Protein AF-A0A1M7YRD7-F1 (afdb_monomer)

Sequence (378 aa):
MKKFISLFFVIMISSGCAAQHGNTSTVTSTAAGGSPEPARSDRGTSEPQILADLPELKIADHLGQRSMKHFPTYAQCQIQFTAPEHTEDGLTIAESKVLKKLNRCLETAVSQHVDVLIFPELSLGTRASERATFVAKLKATVLKENMIIIAGSFYDKERQSRIPVIGPGWTEYGFKVRPSRFEASPRSGFGMKPGDNLLLVKTEFGRIMPLTCVDLISDGAQYVVRNLANQRQIDVLTNINFNPASWEFLIEANSLVRRHPIFVSITNVASYGATYQRCQQKDYGYCAGNSAIFASLRTKPTDCPNCFTAIKGLIEPQFMQNKDRRHTAYDRLAGVVPALKEGMLIYDLNLRLIREPLSTNAPDQGYPPVRNLRRILF

Solvent-accessible surface area (backbone atoms only — not comparable to full-atom values): 21112 Å² total; per-residue (Å²): 142,81,88,84,82,85,84,80,87,79,86,79,84,84,82,82,83,83,81,81,80,84,81,88,78,84,89,79,90,80,84,91,76,92,72,79,79,76,74,79,71,75,77,69,78,74,69,91,74,80,70,88,74,50,64,43,77,45,76,45,81,67,30,80,93,56,68,65,48,52,64,37,28,36,32,33,34,20,46,64,51,55,51,56,66,36,90,89,50,57,43,63,37,26,50,74,70,42,53,61,54,53,47,52,48,51,54,50,36,60,79,64,67,39,37,33,41,36,35,17,33,43,63,40,12,35,58,68,70,61,34,52,55,51,51,51,53,50,54,55,45,17,52,72,66,70,20,36,33,40,55,18,17,26,67,50,99,81,29,28,39,35,31,45,38,38,35,65,92,49,74,48,71,23,30,28,52,45,59,43,85,88,31,50,39,86,71,88,80,36,29,47,36,59,30,71,32,42,30,38,39,32,35,37,78,39,26,36,31,59,37,39,49,52,26,72,79,30,70,49,52,38,51,54,51,52,53,37,34,72,69,63,66,40,43,34,40,38,34,19,17,74,47,49,55,34,44,64,58,48,38,49,40,29,54,48,22,73,77,28,77,30,34,32,37,38,19,14,22,6,36,49,76,74,48,59,63,57,32,73,72,69,44,68,48,57,15,16,12,51,23,30,36,27,35,59,66,75,87,51,56,89,79,41,72,62,55,62,61,64,29,55,80,48,48,61,68,75,79,61,61,52,79,92,72,52,74,80,45,58,73,27,58,56,44,51,40,57,59,67,42,41,29,35,40,35,32,26,40,42,69,70,45,61,72,67,80,87,52,100,78,65,73,92,43,63,80,62,56,63,42,83,70,46,74,49,77,112

Organism: NCBI:txid1117707

Secondary structure (DSSP, 8-state):
-----------------PPPPPP-PPP-------PPPP-----------SSTTPPEEEEEE--TTPPPPSS-EEEEEE-----PBPTTT--B---THHHHHHHHHHHHHHHTT-SEEEPPTTTT-S-HHHHHHHHHHHHHHHHHHT-EEE---EE-TTSBEEEEEEETTEEEEEE--S--TTTB--STT-BPBPPSEEEEEEETTEEEEEEEGGGGG-HHHHHHHHHHHHTT--SEEEEEE--S-HHHHHHHHHHHHHHSS-EEEEEE-S--TTHHHHHHTT-GGGSS--EEEE------TTT-TTHHHHHHTTS-HHHH--TTT-SSSSTTEEEEEPTT--EEEEEEE-TT-------TTPPP-SS-SEEEEEEEE-

InterPro domains:
  IPR036526 Carbon-nitrogen hydrolase superfamily [G3DSA:3.60.110.10] (78-363)
  IPR036526 Carbon-nitrogen hydrolase superfamily [SSF56317] (97-297)

Radius of gyration: 23.95 Å; Cα contacts (8 Å, |Δi|>4): 765; chains: 1; bounding box: 61×74×85 Å

pLDDT: mean 79.04, std 22.33, range [24.84, 98.88]

Foldseek 3Di:
DDDDDDDDDDDDDDDDDDDDDDDDDDDDDDDDDDDDDPPPDPPPPPPPPDPPPFFAEDEAEPAPPHAADQWAKEKFFAAAWAFDQDPPFRDTATDLVLLVSVVVQLVVCLVVLHQEYEYAANSLRHDPVSSVVSVVVVQVSQQVSQHWYQPHWYQDPQQWTWTWIHHRPDIDIATAQDDDPSQPDPPPPGGHDGDRYWYFYDHSNFGETEYEACLLVDPSSVVVVLVCQVVVNGAEYEYHYAAQQCLVVLQSQLVCQLNGQHKYWYHWHLAYDPSVVVVVVVPQNSGTFWGFIFGNADLDCVLPVCQVVQQVVADDVSQQPPVVDDDRRNSRTRHTDGHNFGWMWMKIARSQFPDDNDDVDDPNRDDDRIPPTDIGTD

Nearest PDB structures (foldseek):
  5kha-assembly1_A  TM=7.249E-01  e=5.621E-10  Acinetobacter baumannii
  5h8l-assembly2_I  TM=6.995E-01  e=9.058E-10  Medicago truncatula
  5h8i-assembly2_I  TM=6.948E-01  e=1.967E-09  Medicago truncatula
  4f4h-assembly1_B  TM=6.923E-01  e=1.644E-09  Burkholderia thailandensis E264
  4f4h-assembly1_A  TM=6.805E-01  e=9.270E-09  Burkholderia thailandensis E264

Structure (mmCIF, N/CA/C/O backbone):
data_AF-A0A1M7YRD7-F1
#
_entry.id   AF-A0A1M7YRD7-F1
#
loop_
_atom_site.group_PDB
_atom_site.id
_atom_site.type_symbol
_atom_site.label_atom_id
_atom_site.label_alt_id
_atom_site.label_comp_id
_atom_site.label_asym_id
_atom_site.label_entity_id
_atom_site.label_seq_id
_atom_site.pdbx_PDB_ins_code
_atom_site.Cartn_x
_atom_site.Cartn_y
_atom_site.Cartn_z
_atom_site.occupancy
_atom_site.B_iso_or_equiv
_atom_site.auth_seq_id
_atom_site.auth_comp_id
_atom_site.auth_asym_id
_atom_site.auth_atom_id
_atom_site.pdbx_PDB_model_num
ATOM 1 N N . MET A 1 1 ? -14.000 -5.338 -55.599 1.00 40.38 1 MET A N 1
ATOM 2 C CA . MET A 1 1 ? -13.385 -6.603 -55.135 1.00 40.38 1 MET A CA 1
ATOM 3 C C . MET A 1 1 ? -11.867 -6.502 -55.217 1.00 40.38 1 MET A C 1
ATOM 5 O O . MET A 1 1 ? -11.323 -6.633 -56.302 1.00 40.38 1 MET A O 1
ATOM 9 N N . LYS A 1 2 ? -11.186 -6.246 -54.096 1.00 31.38 2 LYS A N 1
ATOM 10 C CA . LYS A 1 2 ? -9.738 -6.461 -53.931 1.00 31.38 2 LYS A CA 1
ATOM 11 C C . LYS A 1 2 ? -9.530 -6.936 -52.491 1.00 31.38 2 LYS A C 1
ATOM 13 O O . LYS A 1 2 ? -9.794 -6.182 -51.561 1.00 31.38 2 LYS A O 1
ATOM 18 N N . LYS A 1 3 ? -9.183 -8.215 -52.319 1.00 33.47 3 LYS A N 1
ATOM 19 C CA . LYS A 1 3 ? -8.875 -8.828 -51.019 1.00 33.47 3 LYS A CA 1
ATOM 20 C C . LYS A 1 3 ? -7.421 -8.504 -50.674 1.00 33.47 3 LYS A C 1
ATOM 22 O O . LYS A 1 3 ? -6.530 -8.853 -51.440 1.00 33.47 3 LYS A O 1
ATOM 27 N N . PHE A 1 4 ? -7.203 -7.847 -49.539 1.00 35.97 4 PHE A N 1
ATOM 28 C CA . PHE A 1 4 ? -5.889 -7.724 -48.913 1.00 35.97 4 PHE A CA 1
ATOM 29 C C . PHE A 1 4 ? -5.657 -8.964 -48.043 1.00 35.97 4 PHE A C 1
ATOM 31 O O . PHE A 1 4 ? -6.448 -9.249 -47.146 1.00 35.97 4 PHE A O 1
ATOM 38 N N . ILE A 1 5 ? -4.600 -9.716 -48.344 1.00 33.66 5 ILE A N 1
ATOM 39 C CA . ILE A 1 5 ? -4.093 -10.814 -47.519 1.00 33.66 5 ILE A CA 1
ATOM 40 C C . ILE A 1 5 ? -2.967 -10.218 -46.671 1.00 33.66 5 ILE A C 1
ATOM 42 O O . ILE A 1 5 ? -1.921 -9.867 -47.209 1.00 33.66 5 ILE A O 1
ATOM 46 N N . SER A 1 6 ? -3.186 -10.079 -45.362 1.00 32.75 6 SER A N 1
ATOM 47 C CA . SER A 1 6 ? -2.109 -9.782 -44.412 1.00 32.75 6 SER A CA 1
ATOM 48 C C . SER A 1 6 ? -1.464 -11.089 -43.969 1.00 32.75 6 SER A C 1
ATOM 50 O O . SER A 1 6 ? -2.083 -11.900 -43.282 1.00 32.75 6 SER A O 1
ATOM 52 N N . LEU A 1 7 ? -0.214 -11.276 -44.382 1.00 27.23 7 LEU A N 1
ATOM 53 C CA . LEU A 1 7 ? 0.666 -12.353 -43.955 1.00 27.23 7 LEU A CA 1
ATOM 54 C C . LEU A 1 7 ? 1.338 -11.924 -42.638 1.00 27.23 7 LEU A C 1
ATOM 56 O O . LEU A 1 7 ? 2.164 -11.014 -42.635 1.00 27.23 7 LEU A O 1
ATOM 60 N N . PHE A 1 8 ? 0.970 -12.541 -41.514 1.00 28.23 8 PHE A N 1
ATOM 61 C CA . PHE A 1 8 ? 1.689 -12.373 -40.249 1.00 28.23 8 PHE A CA 1
ATOM 62 C C . PHE A 1 8 ? 2.795 -13.427 -40.150 1.00 28.23 8 PHE A C 1
ATOM 64 O O . PHE A 1 8 ? 2.520 -14.623 -40.075 1.00 28.23 8 PHE A O 1
ATOM 71 N N . PHE A 1 9 ? 4.047 -12.971 -40.126 1.00 25.83 9 PHE A N 1
ATOM 72 C CA . PHE A 1 9 ? 5.189 -13.777 -39.706 1.00 25.83 9 PHE A CA 1
ATOM 73 C C . PHE A 1 9 ? 5.185 -13.877 -38.176 1.00 25.83 9 PHE A C 1
ATOM 75 O O . PHE A 1 9 ? 5.408 -12.888 -37.481 1.00 25.83 9 PHE A O 1
ATOM 82 N N . VAL A 1 10 ? 4.941 -15.077 -37.651 1.00 26.25 10 VAL A N 1
ATOM 83 C CA . VAL A 1 10 ? 5.230 -15.427 -36.256 1.00 26.25 10 VAL A CA 1
ATOM 84 C C . VAL A 1 10 ? 6.579 -16.133 -36.247 1.00 26.25 10 VAL A C 1
ATOM 86 O O . VAL A 1 10 ? 6.694 -17.276 -36.683 1.00 26.25 10 VAL A O 1
ATOM 89 N N . ILE A 1 11 ? 7.610 -15.445 -35.762 1.00 27.64 11 ILE A N 1
ATOM 90 C CA . ILE A 1 11 ? 8.899 -16.063 -35.451 1.00 27.64 11 ILE A CA 1
ATOM 91 C C . ILE A 1 11 ? 8.753 -16.711 -34.069 1.00 27.64 11 ILE A C 1
ATOM 93 O O . ILE A 1 11 ? 8.801 -16.032 -33.045 1.00 27.64 11 ILE A O 1
ATOM 97 N N . MET A 1 12 ? 8.535 -18.028 -34.040 1.00 25.16 12 MET A N 1
ATOM 98 C CA . MET A 1 12 ? 8.702 -18.833 -32.830 1.00 25.16 12 MET A CA 1
ATOM 99 C C . MET A 1 12 ? 10.188 -19.152 -32.654 1.00 25.16 12 MET A C 1
ATOM 101 O O . MET A 1 12 ? 10.737 -19.978 -33.377 1.00 25.16 12 MET A O 1
ATOM 105 N N . ILE A 1 13 ? 10.837 -18.514 -31.679 1.00 28.44 13 ILE A N 1
ATOM 106 C CA . ILE A 1 13 ? 12.127 -18.977 -31.160 1.00 28.44 13 ILE A CA 1
ATOM 107 C C . ILE A 1 13 ? 11.820 -19.951 -30.025 1.00 28.44 13 ILE A C 1
ATOM 109 O O . ILE A 1 13 ? 11.493 -19.550 -28.910 1.00 28.44 13 ILE A O 1
ATOM 113 N N . SER A 1 14 ? 11.889 -21.245 -30.329 1.00 25.78 14 SER A N 1
ATOM 114 C CA . SER A 1 14 ? 11.900 -22.316 -29.338 1.00 25.78 14 SER A CA 1
ATOM 115 C C . SER A 1 14 ? 13.326 -22.505 -28.816 1.00 25.78 14 SER A C 1
ATOM 117 O O . SER A 1 14 ? 14.173 -23.054 -29.520 1.00 25.78 14 SER A O 1
ATOM 119 N N . SER A 1 15 ? 13.604 -22.097 -27.580 1.00 29.81 15 SER A N 1
ATOM 120 C CA . SER A 1 15 ? 14.757 -22.596 -26.828 1.00 29.81 15 SER A CA 1
ATOM 121 C C . SER A 1 15 ? 14.258 -23.570 -25.764 1.00 29.81 15 SER A C 1
ATOM 123 O O . SER A 1 15 ? 13.661 -23.199 -24.754 1.00 29.81 15 SER A O 1
ATOM 125 N N . GLY A 1 16 ? 14.444 -24.856 -26.061 1.00 24.86 16 GLY A N 1
ATOM 126 C CA . GLY A 1 16 ? 14.127 -25.962 -25.172 1.00 24.86 16 GLY A CA 1
ATOM 127 C C . GLY A 1 16 ? 15.063 -25.993 -23.967 1.00 24.86 16 GLY A C 1
ATOM 128 O O . GLY A 1 16 ? 16.277 -25.860 -24.103 1.00 24.86 16 GLY A O 1
ATOM 129 N N . CYS A 1 17 ? 14.488 -26.202 -22.786 1.00 24.84 17 CYS A N 1
ATOM 130 C CA . CYS A 1 17 ? 15.225 -26.563 -21.585 1.00 24.84 17 CYS A CA 1
ATOM 131 C C . CYS A 1 17 ? 15.226 -28.095 -21.500 1.00 24.84 17 CYS A C 1
ATOM 133 O O . CYS A 1 17 ? 14.208 -28.704 -21.170 1.00 24.84 17 CYS A O 1
ATOM 135 N N . ALA A 1 18 ? 16.350 -28.715 -21.856 1.00 28.70 18 ALA A N 1
ATOM 136 C CA . ALA A 1 18 ? 16.578 -30.137 -21.651 1.00 28.70 18 ALA A CA 1
ATOM 137 C C . ALA A 1 18 ? 16.786 -30.403 -20.152 1.00 28.70 18 ALA A C 1
ATOM 139 O O . ALA A 1 18 ? 17.736 -29.905 -19.549 1.00 28.70 18 ALA A O 1
ATOM 140 N N . ALA A 1 19 ? 15.885 -31.180 -19.555 1.00 29.94 19 ALA A N 1
ATOM 141 C CA . ALA A 1 19 ? 16.087 -31.781 -18.247 1.00 29.94 19 ALA A CA 1
ATOM 142 C C . ALA A 1 19 ? 17.029 -32.983 -18.414 1.00 29.94 19 ALA A C 1
ATOM 144 O O . ALA A 1 19 ? 16.708 -33.930 -19.130 1.00 29.94 19 ALA A O 1
ATOM 145 N N . GLN A 1 20 ? 18.204 -32.938 -17.785 1.00 30.03 20 GLN A N 1
ATOM 146 C CA . GLN A 1 20 ? 19.076 -34.104 -17.690 1.00 30.03 20 GLN A CA 1
ATOM 147 C C . GLN A 1 20 ? 18.512 -35.073 -16.649 1.00 30.03 20 GLN A C 1
ATOM 149 O O . GLN A 1 20 ? 18.307 -34.725 -15.486 1.00 30.03 20 GLN A O 1
ATOM 154 N N . HIS A 1 21 ? 18.245 -36.291 -17.113 1.00 30.36 21 HIS A N 1
ATOM 155 C CA . HIS A 1 21 ? 17.874 -37.443 -16.307 1.00 30.36 21 HIS A CA 1
ATOM 156 C C . HIS A 1 21 ? 19.000 -37.807 -15.332 1.00 30.36 21 HIS A C 1
ATOM 158 O O . HIS A 1 21 ? 20.157 -37.951 -15.726 1.00 30.36 21 HIS A O 1
ATOM 164 N N . GLY A 1 22 ? 18.641 -37.975 -14.058 1.00 30.08 22 GLY A N 1
ATOM 165 C CA . GLY A 1 22 ? 19.520 -38.532 -13.038 1.00 30.08 22 GLY A CA 1
ATOM 166 C C . GLY A 1 22 ? 19.770 -40.016 -13.298 1.00 30.08 22 GLY A C 1
ATOM 167 O O . GLY A 1 22 ? 18.828 -40.802 -13.378 1.00 30.08 22 GLY A O 1
ATOM 168 N N . ASN A 1 23 ? 21.045 -40.384 -13.415 1.00 31.50 23 ASN A N 1
ATOM 169 C CA . ASN A 1 23 ? 21.485 -41.771 -13.411 1.00 31.50 23 ASN A CA 1
ATOM 170 C C . ASN A 1 23 ? 21.430 -42.322 -11.982 1.00 31.50 23 ASN A C 1
ATOM 172 O O . ASN A 1 23 ? 22.107 -41.835 -11.077 1.00 31.50 23 ASN A O 1
ATOM 176 N N . THR A 1 24 ? 20.630 -43.367 -11.806 1.00 37.09 24 THR A N 1
ATOM 177 C CA . THR A 1 24 ? 20.678 -44.294 -10.678 1.00 37.09 24 THR A CA 1
ATOM 178 C C . THR A 1 24 ? 21.955 -45.124 -10.752 1.00 37.09 24 THR A C 1
ATOM 180 O O . THR A 1 24 ? 22.085 -45.961 -11.644 1.00 37.09 24 THR A O 1
ATOM 183 N N . SER A 1 25 ? 22.864 -44.927 -9.797 1.00 35.56 25 SER A N 1
ATOM 184 C CA . SER A 1 25 ? 23.979 -45.843 -9.554 1.00 35.56 25 SER A CA 1
ATOM 185 C C . SER A 1 25 ? 23.690 -46.704 -8.331 1.00 35.56 25 SER A C 1
ATOM 187 O O . SER A 1 25 ? 23.432 -46.218 -7.231 1.00 35.56 25 SER A O 1
ATOM 189 N N . THR A 1 26 ? 23.716 -48.003 -8.591 1.00 34.97 26 THR A N 1
ATOM 190 C CA . THR A 1 26 ? 23.572 -49.141 -7.691 1.00 34.97 26 THR A CA 1
ATOM 191 C C . THR A 1 26 ? 24.583 -49.117 -6.546 1.00 34.97 26 THR A C 1
ATOM 193 O O . THR A 1 26 ? 25.774 -48.878 -6.740 1.00 34.97 26 THR A O 1
ATOM 196 N N . VAL A 1 27 ? 24.079 -49.416 -5.350 1.00 35.81 27 VAL A N 1
ATOM 197 C CA . VAL A 1 27 ? 24.839 -49.627 -4.116 1.00 35.81 27 VAL A CA 1
ATOM 198 C C . VAL A 1 27 ? 25.488 -51.010 -4.154 1.00 35.81 27 VAL A C 1
ATOM 200 O O . VAL A 1 27 ? 24.794 -52.011 -4.318 1.00 35.81 27 VAL A O 1
ATOM 203 N N . THR A 1 28 ? 26.795 -51.069 -3.909 1.00 39.47 28 THR A N 1
ATOM 204 C CA . THR A 1 28 ? 27.479 -52.288 -3.457 1.00 39.47 28 THR A CA 1
ATOM 205 C C . THR A 1 28 ? 28.341 -51.948 -2.251 1.00 39.47 28 THR A C 1
ATOM 207 O O . THR A 1 28 ? 29.152 -51.026 -2.283 1.00 39.47 28 THR A O 1
ATOM 210 N N . SER A 1 29 ? 28.098 -52.681 -1.170 1.00 42.84 29 SER A N 1
ATOM 211 C CA . SER A 1 29 ? 28.760 -52.593 0.124 1.00 42.84 29 SER A CA 1
ATOM 212 C C . SER A 1 29 ? 30.091 -53.340 0.134 1.00 42.84 29 SER A C 1
ATOM 214 O O . SER A 1 29 ? 30.104 -54.514 -0.231 1.00 42.84 29 SER A O 1
ATOM 216 N N . THR A 1 30 ? 31.139 -52.743 0.706 1.00 36.28 30 THR A N 1
ATOM 217 C CA . THR A 1 30 ? 32.240 -53.482 1.350 1.00 36.28 30 THR A CA 1
ATOM 218 C C . THR A 1 30 ? 32.914 -52.646 2.444 1.00 36.28 30 THR A C 1
ATOM 220 O O . THR A 1 30 ? 33.375 -51.540 2.195 1.00 36.28 30 THR A O 1
ATOM 223 N N . ALA A 1 31 ? 32.909 -53.231 3.644 1.00 39.34 31 ALA A N 1
ATOM 224 C CA . ALA A 1 31 ? 33.865 -53.220 4.758 1.00 39.34 31 ALA A CA 1
ATOM 225 C C . ALA A 1 31 ? 34.831 -52.037 5.028 1.00 39.34 31 ALA A C 1
ATOM 227 O O . ALA A 1 31 ? 35.687 -51.693 4.223 1.00 39.34 31 ALA A O 1
ATOM 228 N N . ALA A 1 32 ? 34.759 -51.593 6.291 1.00 46.56 32 ALA A N 1
ATOM 229 C CA . ALA A 1 32 ? 35.846 -51.312 7.241 1.00 46.56 32 ALA A CA 1
ATOM 230 C C . ALA A 1 32 ? 37.066 -50.484 6.781 1.00 46.56 32 ALA A C 1
ATOM 232 O O . ALA A 1 32 ? 38.025 -50.999 6.217 1.00 46.56 32 ALA A O 1
ATOM 233 N N . GLY A 1 33 ? 37.092 -49.223 7.219 1.00 37.00 33 GLY A N 1
ATOM 234 C CA . GLY A 1 33 ? 38.295 -48.397 7.298 1.00 37.00 33 GLY A CA 1
ATOM 235 C C . GLY A 1 33 ? 38.016 -47.150 8.133 1.00 37.00 33 GLY A C 1
ATOM 236 O O . GLY A 1 33 ? 37.253 -46.282 7.715 1.00 37.00 33 GLY A O 1
ATOM 237 N N . GLY A 1 34 ? 38.582 -47.086 9.342 1.00 48.16 34 GLY A N 1
ATOM 238 C CA . GLY A 1 34 ? 38.481 -45.922 10.221 1.00 48.16 34 GLY A CA 1
ATOM 239 C C . GLY A 1 34 ? 39.111 -44.703 9.556 1.00 48.16 34 GLY A C 1
ATOM 240 O O . GLY A 1 34 ? 40.318 -44.672 9.333 1.00 48.16 34 GLY A O 1
ATOM 241 N N . SER A 1 35 ? 38.279 -43.722 9.218 1.00 41.06 35 SER A N 1
ATOM 242 C CA . SER A 1 35 ? 38.728 -42.423 8.723 1.00 41.06 35 SER A CA 1
ATOM 243 C C . SER A 1 35 ? 38.969 -41.482 9.909 1.00 41.06 35 SER A C 1
ATOM 245 O O . SER A 1 35 ? 38.164 -41.486 10.844 1.00 41.06 35 SER A O 1
ATOM 247 N N . PRO A 1 36 ? 40.055 -40.691 9.903 1.00 50.12 36 PRO A N 1
ATOM 248 C CA . PRO A 1 36 ? 40.319 -39.715 10.949 1.00 50.12 36 PRO A CA 1
ATOM 249 C C . PRO A 1 36 ? 39.209 -38.659 10.966 1.00 50.12 36 PRO A C 1
ATOM 251 O O . PRO A 1 36 ? 38.733 -38.229 9.912 1.00 50.12 36 PRO A O 1
ATOM 254 N N . GLU A 1 37 ? 38.792 -38.267 12.172 1.00 46.56 37 GLU A N 1
ATOM 255 C CA . GLU A 1 37 ? 37.865 -37.159 12.403 1.00 46.56 37 GLU A CA 1
ATOM 256 C C . GLU A 1 37 ? 38.298 -35.941 11.569 1.00 46.56 37 GLU A C 1
ATOM 258 O O . GLU A 1 37 ? 39.447 -35.502 11.693 1.00 46.56 37 GLU A O 1
ATOM 263 N N . PRO A 1 38 ? 37.427 -35.378 10.711 1.00 50.44 38 PRO A N 1
ATOM 264 C CA . PRO A 1 38 ? 37.754 -34.145 10.022 1.00 50.44 38 PRO A CA 1
ATOM 265 C C . PRO A 1 38 ? 37.968 -33.063 11.077 1.00 50.44 38 PRO A C 1
ATOM 267 O O . PRO A 1 38 ? 37.101 -32.820 11.922 1.00 50.44 38 PRO A O 1
ATOM 270 N N . ALA A 1 39 ? 39.145 -32.437 11.026 1.00 44.41 39 ALA A N 1
ATOM 271 C CA . ALA A 1 39 ? 39.489 -31.297 11.854 1.00 44.41 39 ALA A CA 1
ATOM 272 C C . ALA A 1 39 ? 38.317 -30.312 11.843 1.00 44.41 39 ALA A C 1
ATOM 274 O O . ALA A 1 39 ? 37.867 -29.892 10.774 1.00 44.41 39 ALA A O 1
ATOM 275 N N . ARG A 1 40 ? 37.799 -29.993 13.038 1.00 42.88 40 ARG A N 1
ATOM 276 C CA . ARG A 1 40 ? 36.819 -28.925 13.238 1.00 42.88 40 ARG A CA 1
ATOM 277 C C . ARG A 1 40 ? 37.374 -27.685 12.554 1.00 42.88 40 ARG A C 1
ATOM 279 O O . ARG A 1 40 ? 38.283 -27.059 13.086 1.00 42.88 40 ARG A O 1
ATOM 286 N N . SER A 1 41 ? 36.844 -27.368 11.374 1.00 45.00 41 SER A N 1
ATOM 287 C CA . SER A 1 41 ? 37.110 -26.097 10.728 1.00 45.00 41 SER A CA 1
ATOM 288 C C . SER A 1 41 ? 36.708 -25.033 11.731 1.00 45.00 41 SER A C 1
ATOM 290 O O . SER A 1 41 ? 35.555 -25.034 12.186 1.00 45.00 41 SER A O 1
ATOM 292 N N . ASP A 1 42 ? 37.670 -24.197 12.108 1.00 45.34 42 ASP A N 1
ATOM 293 C CA . ASP A 1 42 ? 37.447 -23.037 12.948 1.00 45.34 42 ASP A CA 1
ATOM 294 C C . ASP A 1 42 ? 36.148 -22.376 12.514 1.00 45.34 42 ASP A C 1
ATOM 296 O O . ASP A 1 42 ? 35.954 -22.045 11.340 1.00 45.34 42 ASP A O 1
ATOM 300 N N . ARG A 1 43 ? 35.209 -22.276 13.462 1.00 46.88 43 ARG A N 1
ATOM 301 C CA . ARG A 1 43 ? 34.027 -21.443 13.298 1.00 46.88 43 ARG A CA 1
ATOM 302 C C . ARG A 1 43 ? 34.576 -20.053 13.054 1.00 46.88 43 ARG A C 1
ATOM 304 O O . ARG A 1 43 ? 34.943 -19.375 14.010 1.00 46.88 43 ARG A O 1
ATOM 311 N N . GLY A 1 44 ? 34.672 -19.687 11.776 1.00 44.12 44 GLY A N 1
ATOM 312 C CA . GLY A 1 44 ? 34.952 -18.333 11.356 1.00 44.12 44 GLY A CA 1
ATOM 313 C C . GLY A 1 44 ? 34.066 -17.451 12.207 1.00 44.12 44 GLY A C 1
ATOM 314 O O . GLY A 1 44 ? 32.851 -17.659 12.266 1.00 44.12 44 GLY A O 1
ATOM 315 N N . THR A 1 45 ? 34.704 -16.578 12.973 1.00 45.84 45 THR A N 1
ATOM 316 C CA . THR A 1 45 ? 34.040 -15.547 13.747 1.00 45.84 45 THR A CA 1
ATOM 317 C C . THR A 1 45 ? 33.162 -14.801 12.762 1.00 45.84 45 THR A C 1
ATOM 319 O O . THR A 1 45 ? 33.665 -14.018 11.961 1.00 45.84 45 THR A O 1
ATOM 322 N N . SER A 1 46 ? 31.870 -15.131 12.745 1.00 50.00 46 SER A N 1
ATOM 323 C CA . SER A 1 46 ? 30.878 -14.402 11.980 1.00 50.00 46 SER A CA 1
ATOM 324 C C . SER A 1 46 ? 30.953 -12.983 12.510 1.00 50.00 46 SER A C 1
ATOM 326 O O . SER A 1 46 ? 30.536 -12.734 13.646 1.00 50.00 46 SER A O 1
ATOM 328 N N . GLU A 1 47 ? 31.584 -12.096 11.743 1.00 48.50 47 GLU A N 1
ATOM 329 C CA . GLU A 1 47 ? 31.619 -10.680 12.063 1.00 48.50 47 GLU A CA 1
ATOM 330 C C . GLU A 1 47 ? 30.187 -10.234 12.387 1.00 48.50 47 GLU A C 1
ATOM 332 O O . GLU A 1 47 ? 29.240 -10.726 11.761 1.00 48.50 47 GLU A O 1
ATOM 337 N N . PRO A 1 48 ? 29.988 -9.355 13.381 1.00 51.50 48 PRO A N 1
ATOM 338 C CA . PRO A 1 48 ? 28.677 -8.822 13.726 1.00 51.50 48 PRO A CA 1
ATOM 339 C C . PRO A 1 48 ? 28.180 -7.902 12.598 1.00 51.50 48 PRO A C 1
ATOM 341 O O . PRO A 1 48 ? 28.131 -6.686 12.727 1.00 51.50 48 PRO A O 1
ATOM 344 N N . GLN A 1 49 ? 27.796 -8.499 11.474 1.00 51.19 49 GLN A N 1
ATOM 345 C CA . GLN A 1 49 ? 27.384 -7.841 10.237 1.00 51.19 49 GLN A CA 1
ATOM 346 C C . GLN A 1 49 ? 25.917 -7.373 10.272 1.00 51.19 49 GLN A C 1
ATOM 348 O O . GLN A 1 49 ? 25.359 -7.008 9.249 1.00 51.19 49 GLN A O 1
ATOM 353 N N . ILE A 1 50 ? 25.236 -7.418 11.423 1.00 56.00 50 ILE A N 1
ATOM 354 C CA . ILE A 1 50 ? 23.764 -7.526 11.429 1.00 56.00 50 ILE A CA 1
ATOM 355 C C . ILE A 1 50 ? 23.033 -6.210 11.777 1.00 56.00 50 ILE A C 1
ATOM 357 O O . ILE A 1 50 ? 21.821 -6.129 11.610 1.00 56.00 50 ILE A O 1
ATOM 361 N N . LEU A 1 51 ? 23.725 -5.141 12.196 1.00 59.81 51 LEU A N 1
ATOM 362 C CA . LEU A 1 51 ? 23.060 -3.866 12.544 1.00 59.81 51 LEU A CA 1
ATOM 363 C C . LEU A 1 51 ? 23.472 -2.650 11.702 1.00 59.81 51 LEU A C 1
ATOM 365 O O . LEU A 1 51 ? 22.714 -1.684 11.670 1.00 59.81 51 LEU A O 1
ATOM 369 N N . ALA A 1 52 ? 24.625 -2.679 11.026 1.00 60.09 52 ALA A N 1
ATOM 370 C CA . ALA A 1 52 ? 25.122 -1.527 10.264 1.00 60.09 52 ALA A CA 1
ATOM 371 C C . ALA A 1 52 ? 24.363 -1.284 8.943 1.00 60.09 52 ALA A C 1
ATOM 373 O O . ALA A 1 52 ? 24.339 -0.155 8.467 1.00 60.09 52 ALA A O 1
ATOM 374 N N . ASP A 1 53 ? 23.688 -2.307 8.406 1.00 80.94 53 ASP A N 1
ATOM 375 C CA . ASP A 1 53 ? 23.029 -2.268 7.089 1.00 80.94 53 ASP A CA 1
ATOM 376 C C . ASP A 1 53 ? 21.491 -2.174 7.174 1.00 80.94 53 ASP A C 1
ATOM 378 O O . ASP A 1 53 ? 20.769 -2.550 6.244 1.00 80.94 53 ASP A O 1
ATOM 382 N N . LEU A 1 54 ? 20.950 -1.718 8.309 1.00 89.69 54 LEU A N 1
ATOM 383 C CA . LEU A 1 54 ? 19.509 -1.494 8.434 1.00 89.69 54 LEU A CA 1
ATOM 384 C C . LEU A 1 54 ? 19.101 -0.231 7.660 1.00 89.69 54 LEU A C 1
ATOM 386 O O . LEU A 1 54 ? 19.783 0.787 7.771 1.00 89.69 54 LEU A O 1
ATOM 390 N N . PRO A 1 55 ? 17.975 -0.253 6.920 1.00 92.31 55 PRO A N 1
ATOM 391 C CA . PRO A 1 55 ? 17.503 0.941 6.233 1.00 92.31 55 PRO A CA 1
ATOM 392 C C . PRO A 1 55 ? 17.162 2.035 7.249 1.00 92.31 55 PRO A C 1
ATOM 394 O O . PRO A 1 55 ? 16.586 1.757 8.308 1.00 92.31 55 PRO A O 1
ATOM 397 N N . GLU A 1 56 ? 17.472 3.286 6.911 1.00 95.62 56 GLU A N 1
ATOM 398 C CA . GLU A 1 56 ? 17.115 4.422 7.755 1.00 95.62 56 GLU A CA 1
ATOM 399 C C . GLU A 1 56 ? 15.589 4.565 7.863 1.00 95.62 56 GLU A C 1
ATOM 401 O O . GLU A 1 56 ? 14.826 4.117 7.003 1.00 95.62 56 GLU A O 1
ATOM 406 N N . LEU A 1 57 ? 15.118 5.223 8.923 1.00 97.44 57 LEU A N 1
ATOM 407 C CA . LEU A 1 57 ? 13.701 5.527 9.100 1.00 97.44 57 LEU A CA 1
ATOM 408 C C . LEU A 1 57 ? 13.458 7.025 8.926 1.00 97.44 57 LEU A C 1
ATOM 410 O O . LEU A 1 57 ? 13.806 7.826 9.792 1.00 97.44 57 LEU A O 1
ATOM 414 N N . LYS A 1 58 ? 12.763 7.400 7.853 1.00 98.19 58 LYS A N 1
ATOM 415 C CA . LYS A 1 58 ? 12.217 8.744 7.681 1.00 98.19 58 LYS A CA 1
ATOM 416 C C . LYS A 1 58 ? 10.847 8.826 8.349 1.00 98.19 58 LYS A C 1
ATOM 418 O O . LYS A 1 58 ? 9.913 8.134 7.948 1.00 98.19 58 LYS A O 1
ATOM 423 N N . ILE A 1 59 ? 10.698 9.710 9.334 1.00 98.38 59 ILE A N 1
ATOM 424 C CA . ILE A 1 59 ? 9.404 9.994 9.968 1.00 98.38 59 ILE A CA 1
ATOM 425 C C . ILE A 1 59 ? 8.868 11.324 9.440 1.00 98.38 59 ILE A C 1
ATOM 427 O O . ILE A 1 59 ? 9.529 12.352 9.563 1.00 98.38 59 ILE A O 1
ATOM 431 N N . ALA A 1 60 ? 7.654 11.308 8.896 1.00 98.38 60 ALA A N 1
ATOM 432 C CA . ALA A 1 60 ? 6.924 12.502 8.488 1.00 98.38 60 ALA A CA 1
ATOM 433 C C . ALA A 1 60 ? 5.689 12.676 9.382 1.00 98.38 60 ALA A C 1
ATOM 435 O O . ALA A 1 60 ? 4.770 11.853 9.344 1.00 98.38 60 ALA A O 1
ATOM 436 N N . ASP A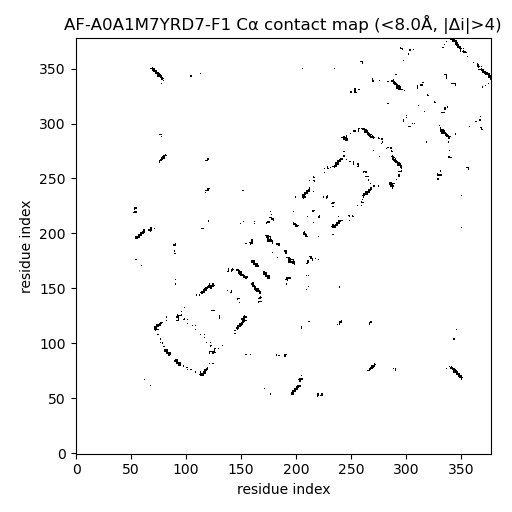 1 61 ? 5.678 13.718 10.216 1.00 98.12 61 ASP A N 1
ATOM 437 C CA . ASP A 1 61 ? 4.572 13.990 11.136 1.00 98.12 61 ASP A CA 1
ATOM 438 C C . ASP A 1 61 ? 3.604 15.025 10.557 1.00 98.12 61 ASP A C 1
ATOM 440 O O . ASP A 1 61 ? 3.875 16.223 10.547 1.00 98.12 61 ASP A O 1
ATOM 444 N N . HIS A 1 62 ? 2.462 14.535 10.080 1.00 98.06 62 HIS A N 1
ATOM 445 C CA . HIS A 1 62 ? 1.366 15.333 9.533 1.00 98.06 62 HIS A CA 1
ATOM 446 C C . HIS A 1 62 ? 0.121 15.289 10.434 1.00 98.06 62 HIS A C 1
ATOM 448 O O . HIS A 1 62 ? -0.947 15.766 10.042 1.00 98.06 62 HIS A O 1
ATOM 454 N N . LEU A 1 63 ? 0.218 14.720 11.644 1.00 95.56 63 LEU A N 1
ATOM 455 C CA . LEU A 1 63 ? -0.887 14.683 12.605 1.00 95.56 63 LEU A CA 1
ATOM 456 C C . LEU A 1 63 ? -1.126 16.084 13.188 1.00 95.56 63 LEU A C 1
ATOM 458 O O . LEU A 1 63 ? -2.267 16.550 13.247 1.00 95.56 63 LEU A O 1
ATOM 462 N N . GLY A 1 64 ? -0.044 16.781 13.547 1.00 92.25 64 GLY A N 1
ATOM 463 C CA . GLY A 1 64 ? -0.108 18.100 14.176 1.00 92.25 64 GLY A CA 1
ATOM 464 C C . GLY A 1 64 ? -0.904 18.056 15.485 1.00 92.25 64 GLY A C 1
ATOM 465 O O . GLY A 1 64 ? -0.692 17.180 16.316 1.00 92.25 64 GLY A O 1
ATOM 466 N N . GLN A 1 65 ? -1.848 18.986 15.657 1.00 93.25 65 GLN A N 1
ATOM 467 C CA . GLN A 1 65 ? -2.750 19.031 16.821 1.00 93.25 65 GLN A CA 1
ATOM 468 C C . GLN A 1 65 ? -4.008 18.156 16.667 1.00 93.25 65 GLN A C 1
ATOM 470 O O . GLN A 1 65 ? -4.848 18.117 17.567 1.00 93.25 65 GLN A O 1
ATOM 475 N N . ARG A 1 66 ? -4.186 17.476 15.526 1.00 94.69 66 ARG A N 1
ATOM 476 C CA . ARG A 1 66 ? -5.367 16.636 15.295 1.00 94.69 66 ARG A CA 1
ATOM 477 C C . ARG A 1 66 ? -5.293 15.372 16.143 1.00 94.69 66 ARG A C 1
ATOM 479 O O . ARG A 1 66 ? -4.220 14.863 16.452 1.00 94.69 66 ARG A O 1
ATOM 486 N N . SER A 1 67 ? -6.458 14.833 16.483 1.00 95.31 67 SER A N 1
ATOM 487 C CA . SER A 1 67 ? -6.551 13.505 17.089 1.00 95.31 67 SER A CA 1
ATOM 488 C C . SER A 1 67 ? -6.721 12.438 16.011 1.00 95.31 67 SER A C 1
ATOM 490 O O . SER A 1 67 ? -7.279 12.701 14.947 1.00 95.31 67 SER A O 1
ATOM 492 N N . MET A 1 68 ? -6.258 11.222 16.289 1.00 96.19 68 MET A N 1
ATOM 493 C CA . MET A 1 68 ? -6.455 10.102 15.376 1.00 96.19 68 MET A CA 1
ATOM 494 C C . MET A 1 68 ? -7.943 9.729 15.294 1.00 96.19 68 MET A C 1
ATOM 496 O O . MET A 1 68 ? -8.606 9.493 16.317 1.00 96.19 68 MET A O 1
ATOM 500 N N . LYS A 1 69 ? -8.458 9.646 14.065 1.00 96.62 69 LYS A N 1
ATOM 501 C CA . LYS A 1 69 ? -9.788 9.135 13.742 1.00 96.62 69 LYS A CA 1
ATOM 502 C C . LYS A 1 69 ? -9.905 7.708 14.268 1.00 96.62 69 LYS A C 1
ATOM 504 O O . LYS A 1 69 ? -9.007 6.889 14.106 1.00 96.62 69 LYS A O 1
ATOM 509 N N . HIS A 1 70 ? -11.024 7.410 14.923 1.00 94.00 70 HIS A N 1
ATOM 510 C CA . HIS A 1 70 ? -11.243 6.097 15.533 1.00 94.00 70 HIS A CA 1
ATOM 511 C C . HIS A 1 70 ? -11.393 4.999 14.470 1.00 94.00 70 HIS A C 1
ATOM 513 O O . HIS A 1 70 ? -10.721 3.975 14.550 1.00 94.00 70 HIS A O 1
ATOM 519 N N . PHE A 1 71 ? -12.244 5.251 13.472 1.00 96.75 71 PHE A N 1
ATOM 520 C CA . PHE A 1 71 ? -12.551 4.331 12.379 1.00 96.75 71 PHE A CA 1
ATOM 521 C C . PHE A 1 71 ? -12.320 5.000 11.018 1.00 96.75 71 PHE A C 1
ATOM 523 O O . PHE A 1 71 ? -13.290 5.398 10.368 1.00 96.75 71 PHE A O 1
ATOM 530 N N . PRO A 1 72 ? -11.063 5.217 10.599 1.00 98.25 72 PRO A N 1
ATOM 531 C CA . PRO A 1 72 ? -10.781 5.589 9.223 1.00 98.25 72 PRO A CA 1
ATOM 532 C C . PRO A 1 72 ? -11.155 4.459 8.260 1.00 98.25 72 PRO A C 1
ATOM 534 O O . PRO A 1 72 ? -10.922 3.278 8.533 1.00 98.25 72 PRO A O 1
ATOM 537 N N . THR A 1 73 ? -11.706 4.852 7.120 1.00 98.69 73 THR A N 1
ATOM 538 C CA . THR A 1 73 ? -12.080 4.005 5.993 1.00 98.69 73 THR A CA 1
ATOM 539 C C . THR A 1 73 ? -10.896 3.892 5.046 1.00 98.69 73 THR A C 1
ATOM 541 O O . THR A 1 73 ? -10.408 4.885 4.509 1.00 98.69 73 THR A O 1
ATOM 544 N N . TYR A 1 74 ? -10.450 2.672 4.807 1.00 98.75 74 TYR A N 1
ATOM 545 C CA . TYR A 1 74 ? -9.382 2.340 3.881 1.00 98.75 74 TYR A CA 1
ATOM 546 C C . TYR A 1 74 ? -9.957 1.687 2.631 1.00 98.75 74 TYR A C 1
ATOM 548 O O . TYR A 1 74 ? -10.955 0.965 2.696 1.00 98.75 74 TYR A O 1
ATOM 556 N N . ALA A 1 75 ? -9.287 1.890 1.499 1.00 98.56 75 ALA A N 1
ATOM 557 C CA . ALA A 1 75 ? -9.552 1.148 0.283 1.00 98.56 75 ALA A CA 1
ATOM 558 C C . ALA A 1 75 ? -8.271 0.697 -0.424 1.00 98.56 75 ALA A C 1
ATOM 560 O O . ALA A 1 75 ? -7.327 1.468 -0.595 1.00 98.56 75 ALA A O 1
ATOM 561 N N . GLN A 1 76 ? -8.278 -0.548 -0.892 1.00 98.00 76 GLN A N 1
ATOM 562 C CA . GLN A 1 76 ? -7.217 -1.146 -1.700 1.00 98.00 76 GLN A CA 1
ATOM 563 C C . GLN A 1 76 ? -7.720 -1.335 -3.129 1.00 98.00 76 GLN A C 1
ATOM 565 O O . GLN A 1 76 ? -8.763 -1.956 -3.331 1.00 98.00 76 GLN A O 1
ATOM 570 N N . CYS A 1 77 ? -6.990 -0.823 -4.116 1.00 98.06 77 CYS A N 1
ATOM 571 C CA . CYS A 1 77 ? -7.307 -0.985 -5.532 1.00 98.06 77 CYS A CA 1
ATOM 572 C C . CYS A 1 77 ? -6.523 -2.167 -6.113 1.00 98.06 77 CYS A C 1
ATOM 574 O O . CYS A 1 77 ? -5.298 -2.129 -6.169 1.00 98.06 77 CYS A O 1
ATOM 576 N N . GLN A 1 78 ? -7.224 -3.196 -6.588 1.00 96.69 78 GLN A N 1
ATOM 577 C CA . GLN A 1 78 ? -6.644 -4.319 -7.317 1.00 96.69 78 GLN A CA 1
ATOM 578 C C . GLN A 1 78 ? -7.011 -4.196 -8.796 1.00 96.69 78 GLN A C 1
ATOM 580 O O . GLN A 1 78 ? -8.166 -4.376 -9.179 1.00 96.69 78 GLN A O 1
ATOM 585 N N . ILE A 1 79 ? -6.024 -3.908 -9.640 1.00 95.75 79 ILE A N 1
ATOM 586 C CA . ILE A 1 79 ? -6.221 -3.732 -11.085 1.00 95.75 79 ILE A CA 1
ATOM 587 C C . ILE A 1 79 ? -5.264 -4.607 -11.881 1.00 95.75 79 ILE A C 1
ATOM 589 O O . ILE A 1 79 ? -4.174 -4.949 -11.428 1.00 95.75 79 ILE A O 1
ATOM 593 N N . GLN A 1 80 ? -5.677 -4.972 -13.085 1.00 92.94 80 GLN A N 1
ATOM 594 C CA . GLN A 1 80 ? -4.864 -5.684 -14.055 1.00 92.94 80 GLN A CA 1
ATOM 595 C C . GLN A 1 80 ? -4.159 -4.681 -14.961 1.00 92.94 80 GLN A C 1
ATOM 597 O O . GLN A 1 80 ? -4.812 -3.865 -15.621 1.00 92.94 80 GLN A O 1
ATOM 602 N N . PHE A 1 81 ? -2.842 -4.799 -15.081 1.00 91.00 81 PHE A N 1
ATOM 603 C CA . PHE A 1 81 ? -2.102 -4.102 -16.122 1.00 91.00 81 PHE A CA 1
ATOM 604 C C . PHE A 1 81 ? -0.837 -4.853 -16.521 1.00 91.00 81 PHE A C 1
ATOM 606 O O . PHE A 1 81 ? -0.332 -5.723 -15.814 1.00 91.00 81 PHE A O 1
ATOM 613 N N . THR A 1 82 ? -0.363 -4.518 -17.713 1.00 87.25 82 THR A N 1
ATOM 614 C CA . THR A 1 82 ? 0.923 -4.928 -18.257 1.00 87.25 82 THR A CA 1
ATOM 615 C C . THR A 1 82 ? 1.912 -3.800 -18.054 1.00 87.25 82 THR A C 1
ATOM 617 O O . THR A 1 82 ? 1.569 -2.618 -18.160 1.00 87.25 82 THR A O 1
ATOM 620 N N . ALA A 1 83 ? 3.139 -4.187 -17.752 1.00 86.38 83 ALA A N 1
ATOM 621 C CA . ALA A 1 83 ? 4.231 -3.263 -17.590 1.00 86.38 83 ALA A CA 1
ATOM 622 C C . ALA A 1 83 ? 5.445 -3.899 -18.288 1.00 86.38 83 ALA A C 1
ATOM 624 O O . ALA A 1 83 ? 6.103 -4.761 -17.705 1.00 86.38 83 ALA A O 1
ATOM 625 N N . PRO A 1 84 ? 5.623 -3.645 -19.598 1.00 85.88 84 PRO A N 1
ATOM 626 C CA . PRO A 1 84 ? 6.783 -4.137 -20.327 1.00 85.88 84 PRO A CA 1
ATOM 627 C C . PRO A 1 84 ? 8.081 -3.535 -19.782 1.00 85.88 84 PRO A C 1
ATOM 629 O O . PRO A 1 84 ? 8.103 -2.413 -19.270 1.00 85.88 84 PRO A O 1
ATOM 632 N N . GLU A 1 85 ? 9.163 -4.291 -19.927 1.00 84.19 85 GLU A N 1
ATOM 633 C CA . GLU A 1 85 ? 10.515 -3.817 -19.655 1.00 84.19 85 GLU A CA 1
ATOM 634 C C . GLU A 1 85 ? 10.937 -2.813 -20.733 1.00 84.19 85 GLU A C 1
ATOM 636 O O . GLU A 1 85 ? 10.761 -3.044 -21.932 1.00 84.19 85 GLU A O 1
ATOM 641 N N . HIS A 1 86 ? 11.462 -1.677 -20.298 1.00 81.38 86 HIS A N 1
ATOM 642 C CA . HIS A 1 86 ? 12.009 -0.654 -21.161 1.00 81.38 86 HIS A CA 1
ATOM 643 C C . HIS A 1 86 ? 13.428 -1.049 -21.575 1.00 81.38 86 HIS A C 1
ATOM 645 O O . HIS A 1 86 ? 14.277 -1.374 -20.747 1.00 81.38 86 HIS A O 1
ATOM 651 N N . THR A 1 87 ? 13.684 -1.047 -22.881 1.00 77.44 87 THR A N 1
ATOM 652 C CA . THR A 1 87 ? 14.899 -1.638 -23.460 1.00 77.44 87 THR A CA 1
ATOM 653 C C . THR A 1 87 ? 16.182 -0.892 -23.107 1.00 77.44 87 THR A C 1
ATOM 655 O O . THR A 1 87 ? 17.256 -1.473 -23.216 1.00 77.44 87 THR A O 1
ATOM 658 N N . GLU A 1 88 ? 16.094 0.385 -22.726 1.00 76.50 88 GLU A N 1
ATOM 659 C CA . GLU A 1 88 ? 17.273 1.225 -22.472 1.00 76.50 88 GLU A CA 1
ATOM 660 C C . GLU A 1 88 ? 17.845 1.052 -21.059 1.00 76.50 88 GLU A C 1
ATOM 662 O O . GLU A 1 88 ? 19.057 1.123 -20.875 1.00 76.50 88 GLU A O 1
ATOM 667 N N . ASP A 1 89 ? 16.992 0.832 -20.058 1.00 76.81 89 ASP A N 1
ATOM 668 C CA . ASP A 1 89 ? 17.376 0.813 -18.640 1.00 76.81 89 ASP A CA 1
ATOM 669 C C . ASP A 1 89 ? 16.955 -0.463 -17.894 1.00 76.81 89 ASP A C 1
ATOM 671 O O . ASP A 1 89 ? 17.306 -0.634 -16.719 1.00 76.81 89 ASP A O 1
ATOM 675 N N . GLY A 1 90 ? 16.243 -1.370 -18.569 1.00 78.06 90 GLY A N 1
ATOM 676 C CA . GLY A 1 90 ? 15.739 -2.620 -18.002 1.00 78.06 90 GLY A CA 1
ATOM 677 C C . GLY A 1 90 ? 14.641 -2.408 -16.959 1.00 78.06 90 GLY A C 1
ATOM 678 O O . GLY A 1 90 ? 14.356 -3.300 -16.159 1.00 78.06 90 GLY A O 1
ATOM 679 N N . LEU A 1 91 ? 14.051 -1.209 -16.901 1.00 84.38 91 LEU A N 1
ATOM 680 C CA . LEU A 1 91 ? 13.025 -0.874 -15.924 1.00 84.38 91 LEU A CA 1
ATOM 681 C C . LEU A 1 91 ? 11.632 -1.050 -16.502 1.00 84.38 91 LEU A C 1
ATOM 683 O O . LEU A 1 91 ? 11.357 -0.810 -17.671 1.00 84.38 91 LEU A O 1
ATOM 687 N N . THR A 1 92 ? 10.715 -1.474 -15.649 1.00 86.62 92 THR A N 1
ATOM 688 C CA . THR A 1 92 ? 9.346 -1.754 -16.057 1.00 86.62 92 THR A CA 1
ATOM 689 C C . THR A 1 92 ? 8.512 -0.470 -16.128 1.00 86.62 92 THR A C 1
ATOM 691 O O . THR A 1 92 ? 8.439 0.280 -15.153 1.00 86.62 92 THR A O 1
ATOM 694 N N . ILE A 1 93 ? 7.843 -0.238 -17.265 1.00 87.69 93 ILE A N 1
ATOM 695 C CA . ILE A 1 93 ? 6.963 0.919 -17.496 1.00 87.69 93 ILE A CA 1
ATOM 696 C C . ILE A 1 93 ? 5.535 0.431 -17.743 1.00 87.69 93 ILE A C 1
ATOM 698 O O . ILE A 1 93 ? 5.277 -0.334 -18.667 1.00 87.69 93 ILE A O 1
ATOM 702 N N . ALA A 1 94 ? 4.582 0.888 -16.933 1.00 89.88 94 ALA A N 1
ATOM 703 C CA . ALA A 1 94 ? 3.167 0.580 -17.099 1.00 89.88 94 ALA A CA 1
ATOM 704 C C . ALA A 1 94 ? 2.565 1.313 -18.310 1.00 89.88 94 ALA A C 1
ATOM 706 O O . ALA A 1 94 ? 2.858 2.480 -18.578 1.00 89.88 94 ALA A O 1
ATOM 707 N N . GLU A 1 95 ? 1.664 0.643 -19.026 1.00 91.19 95 GLU A N 1
ATOM 708 C CA . GLU A 1 95 ? 0.940 1.254 -20.144 1.00 91.19 95 GLU A CA 1
ATOM 709 C C . GLU A 1 95 ? -0.035 2.347 -19.674 1.00 91.19 95 GLU A C 1
ATOM 711 O O . GLU A 1 95 ? -0.744 2.166 -18.684 1.00 91.19 95 GLU A O 1
ATOM 716 N N .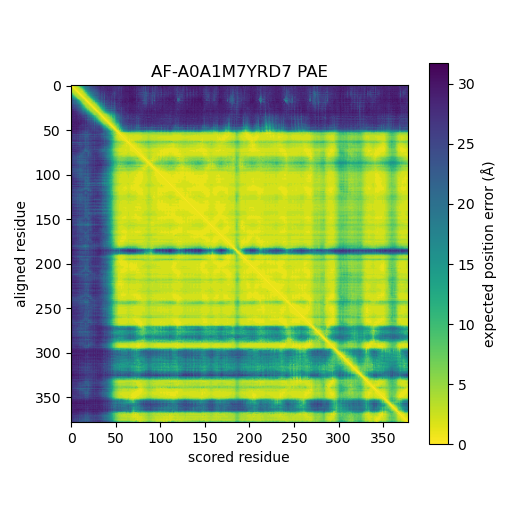 SER A 1 96 ? -0.199 3.424 -20.451 1.00 92.00 96 SER A N 1
ATOM 717 C CA . SER A 1 96 ? -1.057 4.579 -20.122 1.00 92.00 96 SER A CA 1
ATOM 718 C C . SER A 1 96 ? -2.507 4.216 -19.771 1.00 92.00 96 SER A C 1
ATOM 720 O O . SER A 1 96 ? -3.176 4.927 -19.018 1.00 92.00 96 SER A O 1
ATOM 722 N N . LYS A 1 97 ? -3.016 3.082 -20.279 1.00 93.94 97 LYS A N 1
ATOM 723 C CA . LYS A 1 97 ? -4.364 2.577 -19.965 1.00 93.94 97 LYS A CA 1
ATOM 724 C C . LYS A 1 97 ? -4.561 2.279 -18.472 1.00 93.94 97 LYS A C 1
ATOM 726 O O . LYS A 1 97 ? -5.701 2.303 -18.009 1.00 93.94 97 LYS A O 1
ATOM 731 N N . VAL A 1 98 ? -3.480 2.046 -17.717 1.00 95.50 98 VAL A N 1
ATOM 732 C CA . VAL A 1 98 ? -3.523 1.852 -16.260 1.00 95.50 98 VAL A CA 1
ATOM 733 C C . VAL A 1 98 ? -4.130 3.066 -15.552 1.00 95.50 98 VAL A C 1
ATOM 735 O O . VAL A 1 98 ? -4.930 2.897 -14.635 1.00 95.50 98 VAL A O 1
ATOM 738 N N . LEU A 1 99 ? -3.868 4.285 -16.040 1.00 97.44 99 LEU A N 1
ATOM 739 C CA . LEU A 1 99 ? -4.360 5.519 -15.420 1.00 97.44 99 LEU A CA 1
ATOM 740 C C . LEU A 1 99 ? -5.886 5.619 -15.468 1.00 97.44 99 LEU A C 1
ATOM 742 O O . LEU A 1 99 ? -6.491 6.118 -14.526 1.00 97.44 99 LEU A O 1
ATOM 746 N N . LYS A 1 100 ? -6.534 5.086 -16.515 1.00 97.38 100 LYS A N 1
ATOM 747 C CA . LYS A 1 100 ? -8.005 5.018 -16.580 1.00 97.38 100 LYS A CA 1
ATOM 748 C C . LYS A 1 100 ? -8.574 4.110 -15.485 1.00 97.38 100 LYS A C 1
ATOM 750 O O . LYS A 1 100 ? -9.607 4.425 -14.901 1.00 97.38 100 LYS A O 1
ATOM 755 N N . LYS A 1 101 ? -7.888 3.005 -15.176 1.00 97.31 101 LYS A N 1
ATOM 756 C CA . LYS A 1 101 ? -8.287 2.069 -14.114 1.00 97.31 101 LYS A CA 1
ATOM 757 C C . LYS A 1 101 ? -8.054 2.660 -12.724 1.00 97.31 101 LYS A C 1
ATOM 759 O O . LYS A 1 101 ? -8.947 2.603 -11.884 1.00 97.31 101 LYS A O 1
ATOM 764 N N . LEU A 1 102 ? -6.904 3.302 -12.509 1.00 98.12 102 LEU A N 1
ATOM 765 C CA . LEU A 1 102 ? -6.630 4.046 -11.275 1.00 98.12 102 LEU A CA 1
ATOM 766 C C . LEU A 1 102 ? -7.635 5.176 -11.063 1.00 98.12 102 LEU A C 1
ATOM 768 O O . LEU A 1 102 ? -8.095 5.389 -9.945 1.00 98.12 102 LEU A O 1
ATOM 772 N N . ASN A 1 103 ? -8.030 5.859 -12.138 1.00 98.50 103 ASN A N 1
ATOM 773 C CA . ASN A 1 103 ? -9.059 6.883 -12.083 1.00 98.50 103 ASN A CA 1
ATOM 774 C C . ASN A 1 103 ? -10.414 6.327 -11.627 1.00 98.50 103 ASN A C 1
ATOM 776 O O . ASN A 1 103 ? -11.052 6.930 -10.773 1.00 98.50 103 ASN A O 1
ATOM 780 N N . ARG A 1 104 ? -10.821 5.152 -12.126 1.00 98.25 104 ARG A N 1
ATOM 781 C CA . ARG A 1 104 ? -12.035 4.468 -11.654 1.00 98.25 104 ARG A CA 1
ATOM 782 C C . ARG A 1 104 ? -11.948 4.123 -10.163 1.00 98.25 104 ARG A C 1
ATOM 784 O O . ARG A 1 104 ? -12.922 4.320 -9.438 1.00 98.25 104 ARG A O 1
ATOM 791 N N . CYS A 1 105 ? -10.791 3.647 -9.692 1.00 98.62 105 CYS A N 1
ATOM 792 C CA . CYS A 1 105 ? -10.568 3.418 -8.261 1.00 98.62 105 CYS A CA 1
ATOM 793 C C . CYS A 1 105 ? -10.667 4.715 -7.445 1.00 98.62 105 CYS A C 1
ATOM 795 O O . CYS A 1 105 ? -11.289 4.718 -6.387 1.00 98.62 105 CYS A O 1
ATOM 797 N N . LEU A 1 106 ? -10.092 5.816 -7.938 1.00 98.75 106 LEU A N 1
ATOM 798 C CA . LEU A 1 106 ? -10.160 7.129 -7.294 1.00 98.75 106 LEU A CA 1
ATOM 799 C C . LEU A 1 106 ? -11.605 7.629 -7.188 1.00 98.75 106 LEU A C 1
ATOM 801 O O . LEU A 1 106 ? -12.048 7.980 -6.103 1.00 98.75 106 LEU A O 1
ATOM 805 N N . GLU A 1 107 ? -12.357 7.611 -8.288 1.00 98.50 107 GLU A N 1
ATOM 806 C CA . GLU A 1 107 ? -13.767 8.028 -8.317 1.00 98.50 107 GLU A CA 1
ATOM 807 C C . GLU A 1 107 ? -14.626 7.178 -7.378 1.00 98.50 107 GLU A C 1
ATOM 809 O O . GLU A 1 107 ? -15.447 7.707 -6.627 1.00 98.50 107 GLU A O 1
ATOM 814 N N . THR A 1 108 ? -14.380 5.866 -7.354 1.00 98.50 108 THR A N 1
ATOM 815 C CA . THR A 1 108 ? -15.045 4.958 -6.416 1.00 98.50 108 THR A CA 1
ATOM 816 C C . THR A 1 108 ? -14.693 5.324 -4.974 1.00 98.50 108 THR A C 1
ATOM 818 O O . THR A 1 108 ? -15.597 5.462 -4.157 1.00 98.50 108 THR A O 1
ATOM 821 N N . ALA A 1 109 ? -13.415 5.544 -4.654 1.00 98.62 109 ALA A N 1
ATOM 822 C CA . ALA A 1 109 ? -12.970 5.921 -3.311 1.00 98.62 109 ALA A CA 1
ATOM 823 C C . ALA A 1 109 ? -13.622 7.224 -2.822 1.00 98.62 109 ALA A C 1
ATOM 825 O O . ALA A 1 109 ? -14.116 7.270 -1.697 1.00 98.62 109 ALA A O 1
ATOM 826 N N . VAL A 1 110 ? -13.693 8.238 -3.690 1.00 98.69 110 VAL A N 1
ATOM 827 C CA . VAL A 1 110 ? -14.365 9.514 -3.403 1.00 98.69 110 VAL A CA 1
ATOM 828 C C . VAL A 1 110 ? -15.855 9.294 -3.137 1.00 98.69 110 VAL A C 1
ATOM 830 O O . VAL A 1 110 ? -16.361 9.720 -2.104 1.00 98.69 110 VAL A O 1
ATOM 833 N N . SER A 1 111 ? -16.550 8.548 -4.006 1.00 98.38 111 SER A N 1
ATOM 834 C CA . SER A 1 111 ? -17.982 8.241 -3.826 1.00 98.38 111 SER A CA 1
ATOM 835 C C . SER A 1 111 ? -18.287 7.437 -2.556 1.00 98.38 111 SER A C 1
ATOM 837 O O . SER A 1 111 ? -19.419 7.422 -2.084 1.00 98.38 111 SER A O 1
ATOM 839 N N . GLN A 1 112 ? -17.285 6.735 -2.024 1.00 98.06 112 GLN A N 1
ATOM 840 C CA . GLN A 1 112 ? -17.381 5.900 -0.831 1.00 98.06 112 GLN A CA 1
ATOM 841 C C . GLN A 1 112 ? -16.812 6.588 0.420 1.00 98.06 112 GLN A C 1
ATOM 843 O O . GLN A 1 112 ? -16.727 5.932 1.458 1.00 98.06 112 GLN A O 1
ATOM 848 N N . HIS A 1 113 ? -16.430 7.869 0.327 1.00 98.19 113 HIS A N 1
ATOM 849 C CA . HIS A 1 113 ? -15.848 8.665 1.415 1.00 98.19 113 HIS A CA 1
ATOM 850 C C . HIS A 1 113 ? -14.656 7.976 2.103 1.00 98.19 113 HIS A C 1
ATOM 852 O O . HIS A 1 113 ? -14.568 7.903 3.328 1.00 98.19 113 HIS A O 1
ATOM 858 N N . VAL A 1 114 ? -13.753 7.416 1.296 1.00 98.62 114 VAL A N 1
ATOM 859 C CA . VAL A 1 114 ? -12.549 6.729 1.774 1.00 98.62 114 VAL A CA 1
ATOM 860 C C . VAL A 1 114 ? -11.536 7.738 2.320 1.00 98.62 114 VAL A C 1
ATOM 862 O O . VAL A 1 114 ? -11.186 8.695 1.636 1.00 98.62 114 VAL A O 1
ATOM 865 N N . ASP A 1 115 ? -10.999 7.472 3.512 1.00 98.81 115 ASP A N 1
ATOM 866 C CA . ASP A 1 115 ? -9.961 8.293 4.144 1.00 98.81 115 ASP A CA 1
ATOM 867 C C . ASP A 1 115 ? -8.557 7.964 3.607 1.00 98.81 115 ASP A C 1
ATOM 869 O O . ASP A 1 115 ? -7.721 8.854 3.462 1.00 98.81 115 ASP A O 1
ATOM 873 N N . VAL A 1 116 ? -8.279 6.688 3.298 1.00 98.88 116 VAL A N 1
ATOM 874 C CA . VAL A 1 116 ? -6.981 6.237 2.761 1.00 98.88 116 VAL A CA 1
ATOM 875 C C . VAL A 1 116 ? -7.163 5.316 1.556 1.00 98.88 116 VAL A C 1
ATOM 877 O O . VAL A 1 116 ? -7.691 4.212 1.683 1.00 98.88 116 VAL A O 1
ATOM 880 N N . LEU A 1 117 ? -6.675 5.731 0.387 1.00 98.88 117 LEU A N 1
ATOM 881 C CA . LEU A 1 117 ? -6.676 4.935 -0.845 1.00 98.88 117 LEU A CA 1
ATOM 882 C C . LEU A 1 117 ? -5.273 4.414 -1.166 1.00 98.88 117 LEU A C 1
ATOM 884 O O . LEU A 1 117 ? -4.300 5.164 -1.133 1.00 98.88 117 LEU A O 1
ATOM 888 N N . ILE A 1 118 ? -5.176 3.133 -1.518 1.00 98.88 118 ILE A N 1
ATOM 889 C CA . ILE A 1 118 ? -3.912 2.446 -1.796 1.00 98.88 118 ILE A CA 1
ATOM 890 C C . ILE A 1 118 ? -3.940 1.884 -3.219 1.00 98.88 118 ILE A C 1
ATOM 892 O O . ILE A 1 118 ? -4.845 1.121 -3.575 1.00 98.88 118 ILE A O 1
ATOM 896 N N . PHE A 1 119 ? -2.945 2.249 -4.029 1.00 98.62 119 PHE A N 1
ATOM 897 C CA . PHE A 1 119 ? -2.724 1.694 -5.366 1.00 98.62 119 PHE A CA 1
ATOM 898 C C . PHE A 1 119 ? -1.560 0.682 -5.385 1.00 98.62 119 PHE A C 1
ATOM 900 O O . PHE A 1 119 ? -0.676 0.768 -4.533 1.00 98.62 119 PHE A O 1
ATOM 907 N N . PRO A 1 120 ? -1.539 -0.278 -6.333 1.00 97.69 120 PRO A N 1
ATOM 908 C CA . PRO A 1 120 ? -0.483 -1.290 -6.423 1.00 97.69 120 PRO A CA 1
ATOM 909 C C . PRO A 1 120 ? 0.905 -0.730 -6.770 1.00 97.69 120 PRO A C 1
ATOM 911 O O . PRO A 1 120 ? 1.058 0.379 -7.278 1.00 97.69 120 PRO A O 1
ATOM 914 N N . GLU A 1 121 ? 1.939 -1.542 -6.565 1.00 97.56 121 GLU A N 1
ATOM 915 C CA . GLU A 1 121 ? 3.294 -1.250 -7.053 1.00 97.56 121 GLU A CA 1
ATOM 916 C C . GLU A 1 121 ? 3.298 -1.068 -8.580 1.00 97.56 121 GLU A C 1
ATOM 918 O O . GLU A 1 121 ? 2.526 -1.701 -9.300 1.00 97.56 121 GLU A O 1
ATOM 923 N N . LEU A 1 122 ? 4.161 -0.170 -9.064 1.00 95.88 122 LEU A N 1
ATOM 924 C CA . LEU A 1 122 ? 4.343 0.201 -10.472 1.00 95.88 122 LEU A CA 1
ATOM 925 C C . LEU A 1 122 ? 3.102 0.748 -11.188 1.00 95.88 122 LEU A C 1
ATOM 927 O O . LEU A 1 122 ? 3.166 1.045 -12.382 1.00 95.88 122 LEU A O 1
ATOM 931 N N . SER A 1 123 ? 1.989 0.984 -10.490 1.00 96.88 123 SER A N 1
ATOM 932 C CA . SER A 1 123 ? 0.793 1.542 -11.122 1.00 96.88 123 SER A CA 1
ATOM 933 C C . SER A 1 123 ? 0.973 2.997 -11.580 1.00 96.88 123 SER A C 1
ATOM 935 O O . SER A 1 123 ? 0.233 3.452 -12.450 1.00 96.88 123 SER A O 1
ATOM 937 N N . LEU A 1 124 ? 1.966 3.724 -11.044 1.00 97.12 124 LEU A N 1
ATOM 938 C CA . LEU A 1 124 ? 2.401 5.037 -11.547 1.00 97.12 124 LEU A CA 1
ATOM 939 C C . LEU A 1 124 ? 3.614 4.968 -12.472 1.00 97.12 124 LEU A C 1
ATOM 941 O O . LEU A 1 124 ? 4.109 6.009 -12.909 1.00 97.12 124 LEU A O 1
ATOM 945 N N . GLY A 1 125 ? 4.092 3.772 -12.807 1.00 95.06 125 GLY A N 1
ATOM 946 C CA . GLY A 1 125 ? 5.221 3.550 -13.704 1.00 95.06 125 GLY A CA 1
ATOM 947 C C . GLY A 1 125 ? 4.960 3.946 -15.159 1.00 95.06 125 GLY A C 1
ATOM 948 O O . GLY A 1 125 ? 5.553 3.350 -16.038 1.00 95.06 125 GLY A O 1
ATOM 949 N N . THR A 1 126 ? 4.065 4.890 -15.455 1.00 94.19 126 THR A N 1
ATOM 950 C CA . THR A 1 126 ? 3.774 5.374 -16.812 1.00 94.19 126 THR A CA 1
ATOM 951 C C . THR A 1 126 ? 4.798 6.414 -17.273 1.00 94.19 126 THR A C 1
ATOM 953 O O . THR A 1 126 ? 5.711 6.793 -16.531 1.00 94.19 126 THR A O 1
ATOM 956 N N . ARG A 1 127 ? 4.625 6.954 -18.489 1.00 92.94 127 ARG A N 1
ATOM 957 C CA . ARG A 1 127 ? 5.462 8.058 -18.985 1.00 92.94 127 ARG A CA 1
ATOM 958 C C . ARG A 1 127 ? 5.395 9.255 -18.038 1.00 92.94 127 ARG A C 1
ATOM 960 O O . ARG A 1 127 ? 4.355 9.531 -17.438 1.00 92.94 127 ARG A O 1
ATOM 967 N N . ALA A 1 128 ? 6.502 9.991 -17.931 1.00 93.94 128 ALA A N 1
ATOM 968 C CA . ALA A 1 128 ? 6.648 11.072 -16.957 1.00 93.94 128 ALA A CA 1
ATOM 969 C C . ALA A 1 128 ? 5.569 12.164 -17.081 1.00 93.94 128 ALA A C 1
ATOM 971 O O . ALA A 1 128 ? 5.042 12.607 -16.063 1.00 93.94 128 ALA A O 1
ATOM 972 N N . SER A 1 129 ? 5.196 12.556 -18.304 1.00 95.44 129 SER A N 1
ATOM 973 C CA . SER A 1 129 ? 4.152 13.561 -18.561 1.00 95.44 129 SER A CA 1
ATOM 974 C C . SER A 1 129 ? 2.758 13.098 -18.121 1.00 95.44 129 SER A C 1
ATOM 976 O O . SER A 1 129 ? 2.013 13.843 -17.480 1.00 95.44 129 SER A O 1
ATOM 978 N N . GLU A 1 130 ? 2.416 11.844 -18.409 1.00 96.69 130 GLU A N 1
ATOM 979 C CA . GLU A 1 130 ? 1.144 11.231 -18.016 1.00 96.69 130 GLU A CA 1
ATOM 980 C C . GLU A 1 130 ? 1.070 11.056 -16.496 1.00 96.69 130 GLU A C 1
ATOM 982 O O . GLU A 1 130 ? 0.073 11.427 -15.872 1.00 96.69 130 GLU A O 1
ATOM 987 N N . ARG A 1 131 ? 2.165 10.577 -15.884 1.00 97.06 131 ARG A N 1
ATOM 988 C CA . ARG A 1 131 ? 2.300 10.457 -14.429 1.00 97.06 131 ARG A CA 1
ATOM 989 C C . ARG A 1 131 ? 2.136 11.816 -13.756 1.00 97.06 131 ARG A C 1
ATOM 991 O O . ARG A 1 131 ? 1.378 11.918 -12.799 1.00 97.06 131 ARG A O 1
ATOM 998 N N . ALA A 1 132 ? 2.813 12.858 -14.243 1.00 97.62 132 ALA A N 1
ATOM 999 C CA . ALA A 1 132 ? 2.727 14.202 -13.671 1.00 97.62 132 ALA A CA 1
ATOM 1000 C C . ALA A 1 132 ? 1.292 14.750 -13.712 1.00 97.62 132 ALA A C 1
ATOM 1002 O O . ALA A 1 132 ? 0.799 15.264 -12.708 1.00 97.62 132 ALA A O 1
ATOM 1003 N N . THR A 1 133 ? 0.602 14.562 -14.841 1.00 98.25 133 THR A N 1
ATOM 1004 C CA . THR A 1 133 ? -0.808 14.950 -15.006 1.00 98.25 133 THR A CA 1
ATOM 1005 C C . THR A 1 133 ? -1.702 14.223 -14.002 1.00 98.25 133 THR A C 1
ATOM 1007 O O . THR A 1 133 ? -2.524 14.842 -13.325 1.00 98.25 133 THR A O 1
ATOM 1010 N N . PHE A 1 134 ? -1.523 12.908 -13.852 1.00 98.50 134 PHE A N 1
ATOM 1011 C CA . PHE A 1 134 ? -2.323 12.127 -12.915 1.00 98.50 134 PHE A CA 1
ATOM 1012 C C . PHE A 1 134 ? -2.012 12.479 -11.452 1.00 98.50 134 PHE A C 1
ATOM 1014 O O . PHE A 1 134 ? -2.934 12.671 -10.668 1.00 98.50 134 PHE A O 1
ATOM 1021 N N . VAL A 1 135 ? -0.741 12.673 -11.085 1.00 98.50 135 VAL A N 1
ATOM 1022 C CA . VAL A 1 135 ? -0.340 13.122 -9.738 1.00 98.50 135 VAL A CA 1
ATOM 1023 C C . VAL A 1 135 ? -0.935 14.492 -9.400 1.00 98.50 135 VAL A C 1
ATOM 1025 O O . VAL A 1 135 ? -1.372 14.693 -8.269 1.00 98.50 135 VAL A O 1
ATOM 1028 N N . ALA A 1 136 ? -1.017 15.422 -10.357 1.00 98.62 136 ALA A N 1
ATOM 1029 C CA . ALA A 1 136 ? -1.702 16.699 -10.147 1.00 98.62 136 ALA A CA 1
ATOM 1030 C C . ALA A 1 136 ? -3.195 16.500 -9.825 1.00 98.62 136 ALA A C 1
ATOM 1032 O O . ALA A 1 136 ? -3.711 17.118 -8.891 1.00 98.62 136 ALA A O 1
ATOM 1033 N N . LYS A 1 137 ? -3.869 15.572 -10.520 1.00 98.69 137 LYS A N 1
ATOM 1034 C CA . LYS A 1 137 ? -5.251 15.178 -10.199 1.00 98.69 137 LYS A CA 1
ATOM 1035 C C . LYS A 1 137 ? -5.370 14.576 -8.794 1.00 98.69 137 LYS A C 1
ATOM 1037 O O . LYS A 1 137 ? -6.294 14.937 -8.063 1.00 98.69 137 LYS A O 1
ATOM 1042 N N . LEU A 1 138 ? -4.441 13.702 -8.391 1.00 98.75 138 LEU A N 1
ATOM 1043 C CA . LEU A 1 138 ? -4.418 13.136 -7.036 1.00 98.75 138 LEU A CA 1
ATOM 1044 C C . LEU A 1 138 ? -4.276 14.239 -5.982 1.00 98.75 138 LEU A C 1
ATOM 1046 O O . LEU A 1 138 ? -5.066 14.278 -5.046 1.00 98.75 138 LEU A O 1
ATOM 1050 N N . LYS A 1 139 ? -3.343 15.181 -6.177 1.00 98.75 139 LYS A N 1
ATOM 1051 C CA . LYS A 1 139 ? -3.127 16.335 -5.286 1.00 98.75 139 LYS A CA 1
ATOM 1052 C C . LYS A 1 139 ? -4.373 17.210 -5.127 1.00 98.75 139 LYS A C 1
ATOM 1054 O O . LYS A 1 139 ? -4.720 17.583 -4.011 1.00 98.75 139 LYS A O 1
ATOM 1059 N N . ALA A 1 140 ? -5.067 17.507 -6.225 1.00 98.69 140 ALA A N 1
ATOM 1060 C CA . ALA A 1 140 ? -6.323 18.252 -6.171 1.00 98.69 140 ALA A CA 1
ATOM 1061 C C . ALA A 1 140 ? -7.414 17.480 -5.406 1.00 98.69 140 ALA A C 1
ATOM 1063 O O . ALA A 1 140 ? -8.164 18.067 -4.628 1.00 98.69 140 ALA A O 1
ATOM 1064 N N . THR A 1 141 ? -7.471 16.158 -5.589 1.00 98.75 141 THR A N 1
ATOM 1065 C CA . THR A 1 141 ? -8.467 15.300 -4.932 1.00 98.75 141 THR A CA 1
ATOM 1066 C C . THR A 1 141 ? -8.216 15.193 -3.428 1.00 98.75 141 THR A C 1
ATOM 1068 O O . THR A 1 141 ? -9.147 15.394 -2.657 1.00 98.75 141 THR A O 1
ATOM 1071 N N . VAL A 1 142 ? -6.973 14.958 -2.986 1.00 98.50 142 VAL A N 1
ATOM 1072 C CA . VAL A 1 142 ? -6.658 14.864 -1.545 1.00 98.50 142 VAL A CA 1
ATOM 1073 C C . VAL A 1 142 ? -6.941 16.162 -0.800 1.00 98.50 142 VAL A C 1
ATOM 1075 O O . VAL A 1 142 ? -7.389 16.116 0.341 1.00 98.50 142 VAL A O 1
ATOM 1078 N N . LEU A 1 143 ? -6.724 17.313 -1.448 1.00 98.12 143 LEU A N 1
ATOM 1079 C CA . LEU A 1 143 ? -7.033 18.617 -0.870 1.00 98.12 143 LEU A CA 1
ATOM 1080 C C . LEU A 1 143 ? -8.543 18.806 -0.694 1.00 98.12 143 LEU A C 1
ATOM 1082 O O . LEU A 1 143 ? -8.980 19.312 0.333 1.00 98.12 143 LEU A O 1
ATOM 1086 N N . LYS A 1 144 ? -9.332 18.393 -1.692 1.00 98.56 144 LYS A N 1
ATOM 1087 C CA . LYS A 1 144 ? -10.789 18.543 -1.685 1.00 98.56 144 LYS A CA 1
ATOM 1088 C C . LYS A 1 144 ? -11.476 17.580 -0.716 1.00 98.56 144 LYS A C 1
ATOM 1090 O O . LYS A 1 144 ? -12.391 17.980 -0.009 1.00 98.56 144 LYS A O 1
ATOM 1095 N N . GLU A 1 145 ? -11.062 16.319 -0.717 1.00 98.38 145 GLU A N 1
ATOM 1096 C CA . GLU A 1 145 ? -11.772 15.231 -0.032 1.00 98.38 145 GLU A CA 1
ATOM 1097 C C . GLU A 1 145 ? -11.185 14.926 1.360 1.00 98.38 145 GLU A C 1
ATOM 1099 O O . GLU A 1 145 ? -11.657 14.019 2.037 1.00 98.38 145 GLU A O 1
ATOM 1104 N N . ASN A 1 146 ? -10.153 15.670 1.789 1.00 97.81 146 ASN A N 1
ATOM 1105 C CA . ASN A 1 146 ? -9.388 15.428 3.018 1.00 97.81 146 ASN A CA 1
ATOM 1106 C C . ASN A 1 146 ? -8.996 13.947 3.187 1.00 97.81 146 ASN A C 1
ATOM 1108 O O . ASN A 1 146 ? -9.278 13.325 4.206 1.00 97.81 146 ASN A O 1
ATOM 1112 N N . MET A 1 147 ? -8.359 13.372 2.166 1.00 98.50 147 MET A N 1
ATOM 1113 C CA . MET A 1 147 ? -7.959 11.961 2.145 1.00 98.50 147 MET A CA 1
ATOM 1114 C C . MET A 1 147 ? -6.446 11.805 1.952 1.00 98.50 147 MET A C 1
ATOM 1116 O O . MET A 1 147 ? -5.757 12.741 1.544 1.00 98.50 147 MET A O 1
ATOM 1120 N N . ILE A 1 148 ? -5.927 10.604 2.197 1.00 98.81 148 ILE A N 1
ATOM 1121 C CA . ILE A 1 148 ? -4.551 10.209 1.875 1.00 98.81 148 ILE A CA 1
ATOM 1122 C C . ILE A 1 148 ? -4.564 9.216 0.719 1.00 98.81 148 ILE A C 1
ATOM 1124 O O . ILE A 1 148 ? -5.394 8.309 0.662 1.00 98.81 148 ILE A O 1
ATOM 1128 N N . ILE A 1 149 ? -3.600 9.350 -0.189 1.00 98.88 149 ILE A N 1
ATOM 1129 C CA . ILE A 1 149 ? -3.387 8.408 -1.285 1.00 98.88 149 ILE A CA 1
ATOM 1130 C C . ILE A 1 149 ? -1.956 7.871 -1.226 1.00 98.88 149 ILE A C 1
ATOM 1132 O O . ILE A 1 149 ? -0.996 8.629 -1.364 1.00 98.88 149 ILE A O 1
ATOM 1136 N N . ILE A 1 150 ? -1.818 6.553 -1.070 1.00 98.81 150 ILE A N 1
ATOM 1137 C CA . ILE A 1 150 ? -0.576 5.811 -1.317 1.00 98.81 150 ILE A CA 1
ATOM 1138 C C . ILE A 1 150 ? -0.604 5.430 -2.790 1.00 98.81 150 ILE A C 1
ATOM 1140 O O . ILE A 1 150 ? -1.282 4.486 -3.197 1.00 98.81 150 ILE A O 1
ATOM 1144 N N . ALA A 1 151 ? 0.064 6.233 -3.608 1.00 98.38 151 ALA A N 1
ATOM 1145 C CA . ALA A 1 151 ? -0.285 6.364 -5.014 1.00 98.38 151 ALA A CA 1
ATOM 1146 C C . ALA A 1 151 ? 0.236 5.232 -5.915 1.00 98.38 151 ALA A C 1
ATOM 1148 O O . ALA A 1 151 ? 0.103 5.327 -7.130 1.00 98.38 151 ALA A O 1
ATOM 1149 N N . GLY A 1 152 ? 0.785 4.156 -5.352 1.00 97.56 152 GLY A N 1
ATOM 1150 C CA . GLY A 1 152 ? 1.541 3.159 -6.103 1.00 97.56 152 GLY A CA 1
ATOM 1151 C C . GLY A 1 152 ? 2.953 3.658 -6.406 1.00 97.56 152 GLY A C 1
ATOM 1152 O O . GLY A 1 152 ? 3.272 4.819 -6.152 1.00 97.56 152 GLY A O 1
ATOM 1153 N N . SER A 1 153 ? 3.825 2.794 -6.922 1.00 97.88 153 SER A N 1
ATOM 1154 C CA . SER A 1 153 ? 5.227 3.164 -7.151 1.00 97.88 153 SER A CA 1
ATOM 1155 C C . SER A 1 153 ? 5.556 3.483 -8.611 1.00 97.88 153 SER A C 1
ATOM 1157 O O . SER A 1 153 ? 4.778 3.204 -9.527 1.00 97.88 153 SER A O 1
ATOM 1159 N N . PHE A 1 154 ? 6.714 4.107 -8.821 1.00 97.06 154 PHE A N 1
ATOM 1160 C CA . PHE A 1 154 ? 7.354 4.303 -10.122 1.00 97.06 154 PHE A CA 1
ATOM 1161 C C . PHE A 1 154 ? 8.872 4.431 -9.939 1.00 97.06 154 PHE A C 1
ATOM 1163 O O . PHE A 1 154 ? 9.327 4.811 -8.859 1.00 97.06 154 PHE A O 1
ATOM 1170 N N . TYR A 1 155 ? 9.653 4.169 -10.989 1.00 95.62 155 TYR A N 1
ATOM 1171 C CA . TYR A 1 155 ? 11.093 4.429 -10.964 1.00 95.62 155 TYR A CA 1
ATOM 1172 C C . TYR A 1 155 ? 11.403 5.893 -11.280 1.00 95.62 155 TYR A C 1
ATOM 1174 O O . TYR A 1 155 ? 10.879 6.466 -12.240 1.00 95.62 155 TYR A O 1
ATOM 1182 N N . ASP A 1 156 ? 12.253 6.510 -10.468 1.00 94.81 156 ASP A N 1
ATOM 1183 C CA . ASP A 1 156 ? 12.777 7.845 -10.732 1.00 94.81 156 ASP A CA 1
ATOM 1184 C C . ASP A 1 156 ? 13.967 7.832 -11.713 1.00 94.81 156 ASP A C 1
ATOM 1186 O O . ASP A 1 156 ? 14.387 6.792 -12.218 1.00 94.81 156 ASP A O 1
ATOM 1190 N N . LYS A 1 157 ? 14.541 9.014 -11.965 1.00 92.56 157 LYS A N 1
ATOM 1191 C CA . LYS A 1 157 ? 15.732 9.179 -12.817 1.00 92.56 157 LYS A CA 1
ATOM 1192 C C . LYS A 1 157 ? 16.994 8.491 -12.265 1.00 92.56 157 LYS A C 1
ATOM 1194 O O . LYS A 1 157 ? 17.950 8.294 -13.004 1.00 92.56 157 LYS A O 1
ATOM 1199 N N . GLU A 1 158 ? 17.019 8.173 -10.973 1.00 92.75 158 GLU A N 1
ATOM 1200 C CA . GLU A 1 158 ? 18.123 7.496 -10.283 1.00 92.75 158 GLU A CA 1
ATOM 1201 C C . GLU A 1 158 ? 17.913 5.977 -10.219 1.00 92.75 158 GLU A C 1
ATOM 1203 O O . GLU A 1 158 ? 18.793 5.259 -9.742 1.00 92.75 158 GLU A O 1
ATOM 1208 N N . ARG A 1 159 ? 16.804 5.485 -10.792 1.00 92.69 159 ARG A N 1
ATOM 1209 C CA . ARG A 1 159 ? 16.360 4.087 -10.806 1.00 92.69 159 ARG A CA 1
ATOM 1210 C C . ARG A 1 159 ? 15.896 3.574 -9.442 1.00 92.69 159 ARG A C 1
ATOM 1212 O O . ARG A 1 159 ? 15.839 2.364 -9.235 1.00 92.69 159 ARG A O 1
ATOM 1219 N N . GLN A 1 160 ? 15.540 4.458 -8.515 1.00 95.25 160 GLN A N 1
ATOM 1220 C CA . GLN A 1 160 ? 14.908 4.076 -7.254 1.00 95.25 160 GLN A CA 1
ATOM 1221 C C . GL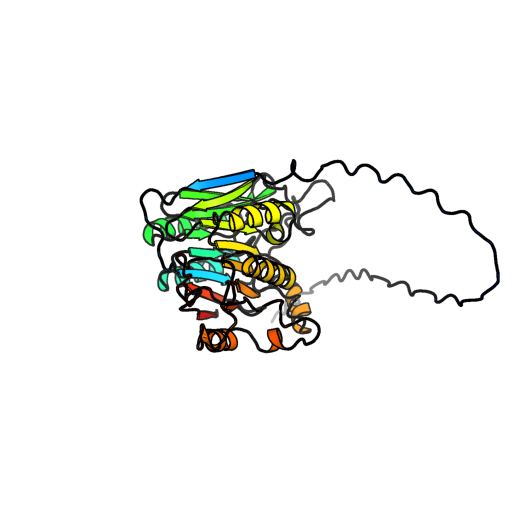N A 1 160 ? 13.393 3.950 -7.441 1.00 95.25 160 GLN A C 1
ATOM 1223 O O . GLN A 1 160 ? 12.761 4.797 -8.076 1.00 95.25 160 GLN A O 1
ATOM 1228 N N . SER A 1 161 ? 12.788 2.907 -6.867 1.00 96.56 161 SER A N 1
ATOM 1229 C CA . SER A 1 161 ? 11.325 2.770 -6.832 1.00 96.56 161 SER A CA 1
ATOM 1230 C C . SER A 1 161 ? 10.751 3.655 -5.724 1.00 96.56 161 SER A C 1
ATOM 1232 O O . SER A 1 161 ? 10.885 3.338 -4.540 1.00 96.56 161 SER A O 1
ATOM 1234 N N . ARG A 1 162 ? 10.099 4.756 -6.115 1.00 97.38 162 ARG A N 1
ATOM 1235 C CA . ARG A 1 162 ? 9.475 5.736 -5.216 1.00 97.38 162 ARG A CA 1
ATOM 1236 C C . ARG A 1 162 ? 7.996 5.453 -5.014 1.00 97.38 162 ARG A C 1
ATOM 1238 O O . ARG A 1 162 ? 7.294 5.164 -5.977 1.00 97.38 162 ARG A O 1
ATOM 1245 N N . ILE A 1 163 ? 7.514 5.653 -3.792 1.00 98.25 163 ILE A N 1
ATOM 1246 C CA . ILE A 1 163 ? 6.109 5.537 -3.392 1.00 98.25 163 ILE A CA 1
ATOM 1247 C C . ILE A 1 163 ? 5.618 6.917 -2.935 1.00 98.25 163 ILE A C 1
ATOM 1249 O O . ILE A 1 163 ? 5.909 7.317 -1.805 1.00 98.25 163 ILE A O 1
ATOM 1253 N N . PRO A 1 164 ? 4.887 7.679 -3.764 1.00 98.56 164 PRO A N 1
ATOM 1254 C CA . PRO A 1 164 ? 4.271 8.915 -3.311 1.00 98.56 164 PRO A CA 1
ATOM 1255 C C . PRO A 1 164 ? 3.175 8.609 -2.292 1.00 98.56 164 PRO A C 1
ATOM 1257 O O . PRO A 1 164 ? 2.218 7.891 -2.592 1.00 98.56 164 PRO A O 1
ATOM 1260 N N . VAL A 1 165 ? 3.291 9.201 -1.110 1.00 98.81 165 VAL A N 1
ATOM 1261 C CA . VAL A 1 165 ? 2.197 9.316 -0.147 1.00 98.81 165 VAL A CA 1
ATOM 1262 C C . VAL A 1 165 ? 1.731 10.760 -0.181 1.00 98.81 165 VAL A C 1
ATOM 1264 O O . VAL A 1 165 ? 2.481 11.673 0.157 1.00 98.81 165 VAL A O 1
ATOM 1267 N N . ILE A 1 166 ? 0.510 10.974 -0.655 1.00 98.88 166 ILE A N 1
ATOM 1268 C CA . ILE A 1 166 ? -0.034 12.302 -0.932 1.00 98.88 166 ILE A CA 1
ATOM 1269 C C . ILE A 1 166 ? -1.168 12.561 0.055 1.00 98.88 166 ILE A C 1
ATOM 1271 O O . ILE A 1 166 ? -2.096 11.757 0.138 1.00 98.88 166 ILE A O 1
ATOM 1275 N N . GLY A 1 167 ? -1.111 13.680 0.770 1.00 98.62 167 GLY A N 1
ATOM 1276 C CA . GLY A 1 167 ? -2.204 14.152 1.616 1.00 98.62 167 GLY A CA 1
ATOM 1277 C C . GLY A 1 167 ? -2.471 15.646 1.427 1.00 98.62 167 GLY A C 1
ATOM 1278 O O . GLY A 1 167 ? -1.869 16.277 0.551 1.00 98.62 167 GLY A O 1
ATOM 1279 N N . PRO A 1 168 ? -3.388 16.232 2.214 1.00 98.12 168 PRO A N 1
ATOM 1280 C CA . PRO A 1 168 ? -3.813 17.619 2.038 1.00 98.12 168 PRO A CA 1
ATOM 1281 C C . PRO A 1 168 ? -2.647 18.599 2.234 1.00 98.12 168 PRO A C 1
ATOM 1283 O O . PRO A 1 168 ? -2.193 18.831 3.351 1.00 98.12 168 PRO A O 1
ATOM 1286 N N . GLY A 1 169 ? -2.150 19.170 1.133 1.00 97.75 169 GLY A N 1
ATOM 1287 C CA . GLY A 1 169 ? -1.062 20.154 1.145 1.00 97.75 169 GLY A CA 1
ATOM 1288 C C . GLY A 1 169 ? 0.358 19.581 1.249 1.00 97.75 169 GLY A C 1
ATOM 1289 O O . GLY A 1 169 ? 1.305 20.359 1.307 1.00 97.75 169 GLY A O 1
ATOM 1290 N N . TRP A 1 170 ? 0.541 18.257 1.231 1.00 98.50 170 TRP A N 1
ATOM 1291 C CA . TRP A 1 170 ? 1.865 17.637 1.368 1.00 98.50 170 TRP A CA 1
ATOM 1292 C C . TRP A 1 170 ? 2.052 16.404 0.476 1.00 98.50 170 TRP A C 1
ATOM 1294 O O . TRP A 1 170 ? 1.111 15.803 -0.048 1.00 98.50 170 TRP A O 1
ATOM 1304 N N . THR A 1 171 ? 3.310 16.033 0.239 1.00 98.62 171 THR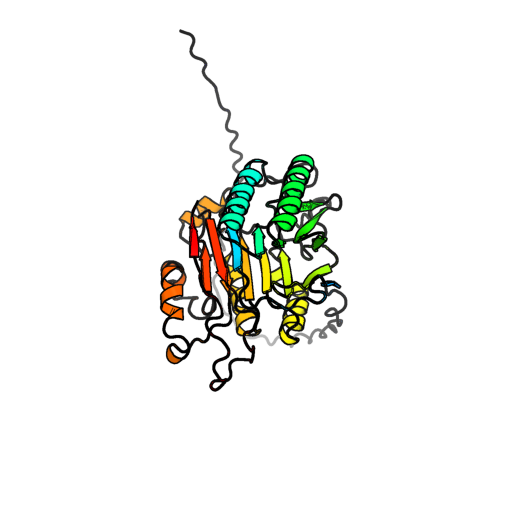 A N 1
ATOM 1305 C CA . THR A 1 171 ? 3.681 14.803 -0.471 1.00 98.62 171 THR A CA 1
ATOM 1306 C C . THR A 1 171 ? 4.988 14.278 0.094 1.00 98.62 171 THR A C 1
ATOM 1308 O O . THR A 1 171 ? 6.001 14.970 0.045 1.00 98.62 171 THR A O 1
ATOM 1311 N N . GLU A 1 172 ? 4.963 13.043 0.574 1.00 98.56 172 GLU A N 1
ATOM 1312 C CA . GLU A 1 172 ? 6.142 12.306 1.013 1.00 98.56 172 GLU A CA 1
ATOM 1313 C C . GLU A 1 172 ? 6.481 11.207 0.013 1.00 98.56 172 GLU A C 1
ATOM 1315 O O . GLU A 1 172 ? 5.629 10.758 -0.754 1.00 98.56 172 GLU A O 1
ATOM 1320 N N . TYR A 1 173 ? 7.729 10.755 0.039 1.00 98.19 173 TYR A N 1
ATOM 1321 C CA . TYR A 1 173 ? 8.185 9.639 -0.778 1.00 98.19 173 TYR A CA 1
ATOM 1322 C C . TYR A 1 173 ? 8.772 8.566 0.126 1.00 98.19 173 TYR A C 1
ATOM 1324 O O . TYR A 1 173 ? 9.722 8.834 0.860 1.00 98.19 173 TYR A O 1
ATOM 1332 N N . GLY A 1 174 ? 8.175 7.377 0.079 1.00 97.38 174 GLY A N 1
ATOM 1333 C CA . GLY A 1 174 ? 8.818 6.152 0.537 1.00 97.38 174 GLY A CA 1
ATOM 1334 C C . GLY A 1 174 ? 9.636 5.542 -0.593 1.00 97.38 174 GLY A C 1
ATOM 1335 O O . GLY A 1 174 ? 9.415 5.864 -1.765 1.00 97.38 174 GLY A O 1
ATOM 1336 N N . PHE A 1 175 ? 10.554 4.649 -0.250 1.00 97.62 175 PHE A N 1
ATOM 1337 C CA . PHE A 1 175 ? 11.383 3.961 -1.226 1.00 97.62 175 PHE A CA 1
ATOM 1338 C C . PHE A 1 175 ? 11.351 2.459 -0.998 1.00 97.62 175 PHE A C 1
ATOM 1340 O O . PHE A 1 175 ? 11.239 1.990 0.133 1.00 97.62 175 PHE A O 1
ATOM 1347 N N . LYS A 1 176 ? 11.481 1.713 -2.092 1.00 96.94 176 LYS A N 1
ATOM 1348 C CA . LYS A 1 176 ? 11.772 0.286 -2.024 1.00 96.94 176 LYS A CA 1
ATOM 1349 C C . LYS A 1 176 ? 13.239 0.105 -1.653 1.00 96.94 176 LYS A C 1
ATOM 1351 O O . LYS A 1 176 ? 14.120 0.511 -2.413 1.00 96.94 176 LYS A O 1
ATOM 1356 N N . VAL A 1 177 ? 13.508 -0.483 -0.496 1.00 96.19 177 VAL A N 1
ATOM 1357 C CA . VAL A 1 177 ? 14.876 -0.621 0.038 1.00 96.19 177 VAL A CA 1
ATOM 1358 C C . VAL A 1 177 ? 15.545 -1.904 -0.448 1.00 96.19 177 VAL A C 1
ATOM 1360 O O . VAL A 1 177 ? 16.768 -2.011 -0.446 1.00 96.19 177 VAL A O 1
ATOM 1363 N N . ARG A 1 178 ? 14.764 -2.877 -0.938 1.00 93.25 178 ARG A N 1
ATOM 1364 C CA . ARG A 1 178 ? 15.294 -4.112 -1.521 1.00 93.25 178 ARG A CA 1
ATOM 1365 C C . ARG A 1 178 ? 14.806 -4.312 -2.961 1.00 93.25 178 ARG A C 1
ATOM 1367 O O . ARG A 1 178 ? 13.610 -4.502 -3.176 1.00 93.25 178 ARG A O 1
ATOM 1374 N N . PRO A 1 179 ? 15.701 -4.347 -3.965 1.00 91.44 179 PRO A N 1
ATOM 1375 C CA . PRO A 1 179 ? 15.336 -4.797 -5.305 1.00 91.44 179 PRO A CA 1
ATOM 1376 C C . PRO A 1 179 ? 14.814 -6.237 -5.265 1.00 91.44 179 PRO A C 1
ATOM 1378 O O . PRO A 1 179 ? 15.395 -7.098 -4.595 1.00 91.44 179 PRO A O 1
ATOM 1381 N N . SER A 1 180 ? 13.734 -6.532 -5.990 1.00 89.00 180 SER A N 1
ATOM 1382 C CA . SER A 1 180 ? 13.329 -7.926 -6.191 1.00 89.00 180 SER A CA 1
ATOM 1383 C C . SER A 1 180 ? 14.282 -8.629 -7.160 1.00 89.00 180 SER A C 1
ATOM 1385 O O . SER A 1 180 ? 14.995 -7.985 -7.926 1.00 89.00 180 SER A O 1
ATOM 1387 N N . ARG A 1 181 ? 14.244 -9.965 -7.213 1.00 83.25 181 ARG A N 1
ATOM 1388 C CA . ARG A 1 181 ? 15.026 -10.745 -8.193 1.00 83.25 181 ARG A CA 1
ATOM 1389 C C . ARG A 1 181 ? 14.760 -10.372 -9.659 1.00 83.25 181 ARG A C 1
ATOM 1391 O O . ARG A 1 181 ? 15.564 -10.713 -10.513 1.00 83.25 181 ARG A O 1
ATOM 1398 N N . PHE A 1 182 ? 13.611 -9.756 -9.945 1.00 78.00 182 PHE A N 1
ATOM 1399 C CA . PHE A 1 182 ? 13.220 -9.339 -11.293 1.00 78.00 182 PHE A CA 1
ATOM 1400 C C . PHE A 1 182 ? 13.709 -7.927 -11.633 1.00 78.00 182 PHE A C 1
ATOM 1402 O O . PHE A 1 182 ? 13.750 -7.568 -12.799 1.00 78.00 182 PHE A O 1
ATOM 1409 N N . GLU A 1 183 ? 14.082 -7.139 -10.624 1.00 81.38 183 GLU A N 1
ATOM 1410 C CA . GLU A 1 183 ? 14.579 -5.765 -10.780 1.00 81.38 183 GLU A CA 1
ATOM 1411 C C . GLU A 1 183 ? 16.080 -5.657 -10.510 1.00 81.38 183 GLU A C 1
ATOM 1413 O O . GLU A 1 183 ? 16.731 -4.704 -10.941 1.00 81.38 183 GLU A O 1
ATOM 1418 N N . ALA A 1 184 ? 16.629 -6.629 -9.780 1.00 67.69 184 ALA A N 1
ATOM 1419 C CA . ALA A 1 184 ? 18.050 -6.856 -9.651 1.00 67.69 184 ALA A CA 1
ATOM 1420 C C . ALA A 1 184 ? 18.554 -7.389 -10.995 1.00 67.69 184 ALA A C 1
ATOM 1422 O O . ALA A 1 184 ? 18.605 -8.599 -11.200 1.00 67.69 184 ALA A O 1
ATOM 1423 N N . SER A 1 185 ? 18.888 -6.508 -11.938 1.00 60.12 185 SER A N 1
ATOM 1424 C CA . SER A 1 185 ? 19.662 -6.917 -13.108 1.00 60.12 185 SER A CA 1
ATOM 1425 C C . SER A 1 185 ? 21.157 -6.842 -12.773 1.00 60.12 185 SER A C 1
ATOM 1427 O O . SER A 1 185 ? 21.734 -5.758 -12.704 1.00 60.12 185 SER A O 1
ATOM 1429 N N . PRO A 1 186 ? 21.838 -7.987 -12.589 1.00 50.41 186 PRO A N 1
ATOM 1430 C CA . PRO A 1 186 ? 23.295 -8.050 -12.602 1.00 50.41 186 PRO A CA 1
ATOM 1431 C C . PRO A 1 186 ? 23.869 -8.014 -14.030 1.00 50.41 186 PRO A C 1
ATOM 1433 O O . PRO A 1 186 ? 25.085 -8.071 -14.197 1.00 50.41 186 PRO A O 1
ATOM 1436 N N . ARG A 1 187 ? 23.040 -7.937 -15.086 1.00 47.53 187 ARG A N 1
ATOM 1437 C CA . ARG A 1 187 ? 23.534 -7.832 -16.465 1.00 47.53 187 ARG A CA 1
ATOM 1438 C C . ARG A 1 187 ? 23.740 -6.361 -16.822 1.00 47.53 187 ARG A C 1
ATOM 1440 O O . ARG A 1 187 ? 22.797 -5.634 -17.116 1.00 47.53 187 ARG A O 1
ATOM 1447 N N . SER A 1 188 ? 25.006 -5.950 -16.784 1.00 52.62 188 SER A N 1
ATOM 1448 C CA . SER A 1 188 ? 25.503 -4.650 -17.259 1.00 52.62 188 SER A CA 1
ATOM 1449 C C . SER A 1 188 ? 25.144 -3.421 -16.402 1.00 52.62 188 SER A C 1
ATOM 1451 O O . SER A 1 188 ? 25.239 -2.300 -16.885 1.00 52.62 188 SER A O 1
ATOM 1453 N N . GLY A 1 189 ? 24.775 -3.593 -15.124 1.00 63.69 189 GLY A N 1
ATOM 1454 C CA . GLY A 1 189 ? 24.573 -2.475 -14.181 1.00 63.69 189 GLY A CA 1
ATOM 1455 C C . GLY A 1 189 ? 23.241 -1.720 -14.318 1.00 63.69 189 GLY A C 1
ATOM 1456 O O . GLY A 1 189 ? 23.055 -0.678 -13.676 1.00 63.69 189 GLY A O 1
ATOM 1457 N N . PHE A 1 190 ? 22.317 -2.244 -15.124 1.00 73.94 190 PHE A N 1
ATOM 1458 C CA . PHE A 1 190 ? 20.947 -1.754 -15.317 1.00 73.94 190 PHE A CA 1
ATOM 1459 C C . PHE A 1 190 ? 19.999 -2.304 -14.230 1.00 73.94 190 PHE A C 1
ATOM 1461 O O . PHE A 1 190 ? 20.408 -3.146 -13.441 1.00 73.94 190 PHE A O 1
ATOM 1468 N N . GLY A 1 191 ? 18.771 -1.795 -14.102 1.00 84.81 191 GLY A N 1
ATOM 1469 C CA . GLY A 1 191 ? 17.826 -2.221 -13.050 1.00 84.81 191 GLY A CA 1
ATOM 1470 C C . GLY A 1 191 ? 17.708 -1.284 -11.840 1.00 84.81 191 GLY A C 1
ATOM 1471 O O . GLY A 1 191 ? 18.249 -0.176 -11.829 1.00 84.81 191 GLY A O 1
ATOM 1472 N N . MET A 1 192 ? 16.942 -1.702 -10.833 1.00 91.44 192 MET A N 1
ATOM 1473 C CA . MET A 1 192 ? 16.565 -0.839 -9.709 1.00 91.44 192 MET A CA 1
ATOM 1474 C C . MET A 1 192 ? 17.734 -0.619 -8.739 1.00 91.44 192 MET A C 1
ATOM 1476 O O . MET A 1 192 ? 18.398 -1.570 -8.325 1.00 91.44 192 MET A O 1
ATOM 1480 N N . LYS A 1 193 ? 17.925 0.629 -8.300 1.00 92.44 193 LYS A N 1
ATOM 1481 C CA . LYS A 1 193 ? 18.770 0.950 -7.145 1.00 92.44 193 LYS A CA 1
ATOM 1482 C C . LYS A 1 193 ? 17.959 0.898 -5.843 1.00 92.44 193 LYS A C 1
ATOM 1484 O O . LYS A 1 193 ? 16.839 1.414 -5.825 1.00 92.44 193 LYS A O 1
ATOM 1489 N N . PRO A 1 194 ? 18.504 0.310 -4.763 1.00 93.50 194 PRO A N 1
ATOM 1490 C CA . PRO A 1 194 ? 17.923 0.421 -3.429 1.00 93.50 194 PRO A CA 1
ATOM 1491 C C . PRO A 1 194 ? 17.651 1.881 -3.047 1.00 93.50 194 PRO A C 1
ATOM 1493 O O . PRO A 1 194 ? 18.422 2.777 -3.396 1.00 93.50 194 PRO A O 1
ATOM 1496 N N . GLY A 1 195 ? 16.545 2.113 -2.347 1.00 94.50 195 GLY A N 1
ATOM 1497 C CA . GLY A 1 195 ? 16.345 3.338 -1.584 1.00 94.50 195 GLY A CA 1
ATOM 1498 C C . GLY A 1 195 ? 17.033 3.285 -0.225 1.00 94.50 195 GLY A C 1
ATOM 1499 O O . GLY A 1 195 ? 17.278 2.203 0.304 1.00 94.50 195 GLY A O 1
ATOM 1500 N N . ASP A 1 196 ? 17.272 4.460 0.351 1.00 89.38 196 ASP A N 1
ATOM 1501 C CA . ASP A 1 196 ? 18.067 4.591 1.579 1.00 89.38 196 ASP A CA 1
ATOM 1502 C C . ASP A 1 196 ? 17.225 4.495 2.861 1.00 89.38 196 ASP A C 1
ATOM 1504 O O . ASP A 1 196 ? 17.743 4.192 3.935 1.00 89.38 196 ASP A O 1
ATOM 1508 N N . ASN A 1 197 ? 15.914 4.748 2.767 1.00 96.12 197 ASN A N 1
ATOM 1509 C CA . ASN A 1 197 ? 15.036 4.812 3.931 1.00 96.12 197 ASN A CA 1
ATOM 1510 C C . ASN A 1 197 ? 13.657 4.179 3.717 1.00 96.12 197 ASN A C 1
ATOM 1512 O O . ASN A 1 197 ? 13.074 4.206 2.631 1.00 96.12 197 ASN A O 1
ATOM 1516 N N . LEU A 1 198 ? 13.116 3.672 4.822 1.00 98.06 198 LEU A N 1
ATOM 1517 C CA . LEU A 1 198 ? 11.700 3.395 5.003 1.00 98.06 198 LEU A CA 1
ATOM 1518 C C . LEU A 1 198 ? 10.983 4.670 5.459 1.00 98.06 198 LEU A C 1
ATOM 1520 O O . LEU A 1 198 ? 11.524 5.462 6.229 1.00 98.06 198 LEU A O 1
ATOM 1524 N N . LEU A 1 199 ? 9.733 4.840 5.035 1.00 98.62 199 LEU A N 1
ATOM 1525 C CA . LEU A 1 199 ? 8.899 5.979 5.418 1.00 98.62 199 LEU A CA 1
ATOM 1526 C C . LEU A 1 199 ? 7.871 5.567 6.478 1.00 98.62 199 LEU A C 1
ATOM 1528 O O . LEU A 1 199 ? 7.148 4.589 6.304 1.00 98.62 199 LEU A O 1
ATOM 1532 N N . LEU A 1 200 ? 7.741 6.364 7.536 1.00 98.75 200 LEU A N 1
ATOM 1533 C CA . LEU A 1 200 ? 6.623 6.326 8.476 1.00 98.75 200 LEU A CA 1
ATOM 1534 C C . LEU A 1 200 ? 5.896 7.670 8.452 1.00 98.75 200 LEU A C 1
ATOM 1536 O O . LEU A 1 200 ? 6.453 8.690 8.854 1.00 98.75 200 LEU A O 1
ATOM 1540 N N . VAL A 1 201 ? 4.634 7.667 8.027 1.00 98.69 201 VAL A N 1
ATOM 1541 C CA . VAL A 1 201 ? 3.794 8.868 7.991 1.00 98.69 201 VAL A CA 1
ATOM 1542 C C . VAL A 1 201 ? 2.818 8.842 9.162 1.00 98.69 201 VAL A C 1
ATOM 1544 O O . VAL A 1 201 ? 2.034 7.903 9.296 1.00 98.69 201 VAL A O 1
ATOM 1547 N N . LYS A 1 202 ? 2.838 9.866 10.017 1.00 98.62 202 LYS A N 1
ATOM 1548 C CA . LYS A 1 202 ? 1.882 10.021 11.123 1.00 98.62 202 LYS A CA 1
ATOM 1549 C C . LYS A 1 202 ? 0.768 10.964 10.696 1.00 98.62 202 LYS A C 1
ATOM 1551 O O . LYS A 1 202 ? 1.042 12.096 10.314 1.00 98.62 202 LYS A O 1
ATOM 1556 N N . THR A 1 203 ? -0.477 10.503 10.743 1.00 98.44 203 THR A N 1
ATOM 1557 C CA . THR A 1 203 ? -1.640 11.262 10.260 1.00 98.44 203 THR A CA 1
ATOM 1558 C C . THR A 1 203 ? -2.852 11.037 11.152 1.00 98.44 203 THR A C 1
ATOM 1560 O O . THR A 1 203 ? -2.855 10.131 11.990 1.00 98.44 203 THR A O 1
ATOM 1563 N N . GLU A 1 204 ? -3.918 11.814 10.946 1.00 97.75 204 GLU A N 1
ATOM 1564 C CA . GLU A 1 204 ? -5.196 11.576 11.629 1.00 97.75 204 GLU A CA 1
ATOM 1565 C C . GLU A 1 204 ? -5.826 10.220 11.260 1.00 97.75 204 GLU A C 1
ATOM 1567 O O . GLU A 1 204 ? -6.632 9.697 12.021 1.00 97.75 204 GLU A O 1
ATOM 1572 N N . PHE A 1 205 ? -5.417 9.598 10.151 1.00 98.31 205 PHE A N 1
ATOM 1573 C CA . PHE A 1 205 ? -5.878 8.270 9.739 1.00 98.31 205 PHE A CA 1
ATOM 1574 C C . PHE A 1 205 ? -4.937 7.145 10.168 1.00 98.31 205 PHE A C 1
ATOM 1576 O O . PHE A 1 205 ? -5.117 6.020 9.728 1.00 98.31 205 PHE A O 1
ATOM 1583 N N . GLY A 1 206 ? -3.947 7.420 11.024 1.00 97.75 206 GLY A N 1
ATOM 1584 C CA . GLY A 1 206 ? -3.034 6.420 11.575 1.00 97.75 206 GLY A CA 1
ATOM 1585 C C . GLY A 1 206 ? -1.563 6.702 11.291 1.00 97.75 206 GLY A C 1
ATOM 1586 O O . GLY A 1 206 ? -1.202 7.616 10.541 1.00 97.75 206 GLY A O 1
ATOM 1587 N N . ARG A 1 207 ? -0.702 5.893 11.913 1.00 98.31 207 ARG A N 1
ATOM 1588 C CA . ARG A 1 207 ? 0.742 5.847 11.656 1.00 98.31 207 ARG A CA 1
ATOM 1589 C C . ARG A 1 207 ? 1.013 4.769 10.617 1.00 98.31 207 ARG A C 1
ATOM 1591 O O . ARG A 1 207 ? 0.972 3.573 10.923 1.00 98.31 207 ARG A O 1
ATOM 1598 N N . ILE A 1 208 ? 1.195 5.211 9.380 1.00 98.69 208 ILE A N 1
ATOM 1599 C CA . ILE A 1 208 ? 1.173 4.376 8.184 1.00 98.69 208 ILE A CA 1
ATOM 1600 C C . ILE A 1 208 ? 2.596 4.203 7.662 1.00 98.69 208 ILE A C 1
ATOM 1602 O O . ILE A 1 208 ? 3.291 5.188 7.410 1.00 98.69 208 ILE A O 1
ATOM 1606 N N . MET A 1 209 ? 3.011 2.954 7.473 1.00 98.69 209 MET A N 1
ATOM 1607 C CA . MET A 1 209 ? 4.292 2.609 6.863 1.00 98.69 209 MET A CA 1
ATOM 1608 C C . MET A 1 209 ? 4.056 1.932 5.506 1.00 98.69 209 MET A C 1
ATOM 1610 O O . MET A 1 209 ? 3.654 0.764 5.477 1.00 98.69 209 MET A O 1
ATOM 1614 N N . PRO A 1 210 ? 4.264 2.637 4.378 1.00 98.44 210 PRO A N 1
ATOM 1615 C CA . PRO A 1 210 ? 4.260 2.016 3.063 1.00 98.44 210 PRO A CA 1
ATOM 1616 C C . PRO A 1 210 ? 5.538 1.213 2.812 1.00 98.44 210 PRO A C 1
ATOM 1618 O O . PRO A 1 210 ? 6.644 1.721 2.972 1.00 98.44 210 PRO A O 1
ATOM 1621 N N . LEU A 1 211 ? 5.362 -0.028 2.370 1.00 98.38 211 LEU A N 1
ATOM 1622 C CA . LEU A 1 211 ? 6.399 -0.930 1.878 1.00 98.38 211 LEU A CA 1
ATOM 1623 C C . LEU A 1 211 ? 6.104 -1.300 0.424 1.00 98.38 211 LEU A C 1
ATOM 1625 O O . LEU A 1 211 ? 4.947 -1.250 -0.002 1.00 98.38 211 LEU A O 1
ATOM 1629 N N . THR A 1 212 ? 7.131 -1.712 -0.321 1.00 97.56 212 THR A N 1
ATOM 1630 C CA . THR A 1 212 ? 6.953 -2.220 -1.684 1.00 97.56 212 THR A CA 1
ATOM 1631 C C . THR A 1 212 ? 7.420 -3.664 -1.812 1.00 97.56 212 THR A C 1
ATOM 1633 O O . THR A 1 212 ? 8.612 -3.963 -1.727 1.00 97.56 212 THR A O 1
ATOM 1636 N N . CYS A 1 213 ? 6.489 -4.563 -2.125 1.00 95.75 213 CYS A N 1
ATOM 1637 C CA . CYS A 1 213 ? 6.754 -5.943 -2.496 1.00 95.75 213 CYS A CA 1
ATOM 1638 C C . CYS A 1 213 ? 7.695 -6.638 -1.513 1.00 95.75 213 CYS A C 1
ATOM 1640 O O . CYS A 1 213 ? 7.337 -6.846 -0.349 1.00 95.75 213 CYS A O 1
ATOM 1642 N N . VAL A 1 214 ? 8.887 -7.001 -1.990 1.00 95.75 214 VAL A N 1
ATOM 1643 C CA . VAL A 1 214 ? 9.902 -7.762 -1.257 1.00 95.75 214 VAL A CA 1
ATOM 1644 C C . VAL A 1 214 ? 10.372 -7.095 0.033 1.00 95.75 214 VAL A C 1
ATOM 1646 O O . VAL A 1 214 ? 10.883 -7.808 0.890 1.00 95.75 214 VAL A O 1
ATOM 1649 N N . ASP A 1 215 ? 10.149 -5.790 0.224 1.00 96.94 215 ASP A N 1
ATOM 1650 C CA . ASP A 1 215 ? 10.452 -5.116 1.491 1.00 96.94 215 ASP A CA 1
ATOM 1651 C C . ASP A 1 215 ? 9.788 -5.840 2.676 1.00 96.94 215 ASP A C 1
ATOM 1653 O O . ASP A 1 215 ? 10.444 -6.102 3.680 1.00 96.94 215 ASP A O 1
ATOM 1657 N N . LEU A 1 216 ? 8.525 -6.270 2.541 1.00 96.75 216 LEU A N 1
ATOM 1658 C CA . LEU A 1 216 ? 7.794 -6.977 3.606 1.00 96.75 216 LEU A CA 1
ATOM 1659 C C . LEU A 1 216 ? 8.460 -8.291 4.039 1.00 96.75 216 LEU A C 1
ATOM 1661 O O . LEU A 1 216 ? 8.319 -8.699 5.190 1.00 96.75 216 LEU A O 1
ATOM 1665 N N . ILE A 1 217 ? 9.165 -8.960 3.127 1.00 94.44 217 ILE A N 1
ATOM 1666 C CA . ILE A 1 217 ? 9.804 -10.264 3.356 1.00 94.44 217 ILE A CA 1
ATOM 1667 C C . ILE A 1 217 ? 11.333 -10.169 3.442 1.00 94.44 217 ILE A C 1
ATOM 1669 O O . ILE A 1 217 ? 12.008 -11.192 3.457 1.00 94.44 217 ILE A O 1
ATOM 1673 N N . SER A 1 218 ? 11.884 -8.953 3.484 1.00 93.50 218 SER A N 1
ATOM 1674 C CA . SER A 1 218 ? 13.325 -8.715 3.597 1.00 93.50 218 SER A CA 1
ATOM 1675 C C . SER A 1 218 ? 13.749 -8.535 5.055 1.00 93.50 218 SER A C 1
ATOM 1677 O O . SER A 1 218 ? 13.080 -7.830 5.811 1.00 93.50 218 SER A O 1
ATOM 1679 N N . ASP A 1 219 ? 14.877 -9.131 5.448 1.00 91.69 219 ASP A N 1
ATOM 1680 C CA . ASP A 1 219 ? 15.330 -9.151 6.848 1.00 91.69 219 ASP A CA 1
ATOM 1681 C C . ASP A 1 219 ? 15.506 -7.746 7.447 1.00 91.69 219 ASP A C 1
ATOM 1683 O O . ASP A 1 219 ? 14.990 -7.467 8.532 1.00 91.69 219 ASP A O 1
ATOM 1687 N N . GLY A 1 220 ? 16.170 -6.834 6.725 1.00 91.31 220 GLY A N 1
ATOM 1688 C CA . GLY A 1 220 ? 16.435 -5.472 7.203 1.00 91.31 220 GLY A CA 1
ATOM 1689 C C . GLY A 1 220 ? 15.159 -4.659 7.440 1.00 91.31 220 GLY A C 1
ATOM 1690 O O . GLY A 1 220 ? 14.973 -4.084 8.514 1.00 91.31 220 GLY A O 1
ATOM 1691 N N . ALA A 1 221 ? 14.227 -4.661 6.483 1.00 94.69 221 ALA A N 1
ATOM 1692 C CA . ALA A 1 221 ? 12.957 -3.962 6.660 1.00 94.69 221 ALA A CA 1
ATOM 1693 C C . ALA A 1 221 ? 12.070 -4.642 7.715 1.00 94.69 221 ALA A C 1
ATOM 1695 O O . ALA A 1 221 ? 11.442 -3.951 8.519 1.00 94.69 221 ALA A O 1
ATOM 1696 N N . GLN A 1 222 ? 12.056 -5.980 7.784 1.00 94.62 222 GLN A N 1
ATOM 1697 C CA . GLN A 1 222 ? 11.325 -6.701 8.827 1.00 94.62 222 GLN A CA 1
ATOM 1698 C C . GLN A 1 222 ? 11.835 -6.372 10.225 1.00 94.62 222 GLN A C 1
ATOM 1700 O O . GLN A 1 222 ? 11.023 -6.237 11.141 1.00 94.62 222 GLN A O 1
ATOM 1705 N N . TYR A 1 223 ? 13.149 -6.236 10.410 1.00 94.88 223 TYR A N 1
ATOM 1706 C CA . TYR A 1 223 ? 13.711 -5.842 11.696 1.00 94.88 223 TYR A CA 1
ATOM 1707 C C . TYR A 1 223 ? 13.160 -4.481 12.140 1.00 94.88 223 TYR A C 1
ATOM 1709 O O . TYR A 1 223 ? 12.622 -4.363 13.246 1.00 94.88 223 TYR A O 1
ATOM 1717 N N . VAL A 1 224 ? 13.197 -3.478 11.254 1.00 96.12 224 VAL A N 1
ATOM 1718 C CA . VAL A 1 224 ? 12.663 -2.133 11.530 1.00 96.12 224 VAL A CA 1
ATOM 1719 C C . VAL A 1 224 ? 11.161 -2.183 11.824 1.00 96.12 224 VAL A C 1
ATOM 1721 O O . VAL A 1 224 ? 10.717 -1.656 12.846 1.00 96.12 224 VAL A O 1
ATOM 1724 N N . VAL A 1 225 ? 10.379 -2.874 10.987 1.00 96.44 225 VAL A N 1
ATOM 1725 C CA . VAL A 1 225 ? 8.925 -3.033 11.160 1.00 96.44 225 VAL A CA 1
ATOM 1726 C C . VAL A 1 225 ? 8.596 -3.675 12.503 1.00 96.44 225 VAL A C 1
ATOM 1728 O O . VAL A 1 225 ? 7.774 -3.144 13.247 1.00 96.44 225 VAL A O 1
ATOM 1731 N N . ARG A 1 226 ? 9.231 -4.802 12.843 1.00 95.12 226 ARG A N 1
ATOM 1732 C CA . ARG A 1 226 ? 8.966 -5.532 14.093 1.00 95.12 226 ARG A CA 1
ATOM 1733 C C . ARG A 1 226 ? 9.361 -4.707 15.313 1.00 95.12 226 ARG A C 1
ATOM 1735 O O . ARG A 1 226 ? 8.603 -4.673 16.282 1.00 95.12 226 ARG A O 1
ATOM 1742 N N . ASN A 1 227 ? 10.493 -4.005 15.259 1.00 95.25 227 ASN A N 1
ATOM 1743 C CA . ASN A 1 227 ? 10.922 -3.110 16.332 1.00 95.25 227 ASN A CA 1
ATOM 1744 C C . ASN A 1 227 ? 9.903 -1.982 16.563 1.00 95.25 227 ASN A C 1
ATOM 1746 O O . ASN A 1 227 ? 9.408 -1.805 17.677 1.00 95.25 227 ASN A O 1
ATOM 1750 N N . LEU A 1 228 ? 9.508 -1.271 15.505 1.00 95.75 228 LEU A N 1
ATOM 1751 C CA . LEU A 1 228 ? 8.516 -0.199 15.599 1.00 95.75 228 LEU A CA 1
ATOM 1752 C C . LEU A 1 228 ? 7.138 -0.715 16.027 1.00 95.75 228 LEU A C 1
ATOM 1754 O O . LEU A 1 228 ? 6.453 -0.063 16.814 1.00 95.75 228 LEU A O 1
ATOM 1758 N N . ALA A 1 229 ? 6.725 -1.890 15.552 1.00 92.62 229 ALA A N 1
ATOM 1759 C CA . ALA A 1 229 ? 5.461 -2.503 15.936 1.00 92.62 229 ALA A CA 1
ATOM 1760 C C . ALA A 1 229 ? 5.444 -2.908 17.423 1.00 92.62 229 ALA A C 1
ATOM 1762 O O . ALA A 1 229 ? 4.448 -2.666 18.106 1.00 92.62 229 ALA A O 1
ATOM 1763 N N . ASN A 1 230 ? 6.553 -3.437 17.957 1.00 90.25 230 ASN A N 1
ATOM 1764 C CA . ASN A 1 230 ? 6.718 -3.718 19.391 1.00 90.25 230 ASN A CA 1
ATOM 1765 C C . ASN A 1 230 ? 6.640 -2.449 20.242 1.00 90.25 230 ASN A C 1
ATOM 1767 O O . ASN A 1 230 ? 5.995 -2.434 21.287 1.00 90.25 230 ASN A O 1
ATOM 1771 N N . GLN A 1 231 ? 7.234 -1.361 19.756 1.00 92.44 231 GLN A N 1
ATOM 1772 C CA . GLN A 1 231 ? 7.165 -0.043 20.387 1.00 92.44 231 GLN A CA 1
ATOM 1773 C C . GLN A 1 231 ? 5.829 0.673 20.126 1.00 92.44 231 GLN A C 1
ATOM 1775 O O . GLN A 1 231 ? 5.665 1.838 20.485 1.00 92.44 231 GLN A O 1
ATOM 1780 N N . ARG A 1 232 ? 4.869 -0.009 19.483 1.00 90.81 232 ARG A N 1
ATOM 1781 C CA . ARG A 1 232 ? 3.562 0.524 19.093 1.00 90.81 232 ARG A CA 1
ATOM 1782 C C . ARG A 1 232 ? 3.683 1.837 18.329 1.00 90.81 232 ARG A C 1
ATOM 1784 O O . ARG A 1 232 ? 2.868 2.714 18.570 1.00 90.81 232 ARG A O 1
ATOM 1791 N N . GLN A 1 233 ? 4.675 2.001 17.455 1.00 95.75 233 GLN A N 1
ATOM 1792 C CA . GLN A 1 233 ? 4.897 3.209 16.644 1.00 95.75 233 GLN A CA 1
ATOM 1793 C C . GLN A 1 233 ? 4.266 3.136 15.245 1.00 95.75 233 GLN A C 1
ATOM 1795 O O . GLN A 1 233 ? 4.163 4.156 14.569 1.00 95.75 233 GLN A O 1
ATOM 1800 N N . ILE A 1 234 ? 3.809 1.953 14.832 1.00 96.06 2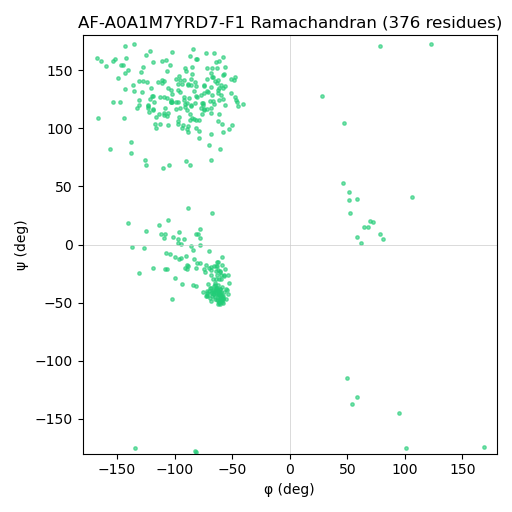34 ILE A N 1
ATOM 1801 C CA . ILE A 1 234 ? 3.081 1.721 13.580 1.00 96.06 234 ILE A CA 1
ATOM 1802 C C . ILE A 1 234 ? 1.659 1.274 13.918 1.00 96.06 234 ILE A C 1
ATOM 1804 O O . ILE A 1 234 ? 1.448 0.475 14.832 1.00 96.06 234 ILE A O 1
ATOM 1808 N N . ASP A 1 235 ? 0.684 1.774 13.162 1.00 96.06 235 ASP A N 1
ATOM 1809 C CA . ASP A 1 235 ? -0.691 1.274 13.190 1.00 96.06 235 ASP A CA 1
ATOM 1810 C C . ASP A 1 235 ? -0.991 0.385 11.998 1.00 96.06 235 ASP A C 1
ATOM 1812 O O . ASP A 1 235 ? -1.544 -0.703 12.161 1.00 96.06 235 ASP A O 1
ATOM 1816 N N . VAL A 1 236 ? -0.610 0.851 10.809 1.00 98.12 236 VAL A N 1
ATOM 1817 C CA . VAL A 1 236 ? -0.944 0.201 9.547 1.00 98.12 236 VAL A CA 1
ATOM 1818 C C . VAL A 1 236 ? 0.315 0.064 8.707 1.00 98.12 236 VAL A C 1
ATOM 1820 O O . VAL A 1 236 ? 0.941 1.051 8.327 1.00 98.12 236 VAL A O 1
ATOM 1823 N N . LEU A 1 237 ? 0.664 -1.174 8.389 1.00 98.38 237 LEU A N 1
ATOM 1824 C CA . LEU A 1 237 ? 1.654 -1.502 7.378 1.00 98.38 237 LEU A CA 1
ATOM 1825 C C . LEU A 1 237 ? 0.928 -1.680 6.045 1.00 98.38 237 LEU A C 1
ATOM 1827 O O . LEU A 1 237 ? -0.000 -2.483 5.955 1.00 98.38 237 LEU A O 1
ATOM 1831 N N . THR A 1 238 ? 1.321 -0.948 5.010 1.00 98.44 238 THR A N 1
ATOM 1832 C CA . THR A 1 238 ? 0.719 -1.078 3.676 1.00 98.44 238 THR A CA 1
ATOM 1833 C C . THR A 1 238 ? 1.771 -1.571 2.701 1.00 98.44 238 THR A C 1
ATOM 1835 O O . THR A 1 238 ? 2.680 -0.824 2.364 1.00 98.44 238 THR A O 1
ATOM 1838 N N . ASN A 1 239 ? 1.657 -2.808 2.238 1.00 98.44 239 ASN A N 1
ATOM 1839 C CA . ASN A 1 239 ? 2.539 -3.354 1.223 1.00 98.44 239 ASN A CA 1
ATOM 1840 C C . ASN A 1 239 ? 1.872 -3.282 -0.155 1.00 98.44 239 ASN A C 1
ATOM 1842 O O . ASN A 1 239 ? 0.828 -3.907 -0.372 1.00 98.44 239 ASN A O 1
ATOM 1846 N N . ILE A 1 240 ? 2.461 -2.517 -1.069 1.00 98.31 240 ILE A N 1
ATOM 1847 C CA . ILE A 1 240 ? 2.013 -2.425 -2.460 1.00 98.31 240 ILE A CA 1
ATOM 1848 C C . ILE A 1 240 ? 2.828 -3.394 -3.323 1.00 98.31 240 ILE A C 1
ATOM 1850 O O . ILE A 1 240 ? 4.051 -3.438 -3.230 1.00 98.31 240 ILE A O 1
ATOM 1854 N N . ASN A 1 241 ? 2.148 -4.187 -4.151 1.00 95.75 241 ASN A N 1
ATOM 1855 C CA . ASN A 1 241 ? 2.729 -5.346 -4.822 1.00 95.75 241 ASN A CA 1
ATOM 1856 C C . ASN A 1 241 ? 2.424 -5.369 -6.322 1.00 95.75 241 ASN A C 1
ATOM 1858 O O . ASN A 1 241 ? 1.312 -5.082 -6.768 1.00 95.75 241 ASN A O 1
ATOM 1862 N N . PHE A 1 242 ? 3.430 -5.783 -7.079 1.00 92.44 242 PHE A N 1
ATOM 1863 C CA . PHE A 1 242 ? 3.385 -6.201 -8.466 1.00 92.44 242 PHE A CA 1
ATOM 1864 C C . PHE A 1 242 ? 4.002 -7.601 -8.511 1.00 92.44 242 PHE A C 1
ATOM 1866 O O . PHE A 1 242 ? 5.133 -7.802 -8.948 1.00 92.44 242 PHE A O 1
ATOM 1873 N N . ASN A 1 243 ? 3.302 -8.584 -7.931 1.00 86.69 243 ASN A N 1
ATOM 1874 C CA . ASN A 1 243 ? 3.895 -9.898 -7.682 1.00 86.69 243 ASN A CA 1
ATOM 1875 C C . ASN A 1 243 ? 2.961 -11.055 -8.074 1.00 86.69 243 ASN A C 1
ATOM 1877 O O . ASN A 1 243 ? 1.787 -11.057 -7.685 1.00 86.69 243 ASN A O 1
ATOM 1881 N N . PRO A 1 244 ? 3.468 -12.065 -8.811 1.00 80.06 244 PRO A N 1
ATOM 1882 C CA . PRO A 1 244 ? 2.677 -13.226 -9.197 1.00 80.06 244 PRO A CA 1
ATOM 1883 C C . PRO A 1 244 ? 2.558 -14.279 -8.092 1.00 80.06 244 PRO A C 1
ATOM 1885 O O . PRO A 1 244 ? 1.713 -15.149 -8.190 1.00 80.06 244 PRO A O 1
ATOM 1888 N N . ALA A 1 245 ? 3.395 -14.241 -7.061 1.00 82.00 245 ALA A N 1
ATOM 1889 C CA . ALA A 1 245 ? 3.435 -15.187 -5.953 1.00 82.00 245 ALA A CA 1
ATOM 1890 C C . ALA A 1 245 ? 2.947 -14.505 -4.668 1.00 82.00 245 ALA A C 1
ATOM 1892 O O . ALA A 1 245 ? 3.702 -14.290 -3.723 1.00 82.00 245 ALA A O 1
ATOM 1893 N N . SER A 1 246 ? 1.663 -14.138 -4.636 1.00 82.81 246 SER A N 1
ATOM 1894 C CA . SER A 1 246 ? 1.081 -13.410 -3.498 1.00 82.81 246 SER A CA 1
ATOM 1895 C C . SER A 1 246 ? 1.182 -14.169 -2.167 1.00 82.81 246 SER A C 1
ATOM 1897 O O . SER A 1 246 ? 1.243 -13.537 -1.114 1.00 82.81 246 SER A O 1
ATOM 1899 N N . TRP A 1 247 ? 1.249 -15.505 -2.194 1.00 82.56 247 TRP A N 1
ATOM 1900 C CA . TRP A 1 247 ? 1.241 -16.346 -0.995 1.00 82.56 247 TRP A CA 1
ATOM 1901 C C . TRP A 1 247 ? 2.332 -16.014 0.034 1.00 82.56 247 TRP A C 1
ATOM 1903 O O . TRP A 1 247 ? 2.033 -16.043 1.227 1.00 82.56 247 TRP A O 1
ATOM 1913 N N . GLU A 1 248 ? 3.550 -15.667 -0.394 1.00 85.94 248 GLU A N 1
ATOM 1914 C CA . GLU A 1 248 ? 4.673 -15.342 0.506 1.00 85.94 248 GLU A CA 1
ATOM 1915 C C . GLU A 1 248 ? 4.341 -14.115 1.368 1.00 85.94 248 GLU A C 1
ATOM 1917 O O . GLU A 1 248 ? 4.491 -14.130 2.591 1.00 85.94 248 GLU A O 1
ATOM 1922 N N . PHE A 1 249 ? 3.778 -13.082 0.739 1.00 90.69 249 PHE A N 1
ATOM 1923 C CA . PHE A 1 249 ? 3.379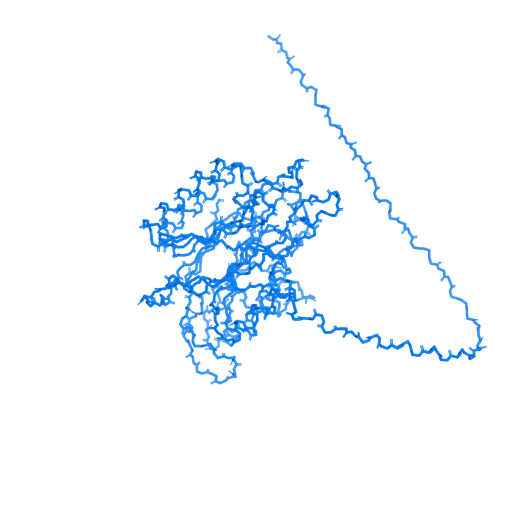 -11.839 1.401 1.00 90.69 249 PHE A CA 1
ATOM 1924 C C . PHE A 1 249 ? 2.199 -12.042 2.341 1.00 90.69 249 PHE A C 1
ATOM 1926 O O . PHE A 1 249 ? 2.157 -11.441 3.411 1.00 90.69 249 PHE A O 1
ATOM 1933 N N . LEU A 1 250 ? 1.243 -12.892 1.959 1.00 88.69 250 LEU A N 1
ATOM 1934 C CA . LEU A 1 250 ? 0.100 -13.212 2.808 1.00 88.69 250 LEU A CA 1
ATOM 1935 C C . LEU A 1 250 ? 0.534 -13.981 4.070 1.00 88.69 250 LEU A C 1
ATOM 1937 O O . LEU A 1 250 ? 0.019 -13.706 5.152 1.00 88.69 250 LEU A O 1
ATOM 1941 N N . ILE A 1 251 ? 1.494 -14.909 3.951 1.00 87.75 251 ILE A N 1
ATOM 1942 C CA . ILE A 1 251 ? 2.052 -15.637 5.103 1.00 87.75 251 ILE A CA 1
ATOM 1943 C C . ILE A 1 251 ? 2.786 -14.681 6.045 1.00 87.75 251 ILE A C 1
ATOM 1945 O O . ILE A 1 251 ? 2.553 -14.727 7.255 1.00 87.75 251 ILE A O 1
ATOM 1949 N N . GLU A 1 252 ? 3.640 -13.802 5.516 1.00 92.75 252 GLU A N 1
ATOM 1950 C CA . GLU A 1 252 ? 4.369 -12.856 6.365 1.00 92.75 252 GLU A CA 1
ATOM 1951 C C . GLU A 1 252 ? 3.431 -11.833 7.011 1.00 92.75 252 GLU A C 1
ATOM 1953 O O . GLU A 1 252 ? 3.543 -11.570 8.207 1.00 92.75 252 GLU A O 1
ATOM 1958 N N . ALA A 1 253 ? 2.442 -11.320 6.271 1.00 93.56 253 ALA A N 1
ATOM 1959 C CA . ALA A 1 253 ? 1.415 -10.445 6.827 1.00 93.56 253 ALA A CA 1
ATOM 1960 C C . ALA A 1 253 ? 0.702 -11.106 8.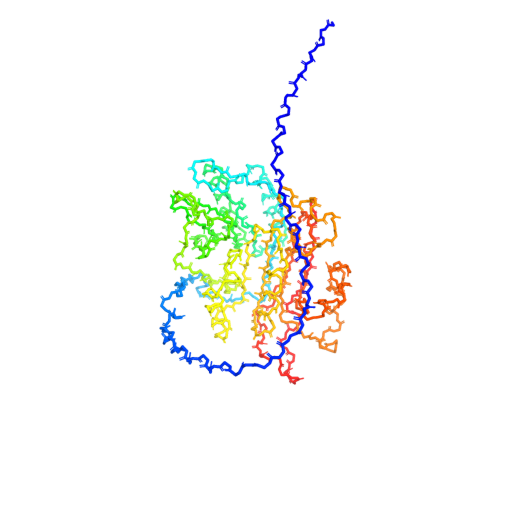012 1.00 93.56 253 ALA A C 1
ATOM 1962 O O . ALA A 1 253 ? 0.586 -10.499 9.077 1.00 93.56 253 ALA A O 1
ATOM 1963 N N . ASN A 1 254 ? 0.293 -12.371 7.858 1.00 89.56 254 ASN A N 1
ATOM 1964 C CA . ASN A 1 254 ? -0.318 -13.149 8.930 1.00 89.56 254 ASN A CA 1
ATOM 1965 C C . ASN A 1 254 ? 0.630 -13.320 10.131 1.00 89.56 254 ASN A C 1
ATOM 1967 O O . ASN A 1 254 ? 0.223 -13.128 11.275 1.00 89.56 254 ASN A O 1
ATOM 1971 N N . SER A 1 255 ? 1.903 -13.643 9.882 1.00 89.31 255 SER A N 1
ATOM 1972 C CA . SER A 1 255 ? 2.939 -13.776 10.916 1.00 89.31 255 SER A CA 1
ATOM 1973 C C . SER A 1 255 ? 3.113 -12.487 11.728 1.00 89.31 255 SER A C 1
ATOM 1975 O O . SER A 1 255 ? 3.112 -12.531 12.963 1.00 89.31 255 SER A O 1
ATOM 1977 N N . LEU A 1 256 ? 3.184 -11.335 11.053 1.00 92.06 256 LEU A N 1
ATOM 1978 C CA . LEU A 1 256 ? 3.322 -10.029 11.694 1.00 92.06 256 LEU A CA 1
ATOM 1979 C C . LEU A 1 256 ? 2.124 -9.709 12.583 1.00 92.06 256 LEU A C 1
ATOM 1981 O O . LEU A 1 256 ? 2.321 -9.413 13.758 1.00 92.06 256 LEU A O 1
ATOM 1985 N N . VAL A 1 257 ? 0.892 -9.828 12.080 1.00 89.88 257 VAL A N 1
ATOM 1986 C CA . VAL A 1 257 ? -0.302 -9.481 12.876 1.00 89.88 257 VAL A CA 1
ATOM 1987 C C . VAL A 1 257 ? -0.579 -10.465 14.018 1.00 89.88 257 VAL A C 1
ATOM 1989 O O . VAL A 1 257 ? -1.276 -10.130 14.974 1.00 89.88 257 VAL A O 1
ATOM 1992 N N . ARG A 1 258 ? -0.036 -11.690 13.951 1.00 84.50 258 ARG A N 1
ATOM 1993 C CA . ARG A 1 258 ? -0.098 -12.657 15.060 1.00 84.50 258 ARG A CA 1
ATOM 1994 C C . ARG A 1 258 ? 0.787 -12.261 16.234 1.00 84.50 258 ARG A C 1
ATOM 1996 O O . ARG A 1 258 ? 0.455 -12.587 17.370 1.00 84.50 258 ARG A O 1
ATOM 2003 N N . ARG A 1 259 ? 1.932 -11.640 15.954 1.00 85.25 259 ARG A N 1
ATOM 2004 C CA . ARG A 1 259 ? 2.961 -11.310 16.954 1.00 85.25 259 ARG A CA 1
ATOM 2005 C C . ARG A 1 259 ? 2.893 -9.860 17.397 1.00 85.25 259 ARG A C 1
ATOM 2007 O O . ARG A 1 259 ? 3.255 -9.547 18.526 1.00 85.25 259 ARG A O 1
ATOM 2014 N N . HIS A 1 260 ? 2.424 -8.995 16.511 1.00 87.56 260 HIS A N 1
ATOM 2015 C CA . HIS A 1 260 ? 2.410 -7.564 16.706 1.00 87.56 260 HIS A CA 1
ATOM 2016 C C . HIS A 1 260 ? 1.011 -7.023 16.462 1.00 87.56 260 HIS A C 1
ATOM 2018 O O . HIS A 1 260 ? 0.325 -7.438 15.527 1.00 87.56 260 HIS A O 1
ATOM 2024 N N . PRO A 1 261 ? 0.577 -6.058 17.273 1.00 83.75 261 PRO A N 1
ATOM 2025 C CA . PRO A 1 261 ? -0.767 -5.549 17.167 1.00 83.75 261 PRO A CA 1
ATOM 2026 C C . PRO A 1 261 ? -0.833 -4.416 16.134 1.00 83.75 261 PRO A C 1
ATOM 2028 O O . PRO A 1 261 ? -1.011 -3.244 16.461 1.00 83.75 261 PRO A O 1
ATOM 2031 N N . ILE A 1 262 ? -0.640 -4.768 14.871 1.00 92.25 262 ILE A N 1
ATOM 2032 C CA . ILE A 1 262 ? -0.720 -3.858 13.728 1.00 92.25 262 ILE A CA 1
ATOM 2033 C C . ILE A 1 262 ? -1.722 -4.399 12.712 1.00 92.25 262 ILE A C 1
ATOM 2035 O O . ILE A 1 262 ? -2.076 -5.579 12.735 1.00 92.25 262 ILE A O 1
ATOM 2039 N N . PHE A 1 263 ? -2.168 -3.536 11.810 1.00 95.44 263 PHE A N 1
ATOM 2040 C CA . PHE A 1 263 ? -2.861 -3.948 10.597 1.00 95.44 263 PHE A CA 1
ATOM 2041 C C . PHE A 1 263 ? -1.847 -4.129 9.473 1.00 95.44 263 PHE A C 1
ATOM 2043 O O . PHE A 1 263 ? -0.922 -3.327 9.349 1.00 95.44 263 PHE A O 1
ATOM 2050 N N . VAL A 1 264 ? -2.033 -5.147 8.633 1.00 97.44 264 VAL A N 1
ATOM 2051 C CA . VAL A 1 264 ? -1.226 -5.320 7.417 1.00 97.44 264 VAL A CA 1
ATOM 2052 C C . VAL A 1 264 ? -2.148 -5.358 6.206 1.00 97.44 264 VAL A C 1
ATOM 2054 O O . VAL A 1 264 ? -2.962 -6.264 6.047 1.00 97.44 264 VAL A O 1
ATOM 2057 N N . SER A 1 265 ? -2.021 -4.346 5.358 1.00 97.81 265 SER A N 1
ATOM 2058 C CA . SER A 1 265 ? -2.725 -4.191 4.089 1.00 97.81 265 SER A CA 1
ATOM 2059 C C . SER A 1 265 ? -1.807 -4.641 2.957 1.00 97.81 265 SER A C 1
ATOM 2061 O O . SER A 1 265 ? -0.712 -4.108 2.814 1.00 97.81 265 SER A O 1
ATOM 2063 N N . ILE A 1 266 ? -2.242 -5.605 2.153 1.00 97.44 266 ILE A N 1
ATOM 2064 C CA . ILE A 1 266 ? -1.553 -6.067 0.949 1.00 97.44 266 ILE A CA 1
ATOM 2065 C C . ILE A 1 266 ? -2.359 -5.590 -0.256 1.00 97.44 266 ILE A C 1
ATOM 2067 O O . ILE A 1 266 ? -3.502 -5.997 -0.417 1.00 97.44 266 ILE A O 1
ATOM 2071 N N . THR A 1 267 ? -1.789 -4.744 -1.109 1.00 97.62 267 THR A N 1
ATOM 2072 C CA . THR A 1 267 ? -2.449 -4.248 -2.329 1.00 97.62 267 THR A CA 1
ATOM 2073 C C . THR A 1 267 ? -1.668 -4.713 -3.546 1.00 97.62 267 THR A C 1
ATOM 2075 O O . THR A 1 267 ? -0.604 -4.178 -3.837 1.00 97.62 267 THR A O 1
ATOM 2078 N N . ASN A 1 268 ? -2.170 -5.728 -4.244 1.00 95.25 268 ASN A N 1
ATOM 2079 C CA . ASN A 1 268 ? -1.494 -6.356 -5.376 1.00 95.25 268 ASN A CA 1
ATOM 2080 C C . ASN A 1 268 ? -2.209 -6.059 -6.698 1.00 95.25 268 ASN A C 1
ATOM 2082 O O . ASN A 1 268 ? -3.410 -5.789 -6.736 1.00 95.25 268 ASN A O 1
ATOM 2086 N N . VAL A 1 269 ? -1.489 -6.175 -7.808 1.00 93.75 269 VAL A N 1
ATOM 2087 C CA . VAL A 1 269 ? -2.108 -6.223 -9.139 1.00 93.75 269 VAL A CA 1
ATOM 2088 C C . VAL A 1 269 ? -2.931 -7.492 -9.314 1.00 93.75 269 VAL A C 1
ATOM 2090 O O . VAL A 1 269 ? -2.536 -8.548 -8.837 1.00 93.75 269 VAL A O 1
ATOM 2093 N N . ALA A 1 270 ? -4.057 -7.418 -10.028 1.00 88.94 270 ALA A N 1
ATOM 2094 C CA . ALA A 1 270 ? -4.935 -8.568 -10.270 1.00 88.94 270 ALA A CA 1
ATOM 2095 C C . ALA A 1 270 ? -4.236 -9.658 -11.097 1.00 88.94 270 ALA A C 1
ATOM 2097 O O . ALA A 1 270 ? -4.396 -10.847 -10.838 1.00 88.94 270 ALA A O 1
ATOM 2098 N N . SER A 1 271 ? -3.483 -9.242 -12.118 1.00 81.88 271 SER A N 1
ATOM 2099 C CA . SER A 1 271 ? -2.604 -10.079 -12.937 1.00 81.88 271 SER A CA 1
ATOM 2100 C C . SER A 1 271 ? -1.681 -9.222 -13.796 1.00 81.88 271 SER A C 1
ATOM 2102 O O . SER A 1 271 ? -1.980 -8.052 -14.049 1.00 81.88 271 SER A O 1
ATOM 2104 N N . TYR A 1 272 ? -0.585 -9.822 -14.267 1.00 72.81 272 TYR A N 1
ATOM 2105 C CA . TYR A 1 272 ? 0.268 -9.245 -15.305 1.00 72.81 272 TYR A CA 1
ATOM 2106 C C . TYR A 1 272 ? 0.808 -10.343 -16.242 1.00 72.81 272 TYR A C 1
ATOM 2108 O O . TYR A 1 272 ? 1.265 -11.400 -15.798 1.00 72.81 272 TYR A O 1
ATOM 2116 N N . GLY A 1 273 ? 0.750 -10.112 -17.555 1.00 68.38 273 GLY A N 1
ATOM 2117 C CA . GLY A 1 273 ? 1.329 -11.005 -18.569 1.00 68.38 273 GLY A CA 1
ATOM 2118 C C . GLY A 1 273 ? 0.874 -12.477 -18.492 1.00 68.38 273 GLY A C 1
ATOM 2119 O O . GLY A 1 273 ? -0.304 -12.773 -18.292 1.00 68.38 273 GLY A O 1
ATOM 2120 N N . ALA A 1 274 ? 1.827 -13.406 -18.646 1.00 59.75 274 ALA A N 1
ATOM 2121 C CA . ALA A 1 274 ? 1.609 -14.860 -18.737 1.00 59.75 274 ALA A CA 1
ATOM 2122 C C . ALA A 1 274 ? 1.156 -15.543 -17.426 1.00 59.75 274 ALA A C 1
ATOM 2124 O O . ALA A 1 274 ? 0.822 -16.729 -17.418 1.00 59.75 274 ALA A O 1
ATOM 2125 N N . THR A 1 275 ? 1.116 -14.812 -16.308 1.00 62.78 275 THR A N 1
ATOM 2126 C CA . THR A 1 275 ? 0.718 -15.343 -14.987 1.00 62.78 275 THR A CA 1
ATOM 2127 C C . THR A 1 275 ? -0.732 -15.823 -14.962 1.00 62.78 275 THR A C 1
ATOM 2129 O O . THR A 1 275 ? -1.056 -16.765 -14.241 1.00 62.78 275 THR A O 1
ATOM 2132 N N . TYR A 1 276 ? -1.577 -15.260 -15.830 1.00 65.19 276 TYR A N 1
ATOM 2133 C CA . TYR A 1 276 ? -2.959 -15.691 -16.018 1.00 65.19 276 TYR A CA 1
ATOM 2134 C C . TYR A 1 276 ? -3.072 -17.193 -16.339 1.00 65.19 276 TYR A C 1
ATOM 2136 O O . TYR A 1 276 ? -3.938 -17.872 -15.793 1.00 65.19 276 TYR A O 1
ATOM 2144 N N . GLN A 1 277 ? -2.161 -17.740 -17.154 1.00 64.81 277 GLN A N 1
ATOM 2145 C CA . GLN A 1 277 ? -2.184 -19.156 -17.540 1.00 64.81 277 GLN A CA 1
ATOM 2146 C C . GLN A 1 277 ? -1.788 -20.088 -16.387 1.00 64.81 277 GLN A C 1
ATOM 2148 O O . GLN A 1 277 ? -2.427 -21.119 -16.190 1.00 64.81 277 GLN A O 1
ATOM 2153 N N . ARG A 1 278 ? -0.785 -19.716 -15.576 1.00 63.16 278 ARG A N 1
ATOM 2154 C CA . ARG A 1 278 ? -0.391 -20.506 -14.391 1.00 63.16 278 ARG A CA 1
ATOM 2155 C C . ARG A 1 278 ? -1.502 -20.548 -13.345 1.00 63.16 278 ARG A C 1
ATOM 2157 O O . ARG A 1 278 ? -1.735 -21.582 -12.732 1.00 63.16 278 ARG A O 1
ATOM 2164 N N . CYS A 1 279 ? -2.255 -19.462 -13.215 1.00 66.44 279 CYS A N 1
ATOM 2165 C CA . CYS A 1 279 ? -3.388 -19.399 -12.302 1.00 66.44 279 CYS A CA 1
ATOM 2166 C C . CYS A 1 279 ? -4.560 -20.302 -12.668 1.00 66.44 279 CYS A C 1
ATOM 2168 O O . CYS A 1 279 ? -5.263 -20.789 -11.782 1.00 66.44 279 CYS A O 1
ATOM 2170 N N . GLN A 1 280 ? -4.767 -20.569 -13.958 1.00 64.56 280 GLN A N 1
ATOM 2171 C CA . GLN A 1 280 ? -5.806 -21.501 -14.396 1.00 64.56 280 GLN A CA 1
ATOM 2172 C C . GLN A 1 280 ? -5.529 -22.946 -13.956 1.00 64.56 280 GLN A C 1
ATOM 2174 O O . GLN A 1 280 ? -6.464 -23.737 -13.854 1.00 64.56 280 GLN A O 1
ATOM 2179 N N . GLN A 1 281 ? -4.284 -23.279 -13.596 1.00 61.22 281 GLN A N 1
ATOM 2180 C CA . GLN A 1 281 ? -3.909 -24.592 -13.060 1.00 61.22 281 GLN A CA 1
ATOM 2181 C C . GLN A 1 281 ? -4.275 -24.775 -11.570 1.00 61.22 281 GLN A C 1
ATOM 2183 O O . GLN A 1 281 ? -3.845 -25.739 -10.947 1.00 61.22 281 GLN A O 1
ATOM 2188 N N . LYS A 1 282 ? -5.109 -23.884 -11.004 1.00 61.75 282 LYS A N 1
ATOM 2189 C CA . LYS A 1 282 ? -5.653 -23.919 -9.629 1.00 61.75 282 LYS A CA 1
ATOM 2190 C C . LYS A 1 282 ? -4.630 -23.773 -8.500 1.00 61.75 282 LYS A C 1
ATOM 2192 O O . LYS A 1 282 ? -4.973 -23.995 -7.337 1.00 61.75 282 LYS A O 1
ATOM 2197 N N . ASP A 1 283 ? -3.415 -23.323 -8.794 1.00 56.88 283 ASP A N 1
ATOM 2198 C CA . ASP A 1 283 ? -2.463 -22.946 -7.752 1.00 56.88 283 ASP A CA 1
ATOM 2199 C C . ASP A 1 283 ? -2.602 -21.462 -7.373 1.00 56.88 283 ASP A C 1
ATOM 2201 O O . ASP A 1 283 ? -1.778 -20.611 -7.707 1.00 56.88 283 ASP A O 1
ATOM 2205 N N . TYR A 1 284 ? -3.698 -21.143 -6.678 1.00 56.91 284 TYR A N 1
ATOM 2206 C CA . TYR A 1 284 ? -4.078 -19.770 -6.312 1.00 56.91 284 TYR A CA 1
ATOM 2207 C C . TYR A 1 284 ? -3.070 -19.050 -5.403 1.00 56.91 284 TYR A C 1
ATOM 2209 O O . TYR A 1 284 ? -3.144 -17.828 -5.262 1.00 56.91 284 TYR A O 1
ATOM 2217 N N . GLY A 1 285 ? -2.133 -19.783 -4.789 1.00 56.94 285 GLY A N 1
ATOM 2218 C CA . GLY A 1 285 ? -1.023 -19.182 -4.054 1.00 56.94 285 GLY A CA 1
ATOM 2219 C C . GLY A 1 285 ? -0.025 -18.503 -4.992 1.00 56.94 285 GLY A C 1
ATOM 2220 O O . GLY A 1 285 ? 0.416 -17.387 -4.721 1.00 56.94 285 GLY A O 1
ATOM 2221 N N . TYR A 1 286 ? 0.256 -19.119 -6.141 1.00 63.38 286 TYR A N 1
ATOM 2222 C CA . TYR A 1 286 ? 1.150 -18.609 -7.187 1.00 63.38 286 TYR A CA 1
ATOM 2223 C C . TYR A 1 286 ? 0.416 -17.726 -8.199 1.00 63.38 286 TYR A C 1
ATOM 2225 O O . TYR A 1 286 ? 0.776 -17.667 -9.380 1.00 63.38 286 TYR A O 1
ATOM 2233 N N . CYS A 1 287 ? -0.614 -17.033 -7.712 1.00 72.31 287 CYS A N 1
ATOM 2234 C CA . CYS A 1 287 ? -1.360 -16.062 -8.479 1.00 72.31 287 CYS A CA 1
ATOM 2235 C C . CYS A 1 287 ? -1.142 -14.639 -8.010 1.00 72.31 287 CYS A C 1
ATOM 2237 O O . CYS A 1 287 ? -1.101 -14.338 -6.812 1.00 72.31 287 CYS A O 1
ATOM 2239 N N . ALA A 1 288 ? -1.084 -13.756 -9.001 1.00 77.81 288 ALA A N 1
ATOM 2240 C CA . ALA A 1 288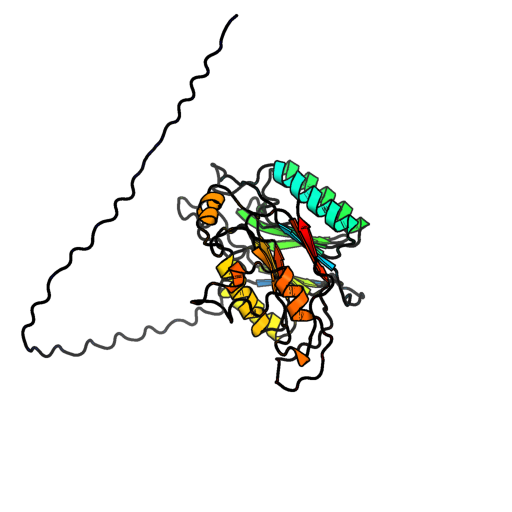 ? -1.322 -12.344 -8.802 1.00 77.81 288 ALA A CA 1
ATOM 2241 C C . ALA A 1 288 ? -2.755 -12.107 -8.288 1.00 77.81 288 ALA A C 1
ATOM 2243 O O . ALA A 1 288 ? -3.663 -12.929 -8.453 1.00 77.81 288 ALA A O 1
ATOM 2244 N N . GLY A 1 289 ? -2.939 -10.959 -7.653 1.00 85.31 289 GLY A N 1
ATOM 2245 C CA . GLY A 1 289 ? -4.137 -10.569 -6.928 1.00 85.31 289 GLY A CA 1
ATOM 2246 C C . GLY A 1 289 ? -4.009 -10.889 -5.445 1.00 85.31 289 GLY A C 1
ATOM 2247 O O . GLY A 1 289 ? -2.916 -10.791 -4.879 1.00 85.31 289 GLY A O 1
ATOM 2248 N N . ASN A 1 290 ? -5.128 -11.268 -4.826 1.00 86.38 290 ASN A N 1
ATOM 2249 C CA . ASN A 1 290 ? -5.233 -11.496 -3.385 1.00 86.38 290 ASN A CA 1
ATOM 2250 C C . ASN A 1 290 ? -4.868 -10.255 -2.563 1.00 86.38 290 ASN A C 1
ATOM 2252 O O . ASN A 1 290 ? -4.231 -10.365 -1.517 1.00 86.38 290 ASN A O 1
ATOM 2256 N N . SER A 1 291 ? -5.275 -9.070 -3.032 1.00 93.00 291 SER A N 1
ATOM 2257 C CA . SER A 1 291 ? -5.229 -7.870 -2.197 1.00 93.00 291 SER A CA 1
ATOM 2258 C C . SER A 1 291 ? -6.054 -8.121 -0.947 1.00 93.00 291 SER A C 1
ATOM 2260 O O . SER A 1 291 ? -7.198 -8.565 -1.047 1.00 93.00 291 SER A O 1
ATOM 2262 N N . ALA A 1 292 ? -5.454 -7.928 0.215 1.00 93.19 292 ALA A N 1
ATOM 2263 C CA . ALA A 1 292 ? -5.943 -8.471 1.464 1.00 93.19 292 ALA A CA 1
ATOM 2264 C C . ALA A 1 292 ? -5.699 -7.522 2.631 1.00 93.19 292 ALA A C 1
ATOM 2266 O O . ALA A 1 292 ? -4.756 -6.731 2.637 1.00 93.19 292 ALA A O 1
ATOM 2267 N N . ILE A 1 293 ? -6.529 -7.640 3.661 1.00 94.88 293 ILE A N 1
ATOM 2268 C CA . ILE A 1 293 ? -6.332 -6.973 4.947 1.00 94.88 293 ILE A CA 1
ATOM 2269 C C . ILE A 1 293 ? -6.204 -8.024 6.043 1.00 94.88 293 ILE A C 1
ATOM 2271 O O . ILE A 1 293 ? -7.050 -8.909 6.177 1.00 94.88 293 ILE A O 1
ATOM 2275 N N . PHE A 1 294 ? -5.140 -7.908 6.829 1.00 92.31 294 PHE A N 1
ATOM 2276 C CA . PHE A 1 294 ? -4.861 -8.731 7.994 1.00 92.31 294 PHE A CA 1
ATOM 2277 C C . PHE A 1 294 ? -4.991 -7.897 9.261 1.00 92.31 294 PHE A C 1
ATOM 2279 O O . PHE A 1 294 ? -4.536 -6.751 9.321 1.00 92.31 294 PHE A O 1
ATOM 2286 N N . ALA A 1 295 ? -5.591 -8.494 10.284 1.00 89.12 295 ALA A N 1
ATOM 2287 C CA . ALA A 1 295 ? -5.772 -7.876 11.587 1.00 89.12 295 ALA A CA 1
ATOM 2288 C C . ALA A 1 295 ? -5.613 -8.919 12.694 1.00 89.12 295 ALA A C 1
ATOM 2290 O O . ALA A 1 295 ? -5.993 -10.080 12.528 1.00 89.12 295 ALA A O 1
ATOM 2291 N N . SER A 1 296 ? -5.104 -8.506 13.854 1.00 78.94 296 SER A N 1
ATOM 2292 C CA . SER A 1 296 ? -5.131 -9.359 15.043 1.00 78.94 296 SER A CA 1
ATOM 2293 C C . SER A 1 296 ? -6.581 -9.530 15.510 1.00 78.94 296 SER A C 1
ATOM 2295 O O . SER A 1 296 ? -7.153 -8.665 16.168 1.00 78.94 296 SER A O 1
ATOM 2297 N N . LEU A 1 297 ? -7.215 -10.618 15.073 1.00 65.81 297 LEU A N 1
ATOM 2298 C CA . LEU A 1 297 ? -8.575 -10.993 15.467 1.00 65.81 297 LEU A CA 1
ATOM 2299 C C . LEU A 1 297 ? -8.552 -11.692 16.846 1.00 65.81 297 LEU A C 1
ATOM 2301 O O . LEU A 1 297 ? -7.535 -12.239 17.256 1.00 65.81 297 LEU A O 1
ATOM 2305 N N . ARG A 1 298 ? -9.656 -11.765 17.587 1.00 61.53 298 ARG A N 1
ATOM 2306 C CA . ARG A 1 298 ? -9.785 -12.773 18.653 1.00 61.53 298 ARG A CA 1
ATOM 2307 C C . ARG A 1 298 ? -10.338 -14.034 18.012 1.00 61.53 298 ARG A C 1
ATOM 2309 O O . ARG A 1 298 ? -11.324 -13.980 17.287 1.00 61.53 298 ARG A O 1
ATOM 2316 N N . THR A 1 299 ? -9.652 -15.158 18.207 1.00 50.47 299 THR A N 1
ATOM 2317 C CA . THR A 1 299 ? -10.009 -16.436 17.568 1.00 50.47 299 THR A CA 1
ATOM 2318 C C . THR A 1 299 ? -11.100 -17.191 18.315 1.00 50.47 299 THR A C 1
ATOM 2320 O O . THR A 1 299 ? -11.646 -18.139 17.756 1.00 50.47 299 THR A O 1
ATOM 2323 N N . LYS A 1 300 ? -11.437 -16.802 19.552 1.00 55.03 300 LYS A N 1
ATOM 2324 C CA . LYS A 1 300 ? -12.532 -17.431 20.290 1.00 55.03 300 LYS A CA 1
ATOM 2325 C C . LYS A 1 300 ? -13.872 -16.918 19.742 1.00 55.03 300 LYS A C 1
ATOM 2327 O O . LYS A 1 300 ? -14.116 -15.713 19.795 1.00 55.03 300 LYS A O 1
ATOM 2332 N N . PRO A 1 301 ? -14.763 -17.801 19.252 1.00 46.00 301 PRO A N 1
ATOM 2333 C CA . PRO A 1 301 ? -16.093 -17.415 18.775 1.00 46.00 301 PRO A CA 1
ATOM 2334 C C . PRO A 1 301 ? -16.933 -16.678 19.825 1.00 46.00 301 PRO A C 1
ATOM 2336 O O . PRO A 1 301 ? -17.787 -15.881 19.462 1.00 46.00 301 PRO A O 1
ATOM 2339 N N . THR A 1 302 ? -16.672 -16.903 21.116 1.00 49.72 302 THR A N 1
ATOM 2340 C CA . THR A 1 302 ? -17.309 -16.179 22.228 1.00 49.72 302 THR A CA 1
ATOM 2341 C C . THR A 1 302 ? -16.981 -14.690 22.239 1.00 49.72 302 THR A C 1
ATOM 2343 O O . THR A 1 302 ? -17.801 -13.893 22.676 1.00 49.72 302 THR A O 1
ATOM 2346 N N . ASP A 1 303 ? -15.807 -14.315 21.732 1.00 47.97 303 ASP A N 1
ATOM 2347 C CA . ASP A 1 303 ? -15.277 -12.954 21.835 1.00 47.97 303 ASP A CA 1
ATOM 2348 C C . ASP A 1 303 ? -15.695 -12.098 20.627 1.00 47.97 303 ASP A C 1
ATOM 2350 O O . ASP A 1 303 ? -15.670 -10.873 20.687 1.00 47.97 303 ASP A O 1
ATOM 2354 N N . CYS A 1 304 ? -16.083 -12.733 19.515 1.00 50.47 304 CYS A N 1
ATOM 2355 C CA . CYS A 1 304 ? -16.742 -12.073 18.390 1.00 50.47 304 CYS A CA 1
ATOM 2356 C C . CYS A 1 304 ? -17.573 -13.077 17.563 1.00 50.47 304 CYS A C 1
ATOM 2358 O O . CYS A 1 304 ? -17.118 -13.543 16.509 1.00 50.47 304 CYS A O 1
ATOM 2360 N N . PRO A 1 305 ? -18.807 -13.397 17.993 1.00 48.28 305 PRO A N 1
ATOM 2361 C CA . PRO A 1 305 ? -19.621 -14.447 17.371 1.00 48.28 305 PRO A CA 1
ATOM 2362 C C . PRO A 1 305 ? -19.947 -14.189 15.893 1.00 48.28 305 PRO A C 1
ATOM 2364 O O . PRO A 1 305 ? -20.126 -15.133 15.125 1.00 48.28 305 PRO A O 1
ATOM 2367 N N . ASN A 1 306 ? -19.926 -12.925 15.457 1.00 53.03 306 ASN A N 1
ATOM 2368 C CA . ASN A 1 306 ? -20.249 -12.534 14.082 1.00 53.03 306 ASN A CA 1
ATOM 2369 C C . ASN A 1 306 ? -19.020 -12.292 13.183 1.00 53.03 306 ASN A C 1
ATOM 2371 O O . ASN A 1 306 ? -19.176 -12.191 11.964 1.00 53.03 306 ASN A O 1
ATOM 2375 N N . CYS A 1 307 ? -17.799 -12.233 13.735 1.00 52.81 307 CYS A N 1
ATOM 2376 C CA . CYS A 1 307 ? -16.591 -11.958 12.943 1.00 52.81 307 CYS A CA 1
ATOM 2377 C C . CYS A 1 307 ? -16.309 -13.078 11.932 1.00 52.81 307 CYS A C 1
ATOM 2379 O O . CYS A 1 307 ? -16.034 -12.816 10.764 1.00 52.81 307 CYS A O 1
ATOM 2381 N N . PHE A 1 308 ? -16.414 -14.341 12.357 1.00 53.06 308 PHE A N 1
ATOM 2382 C CA . PHE A 1 308 ? -16.089 -15.482 11.496 1.00 53.06 308 PHE A CA 1
ATOM 2383 C C . PHE A 1 308 ? -17.046 -15.631 10.307 1.00 53.06 308 PHE A C 1
ATOM 2385 O O . PHE A 1 308 ? -16.615 -16.003 9.216 1.00 53.06 308 PHE A O 1
ATOM 2392 N N . THR A 1 309 ? -18.332 -15.330 10.495 1.00 49.75 309 THR A N 1
ATOM 2393 C CA . THR A 1 309 ? -19.349 -15.447 9.440 1.00 49.75 309 THR A CA 1
ATOM 2394 C C . THR A 1 309 ? -19.180 -14.362 8.376 1.00 49.75 309 THR A C 1
ATOM 2396 O O . THR A 1 309 ? -19.230 -14.673 7.187 1.00 49.75 309 THR A O 1
ATOM 2399 N N . ALA A 1 310 ? -18.891 -13.118 8.780 1.00 48.84 310 ALA A N 1
ATOM 2400 C CA . ALA A 1 310 ? -18.636 -12.012 7.852 1.00 48.84 310 ALA A CA 1
ATOM 2401 C C . ALA A 1 310 ? -17.390 -12.257 6.978 1.00 48.84 310 ALA A C 1
ATOM 2403 O O . ALA A 1 310 ? -17.390 -11.961 5.785 1.00 48.84 310 ALA A O 1
ATOM 2404 N N . ILE A 1 311 ? -16.349 -12.859 7.560 1.00 53.16 311 ILE A N 1
ATOM 2405 C CA . ILE A 1 311 ? -15.083 -13.148 6.876 1.00 53.16 311 ILE A CA 1
ATOM 2406 C C . ILE A 1 311 ? -15.221 -14.347 5.916 1.00 53.16 311 ILE A C 1
ATOM 2408 O O . ILE A 1 311 ? -14.729 -14.299 4.787 1.00 53.16 311 ILE A O 1
ATOM 2412 N N . LYS A 1 312 ? -15.935 -15.413 6.311 1.00 57.50 312 LYS A N 1
ATOM 2413 C CA . LYS A 1 312 ? -16.104 -16.631 5.490 1.00 57.50 312 LYS A CA 1
ATOM 2414 C C . LYS A 1 312 ? -16.803 -16.392 4.148 1.00 57.50 312 LYS A C 1
ATOM 2416 O O . LYS A 1 312 ? -16.515 -17.112 3.202 1.00 57.50 312 LYS A O 1
ATOM 2421 N N . GLY A 1 313 ? -17.695 -15.404 4.049 1.00 55.91 313 GLY A N 1
ATOM 2422 C CA . GLY A 1 313 ? -18.346 -15.054 2.778 1.00 55.91 313 GLY A CA 1
ATOM 2423 C C . GLY A 1 313 ? -17.423 -14.346 1.776 1.00 55.91 313 GLY A C 1
ATOM 2424 O O . GLY A 1 313 ? -17.732 -14.284 0.587 1.00 55.91 313 GLY A O 1
ATOM 2425 N N . LEU A 1 314 ? -16.292 -13.812 2.245 1.00 57.38 314 LEU A N 1
ATOM 2426 C CA . LEU A 1 314 ? -15.366 -13.007 1.446 1.00 57.38 314 LEU A CA 1
ATOM 2427 C C . LEU A 1 314 ? -14.073 -13.751 1.096 1.00 57.38 314 LEU A C 1
ATOM 2429 O O . LEU A 1 314 ? -13.425 -13.399 0.111 1.00 57.38 314 LEU A O 1
ATOM 2433 N N . ILE A 1 315 ? -13.725 -14.788 1.860 1.00 61.16 315 ILE A N 1
ATOM 2434 C CA . ILE A 1 315 ? -12.623 -15.705 1.558 1.00 61.16 315 ILE A CA 1
ATOM 2435 C C . ILE A 1 315 ? -13.174 -16.870 0.736 1.00 61.16 315 ILE A C 1
ATOM 2437 O O . ILE A 1 315 ? -14.048 -17.603 1.195 1.00 61.16 315 ILE A O 1
ATOM 2441 N N . GLU A 1 316 ? -12.657 -17.079 -0.475 1.00 64.06 316 GLU A N 1
ATOM 2442 C CA . GLU A 1 316 ? -13.112 -18.204 -1.294 1.00 64.06 316 GLU A CA 1
ATOM 2443 C C . GLU A 1 316 ? -12.812 -19.544 -0.590 1.00 64.06 316 GLU A C 1
ATOM 2445 O O . GLU A 1 316 ? -11.687 -19.746 -0.127 1.00 64.06 316 GLU A O 1
ATOM 2450 N N . PRO A 1 317 ? -13.759 -20.504 -0.536 1.00 61.28 317 PRO A N 1
ATOM 2451 C CA . PRO A 1 317 ? -13.571 -21.776 0.171 1.00 61.28 317 PRO A CA 1
ATOM 2452 C C . PRO A 1 317 ? -12.295 -22.525 -0.232 1.00 61.28 317 PRO A C 1
ATOM 2454 O O . PRO A 1 317 ? -11.641 -23.149 0.602 1.00 61.28 317 PRO A O 1
ATOM 2457 N N . GLN A 1 318 ? -11.885 -22.401 -1.494 1.00 60.03 318 GLN A N 1
ATOM 2458 C CA . GLN A 1 318 ? -10.659 -22.988 -2.034 1.00 60.03 318 GLN A CA 1
ATOM 2459 C C . GLN A 1 318 ? -9.361 -22.442 -1.410 1.00 60.03 318 GLN A C 1
ATOM 2461 O O . GLN A 1 318 ? -8.355 -23.155 -1.394 1.00 60.03 318 GLN A O 1
ATOM 2466 N N . PHE A 1 319 ? -9.370 -21.240 -0.816 1.00 56.31 319 PHE A N 1
ATOM 2467 C CA . PHE A 1 319 ? -8.266 -20.747 0.020 1.00 56.31 319 PHE A CA 1
ATOM 2468 C C . PHE A 1 319 ? -8.141 -21.526 1.329 1.00 56.31 319 PHE A C 1
ATOM 2470 O O . PHE A 1 319 ? -7.035 -21.683 1.831 1.00 56.31 319 PHE A O 1
ATOM 2477 N N . MET A 1 320 ? -9.221 -22.116 1.836 1.00 54.94 320 MET A N 1
ATOM 2478 C CA . MET A 1 320 ? -9.221 -22.860 3.099 1.00 54.94 320 MET A CA 1
ATOM 2479 C C . MET A 1 320 ? -9.048 -24.379 2.918 1.00 54.94 320 MET A C 1
ATOM 2481 O O . MET A 1 320 ? -8.795 -25.079 3.890 1.00 54.94 320 MET A O 1
ATOM 2485 N N . GLN A 1 321 ? -9.163 -24.905 1.693 1.00 53.44 321 GLN A N 1
ATOM 2486 C CA . GLN A 1 321 ? -9.280 -26.352 1.439 1.00 53.44 321 GLN A CA 1
ATOM 2487 C C . GLN A 1 321 ? -7.963 -27.129 1.235 1.00 53.44 321 GLN A C 1
ATOM 2489 O O . GLN A 1 321 ? -8.000 -28.358 1.210 1.00 53.44 321 GLN A O 1
ATOM 2494 N N . ASN A 1 322 ? -6.798 -26.482 1.095 1.00 55.44 322 ASN A N 1
ATOM 2495 C CA . ASN A 1 322 ? -5.529 -27.208 0.915 1.00 55.44 322 ASN A CA 1
ATOM 2496 C C . ASN A 1 322 ? -5.013 -27.738 2.267 1.00 55.44 322 ASN A C 1
ATOM 2498 O O . ASN A 1 322 ? -4.336 -27.025 3.013 1.00 55.44 322 ASN A O 1
ATOM 2502 N N . LYS A 1 323 ? -5.396 -28.978 2.588 1.00 51.25 323 LYS A N 1
ATOM 2503 C CA . LYS A 1 323 ? -5.201 -29.631 3.893 1.00 51.25 323 LYS A CA 1
ATOM 2504 C C . LYS A 1 323 ? -3.739 -29.707 4.347 1.00 51.25 323 LYS A C 1
ATOM 2506 O O . LYS A 1 323 ? -3.494 -29.649 5.547 1.00 51.25 323 LYS A O 1
ATOM 2511 N N . ASP A 1 324 ? -2.781 -29.723 3.422 1.00 53.75 324 ASP A N 1
ATOM 2512 C CA . ASP A 1 324 ? -1.367 -29.963 3.746 1.00 53.75 324 ASP A CA 1
ATOM 2513 C C . ASP A 1 324 ? -0.603 -28.704 4.196 1.00 53.75 324 ASP A C 1
ATOM 2515 O O . ASP A 1 324 ? 0.560 -28.786 4.584 1.00 53.75 324 ASP A O 1
ATOM 2519 N N . ARG A 1 325 ? -1.230 -27.514 4.158 1.00 51.22 325 ARG A N 1
ATOM 2520 C CA . ARG A 1 325 ? -0.569 -26.240 4.522 1.00 51.22 325 ARG A CA 1
ATOM 2521 C C . ARG A 1 325 ? -1.396 -25.276 5.396 1.00 51.22 325 ARG A C 1
ATOM 2523 O O . ARG A 1 325 ? -0.904 -24.189 5.692 1.00 51.22 325 ARG A O 1
ATOM 2530 N N . ARG A 1 326 ? -2.656 -25.572 5.769 1.00 51.97 326 ARG A N 1
ATOM 2531 C CA . ARG A 1 326 ? -3.648 -24.488 6.005 1.00 51.97 326 ARG A CA 1
ATOM 2532 C C . ARG A 1 326 ? -4.590 -24.582 7.214 1.00 51.97 326 ARG A C 1
ATOM 2534 O O . ARG A 1 326 ? -5.794 -24.720 7.054 1.00 51.97 326 ARG A O 1
ATOM 2541 N N . HIS A 1 327 ? -4.093 -24.251 8.402 1.00 49.41 327 HIS A N 1
ATOM 2542 C CA . HIS A 1 327 ? -4.964 -23.626 9.419 1.00 49.41 327 HIS A CA 1
ATOM 2543 C C . HIS A 1 327 ? -4.368 -22.367 10.059 1.00 49.41 327 HIS A C 1
ATOM 2545 O O . HIS A 1 327 ? -5.111 -21.497 10.495 1.00 49.41 327 HIS A O 1
ATOM 2551 N N . THR A 1 328 ? -3.043 -22.218 10.061 1.00 53.41 328 THR A N 1
ATOM 2552 C CA . THR A 1 328 ? -2.349 -21.133 10.776 1.00 53.41 328 THR A CA 1
ATOM 2553 C C . THR A 1 328 ? -1.773 -20.042 9.876 1.00 53.41 328 THR A C 1
ATOM 2555 O O . THR A 1 328 ? -1.261 -19.055 10.397 1.00 53.41 328 THR A O 1
ATOM 2558 N N . ALA A 1 329 ? -1.804 -20.221 8.551 1.00 60.06 329 ALA A N 1
ATOM 2559 C CA . ALA A 1 329 ? -1.198 -19.291 7.595 1.00 60.06 329 ALA A CA 1
ATOM 2560 C C . ALA A 1 329 ? -2.078 -18.069 7.281 1.00 60.06 329 ALA A C 1
ATOM 2562 O O . ALA A 1 329 ? -1.559 -17.061 6.814 1.00 60.06 329 ALA A O 1
ATOM 2563 N N . TYR A 1 330 ? -3.389 -18.154 7.540 1.00 69.75 330 TYR A N 1
ATOM 2564 C CA . TYR A 1 330 ? -4.374 -17.124 7.177 1.00 69.75 330 TYR A CA 1
ATOM 2565 C C . TYR A 1 330 ? -5.438 -16.910 8.262 1.00 69.75 330 TYR A C 1
ATOM 2567 O O . TYR A 1 330 ? -6.506 -16.371 7.985 1.00 69.75 330 TYR A O 1
ATOM 2575 N N . ASP A 1 331 ? -5.179 -17.337 9.501 1.00 71.56 331 ASP A N 1
ATOM 2576 C CA . ASP A 1 331 ? -6.123 -17.204 10.620 1.00 71.56 331 ASP A CA 1
ATOM 2577 C C . ASP A 1 331 ? -6.438 -15.739 10.969 1.00 71.56 331 ASP A C 1
ATOM 2579 O O . ASP A 1 331 ? -7.405 -15.462 11.678 1.00 71.56 331 ASP A O 1
ATOM 2583 N N . ARG A 1 332 ? -5.629 -14.799 10.465 1.00 82.62 332 ARG A N 1
ATOM 2584 C CA . ARG A 1 332 ? -5.758 -13.352 10.681 1.00 82.62 332 ARG A CA 1
ATOM 2585 C C . ARG A 1 332 ? -6.212 -12.573 9.453 1.00 82.62 332 ARG A C 1
ATOM 2587 O O . ARG A 1 332 ? -6.250 -11.343 9.495 1.00 82.62 332 ARG A O 1
ATOM 2594 N N . LEU A 1 333 ? -6.551 -13.268 8.369 1.00 84.19 333 LEU A N 1
ATOM 2595 C CA . LEU A 1 333 ? -7.113 -12.657 7.172 1.00 84.19 333 LEU A CA 1
ATOM 2596 C C . LEU A 1 333 ? -8.523 -12.138 7.481 1.00 84.19 333 LEU A C 1
ATOM 2598 O O . LEU A 1 333 ? -9.416 -12.915 7.809 1.00 84.19 333 LEU A O 1
ATOM 2602 N N . ALA A 1 334 ? -8.723 -10.827 7.370 1.00 85.50 334 ALA A N 1
ATOM 2603 C CA . ALA A 1 334 ? -10.018 -10.192 7.584 1.00 85.50 334 ALA A CA 1
ATOM 2604 C C . ALA A 1 334 ? -10.802 -10.022 6.273 1.00 85.50 334 ALA A C 1
ATOM 2606 O O . ALA A 1 334 ? -12.018 -10.160 6.279 1.00 85.50 334 ALA A O 1
ATOM 2607 N N . GLY A 1 335 ? -10.139 -9.781 5.137 1.00 86.81 335 GLY A N 1
ATOM 2608 C CA . GLY A 1 335 ? -10.811 -9.641 3.840 1.00 86.81 335 GLY A CA 1
ATOM 2609 C C . GLY A 1 335 ? -9.865 -9.755 2.654 1.00 86.81 335 GLY A C 1
ATOM 2610 O O . GLY A 1 335 ? -8.666 -9.539 2.814 1.00 86.81 335 GLY A O 1
ATOM 2611 N N . VAL A 1 336 ? -10.406 -10.091 1.474 1.00 88.44 336 VAL A N 1
ATOM 2612 C CA . VAL A 1 336 ? -9.617 -10.311 0.251 1.00 88.44 336 VAL A CA 1
ATOM 2613 C C . VAL A 1 336 ? -10.374 -9.949 -1.040 1.00 88.44 336 VAL A C 1
ATOM 2615 O O . VAL A 1 336 ? -11.575 -10.201 -1.175 1.00 88.44 336 VAL A O 1
ATOM 2618 N N . VAL A 1 337 ? -9.662 -9.391 -2.025 1.00 86.00 337 VAL A N 1
ATOM 2619 C CA . VAL A 1 337 ? -10.064 -9.386 -3.440 1.00 86.00 337 VAL A CA 1
ATOM 2620 C C . VAL A 1 337 ? -9.473 -10.633 -4.101 1.00 86.00 337 VAL A C 1
ATOM 2622 O O . VAL A 1 337 ? -8.248 -10.757 -4.136 1.00 86.00 337 VAL A O 1
ATOM 2625 N N . PRO A 1 338 ? -10.294 -11.553 -4.639 1.00 83.44 338 PRO A N 1
ATOM 2626 C CA . PRO A 1 338 ? -9.797 -12.803 -5.205 1.00 83.44 338 PRO A CA 1
ATOM 2627 C C . PRO A 1 338 ? -8.757 -12.592 -6.304 1.00 83.44 338 PRO A C 1
ATOM 2629 O O . PRO A 1 338 ? -8.772 -11.578 -7.009 1.00 83.44 338 PRO A O 1
ATOM 2632 N N . ALA A 1 339 ? -7.878 -13.575 -6.477 1.00 81.12 339 ALA A N 1
ATOM 2633 C CA . ALA A 1 339 ? -6.932 -13.630 -7.583 1.00 81.12 339 ALA A CA 1
ATOM 2634 C C . ALA A 1 339 ? -7.608 -13.359 -8.940 1.00 81.12 339 ALA A C 1
ATOM 2636 O O . ALA A 1 339 ? -8.748 -13.766 -9.180 1.00 81.12 339 ALA A O 1
ATOM 2637 N N . LEU A 1 340 ? -6.889 -12.685 -9.843 1.00 81.25 340 LEU A N 1
ATOM 2638 C CA . LEU A 1 340 ? -7.330 -12.372 -11.211 1.00 81.25 340 LEU A CA 1
ATOM 2639 C C . LEU A 1 340 ? -8.588 -11.494 -11.348 1.00 81.25 340 LEU A C 1
ATOM 2641 O O . LEU A 1 340 ? -9.012 -11.230 -12.473 1.00 81.25 340 LEU A O 1
ATOM 2645 N N . LYS A 1 341 ? -9.206 -11.038 -10.253 1.00 88.06 341 LYS A N 1
ATOM 2646 C CA . LYS A 1 341 ? -10.364 -10.137 -10.302 1.00 88.06 341 LYS A CA 1
ATOM 2647 C C . LYS A 1 341 ? -9.925 -8.695 -10.123 1.00 88.06 341 LYS A C 1
ATOM 2649 O O . LYS A 1 341 ? -9.161 -8.390 -9.215 1.00 88.06 341 LYS A O 1
ATOM 2654 N N . GLU A 1 342 ? -10.419 -7.803 -10.970 1.00 93.75 342 GLU A N 1
ATOM 2655 C CA . GLU A 1 342 ? -10.269 -6.368 -10.741 1.00 93.75 342 GLU A CA 1
ATOM 2656 C C . GLU A 1 342 ? -11.343 -5.890 -9.761 1.00 93.75 342 GLU A C 1
ATOM 2658 O O . GLU A 1 342 ? -12.496 -6.328 -9.818 1.00 93.75 342 GLU A O 1
ATOM 2663 N N . GLY A 1 343 ? -10.970 -5.003 -8.846 1.00 95.69 343 GLY A N 1
ATOM 2664 C CA . GLY A 1 343 ? -11.907 -4.467 -7.874 1.00 95.69 343 GLY A CA 1
ATOM 2665 C C . GLY A 1 343 ? -11.248 -3.676 -6.758 1.00 95.69 343 GLY A C 1
ATOM 2666 O O . GLY A 1 343 ? -10.040 -3.444 -6.748 1.00 95.69 343 GLY A O 1
ATOM 2667 N N . MET A 1 344 ? -12.070 -3.285 -5.794 1.00 97.19 344 MET A N 1
ATOM 2668 C CA . MET A 1 344 ? -11.651 -2.619 -4.573 1.00 97.19 344 MET A CA 1
ATOM 2669 C C . MET A 1 344 ? -12.124 -3.373 -3.341 1.00 97.19 344 MET A C 1
ATOM 2671 O O . MET A 1 344 ? -13.263 -3.841 -3.290 1.00 97.19 344 MET A O 1
ATOM 2675 N N . LEU A 1 345 ? -11.256 -3.439 -2.336 1.00 96.06 345 LEU A N 1
ATOM 2676 C CA . LEU A 1 345 ? -11.609 -3.843 -0.979 1.00 96.06 345 LEU A CA 1
ATOM 2677 C C . LEU A 1 345 ? -11.713 -2.588 -0.122 1.00 96.06 345 LEU A C 1
ATOM 2679 O O . LEU A 1 345 ? -10.743 -1.840 -0.055 1.00 96.06 345 LEU A O 1
ATOM 2683 N N . ILE A 1 346 ? -12.863 -2.358 0.508 1.00 97.44 346 ILE A N 1
ATOM 2684 C CA . ILE A 1 346 ? -13.122 -1.183 1.351 1.00 97.44 346 ILE A CA 1
ATOM 2685 C C . ILE A 1 346 ? -13.475 -1.654 2.756 1.00 97.44 346 ILE A C 1
ATOM 2687 O O . ILE A 1 346 ? -14.264 -2.588 2.899 1.00 97.44 346 ILE A O 1
ATOM 2691 N N . TYR A 1 347 ? -12.893 -1.032 3.778 1.00 96.25 347 TYR A N 1
ATOM 2692 C CA . TYR A 1 347 ? -13.063 -1.429 5.175 1.00 96.25 347 TYR A CA 1
ATOM 2693 C C . TYR A 1 347 ? -12.723 -0.297 6.143 1.00 96.25 347 TYR A C 1
ATOM 2695 O O . TYR A 1 347 ? -11.868 0.531 5.847 1.00 96.25 347 TYR A O 1
ATOM 2703 N N . ASP A 1 348 ? -13.320 -0.310 7.333 1.00 96.50 348 ASP A N 1
ATOM 2704 C CA . ASP A 1 348 ? -12.922 0.591 8.414 1.00 96.50 348 ASP A CA 1
ATOM 2705 C C . ASP A 1 348 ? -11.969 -0.138 9.363 1.00 96.50 348 ASP A C 1
ATOM 2707 O O . ASP A 1 348 ? -12.223 -1.289 9.738 1.00 96.50 348 ASP A O 1
ATOM 2711 N N . LEU A 1 349 ? -10.914 0.546 9.802 1.00 95.00 349 LEU A N 1
ATOM 2712 C CA . LEU A 1 349 ? -9.970 0.028 10.793 1.00 95.00 349 LEU A CA 1
ATOM 2713 C C . LEU A 1 349 ? -10.232 0.638 12.164 1.00 95.00 349 LEU A C 1
ATOM 2715 O O . LEU A 1 349 ? -10.266 1.856 12.287 1.00 95.00 349 LEU A O 1
ATOM 2719 N N . ASN A 1 350 ? -10.351 -0.180 13.212 1.00 92.69 350 ASN A N 1
ATOM 2720 C CA . ASN A 1 350 ? -10.364 0.349 14.573 1.00 92.69 350 ASN A CA 1
ATOM 2721 C C . ASN A 1 350 ? -8.933 0.680 15.028 1.00 92.69 350 ASN A C 1
ATOM 2723 O O . ASN A 1 350 ? -8.199 -0.189 15.505 1.00 92.69 350 ASN A O 1
ATOM 2727 N N . LEU A 1 351 ? -8.532 1.947 14.924 1.00 91.88 351 LEU A N 1
ATOM 2728 C CA . LEU A 1 351 ? -7.186 2.360 15.329 1.00 91.88 351 LEU A CA 1
ATOM 2729 C C . LEU A 1 351 ? -7.009 2.506 16.844 1.00 91.88 351 LEU A C 1
ATOM 2731 O O . LEU A 1 351 ? -5.870 2.496 17.310 1.00 91.88 351 LEU A O 1
ATOM 2735 N N . ARG A 1 352 ? -8.105 2.581 17.612 1.00 85.81 352 ARG A N 1
ATOM 2736 C CA . ARG A 1 352 ? -8.085 2.723 19.079 1.00 85.81 352 ARG A CA 1
ATOM 2737 C C . ARG A 1 352 ? -8.116 1.400 19.833 1.00 85.81 352 ARG A C 1
ATOM 2739 O O . ARG A 1 352 ? -8.186 1.433 21.060 1.00 85.81 352 ARG A O 1
ATOM 2746 N N . LEU A 1 353 ? -8.067 0.259 19.140 1.00 74.44 353 LEU A N 1
ATOM 2747 C CA . LEU A 1 353 ? -7.945 -1.037 19.807 1.00 74.44 353 LEU A CA 1
ATOM 2748 C C . LEU A 1 353 ? -6.832 -0.961 20.848 1.00 74.44 353 LEU A C 1
ATOM 2750 O O . LEU A 1 353 ? -5.703 -0.571 20.536 1.00 74.44 353 LEU A O 1
ATOM 2754 N N . ILE A 1 354 ? -7.155 -1.331 22.083 1.00 64.56 354 ILE A N 1
ATOM 2755 C CA . ILE A 1 354 ? -6.133 -1.519 23.103 1.00 64.56 354 ILE A CA 1
ATOM 2756 C C . ILE A 1 354 ? -5.436 -2.828 22.755 1.00 64.56 354 ILE A C 1
ATOM 2758 O O . ILE A 1 354 ? -6.031 -3.893 22.661 1.00 64.56 354 ILE A O 1
ATOM 2762 N N . ARG A 1 355 ? -4.156 -2.710 22.453 1.00 60.81 355 ARG A N 1
ATOM 2763 C CA . ARG A 1 355 ? -3.377 -3.713 21.741 1.00 60.81 355 ARG A CA 1
ATOM 2764 C C . ARG A 1 355 ? -2.470 -4.448 22.717 1.00 60.81 355 ARG A C 1
ATOM 2766 O O . ARG A 1 355 ? -1.251 -4.254 22.725 1.00 60.81 355 ARG A O 1
ATOM 2773 N N . GLU A 1 356 ? -3.068 -5.228 23.606 1.00 58.38 356 GLU A N 1
ATOM 2774 C CA . GLU A 1 356 ? -2.294 -6.142 24.445 1.00 58.38 356 GLU A CA 1
ATOM 2775 C C . GLU A 1 356 ? -2.071 -7.460 23.698 1.00 58.38 356 GLU A C 1
ATOM 2777 O O . GLU A 1 356 ? -2.963 -7.911 22.971 1.00 58.38 356 GLU A O 1
ATOM 2782 N N . PRO A 1 357 ? -0.888 -8.089 23.835 1.00 55.00 357 PRO A N 1
ATOM 2783 C CA . PRO A 1 357 ? -0.704 -9.467 23.404 1.00 55.00 357 PRO A CA 1
ATOM 2784 C C . PRO A 1 357 ? -1.826 -10.302 24.015 1.00 55.00 357 PRO A C 1
ATOM 2786 O O . PRO A 1 357 ? -2.090 -10.176 25.209 1.00 55.00 357 PRO A O 1
ATOM 2789 N N . LEU A 1 358 ? -2.508 -11.101 23.192 1.00 51.91 358 LEU A N 1
ATOM 2790 C CA . LEU A 1 358 ? -3.669 -11.897 23.586 1.00 51.91 358 LEU A CA 1
ATOM 2791 C C . LEU A 1 358 ? -3.284 -12.901 24.689 1.00 51.91 358 LEU A C 1
ATOM 2793 O O . LEU A 1 358 ? -3.025 -14.070 24.411 1.00 51.91 358 LEU A O 1
ATOM 2797 N N . SER A 1 359 ? -3.246 -12.465 25.948 1.00 55.97 359 SER A N 1
ATOM 2798 C CA . SER A 1 359 ? -3.390 -13.368 27.079 1.00 55.97 359 SER A CA 1
ATOM 2799 C C . SER A 1 359 ? -4.831 -13.873 27.064 1.00 55.97 359 SER A C 1
ATOM 2801 O O . SER A 1 359 ? -5.754 -13.179 26.627 1.00 55.97 359 SER A O 1
ATOM 2803 N N . THR A 1 360 ? -5.049 -15.105 27.512 1.00 50.66 360 THR A N 1
ATOM 2804 C CA . THR A 1 360 ? -6.358 -15.776 27.459 1.00 50.66 360 THR A CA 1
ATOM 2805 C C . THR A 1 360 ? -7.480 -15.044 28.203 1.00 50.66 360 THR A C 1
ATOM 2807 O O . THR A 1 360 ? -8.638 -15.414 28.000 1.00 50.66 360 THR A O 1
ATOM 2810 N N . ASN A 1 361 ? -7.138 -14.021 29.001 1.00 53.62 361 ASN A N 1
ATOM 2811 C CA . ASN A 1 361 ? -8.013 -13.287 29.916 1.00 53.62 361 ASN A CA 1
ATOM 2812 C C . ASN A 1 361 ? -8.015 -11.762 29.684 1.00 53.62 361 ASN A C 1
ATOM 2814 O O . ASN A 1 361 ? -8.510 -11.026 30.535 1.00 53.62 361 ASN A O 1
ATOM 2818 N N . ALA A 1 362 ? -7.447 -11.258 28.583 1.00 52.06 362 ALA A N 1
ATOM 2819 C CA . ALA A 1 362 ? -7.483 -9.822 28.313 1.00 52.06 362 ALA A CA 1
ATOM 2820 C C . ALA A 1 362 ? -8.949 -9.347 28.153 1.00 52.06 362 ALA A C 1
ATOM 2822 O O . ALA A 1 362 ? -9.703 -9.993 27.416 1.00 52.06 362 ALA A O 1
ATOM 2823 N N . PRO A 1 363 ? -9.376 -8.241 28.794 1.00 50.47 363 PRO A N 1
ATOM 2824 C CA . PRO A 1 363 ? -10.735 -7.699 28.649 1.00 50.47 363 PRO A CA 1
ATOM 2825 C C . PRO A 1 363 ? -11.053 -7.377 27.181 1.00 50.47 363 PRO A C 1
ATOM 2827 O O . PRO A 1 363 ? -10.135 -7.297 26.368 1.00 50.47 363 PRO A O 1
ATOM 2830 N N . ASP A 1 364 ? -12.326 -7.235 26.799 1.00 50.94 364 ASP A N 1
ATOM 2831 C CA . ASP A 1 364 ? -12.691 -6.797 25.441 1.00 50.94 364 ASP A CA 1
ATOM 2832 C C . ASP A 1 364 ? -12.090 -5.406 25.164 1.00 50.94 364 ASP A C 1
ATOM 2834 O O . ASP A 1 364 ? -12.197 -4.487 25.973 1.00 50.94 364 ASP A O 1
ATOM 2838 N N . GLN A 1 365 ? -11.387 -5.280 24.040 1.00 55.34 365 GLN A N 1
ATOM 2839 C CA . GLN A 1 365 ? -10.509 -4.150 23.714 1.00 55.34 365 GLN A CA 1
ATOM 2840 C C . GLN A 1 365 ? -11.017 -3.317 22.526 1.00 55.34 365 GLN A C 1
ATOM 2842 O O . GLN A 1 365 ? -10.250 -2.541 21.954 1.00 55.34 365 GLN A O 1
ATOM 2847 N N . GLY A 1 366 ? -12.299 -3.455 22.158 1.00 54.47 366 GLY A N 1
ATOM 2848 C CA . GLY A 1 366 ? -12.943 -2.649 21.112 1.00 54.47 366 GLY A CA 1
ATOM 2849 C C . GLY A 1 366 ? -13.187 -3.398 19.801 1.00 54.47 366 GLY A C 1
ATOM 2850 O O . GLY A 1 366 ? -12.972 -2.852 18.719 1.00 54.47 366 GLY A O 1
ATOM 2851 N N . TYR A 1 367 ? -13.612 -4.656 19.867 1.00 66.00 367 TYR A N 1
ATOM 2852 C CA . TYR A 1 367 ? -13.923 -5.445 18.675 1.00 66.00 367 TYR A CA 1
ATOM 2853 C C . TYR A 1 367 ? -15.164 -4.919 17.913 1.00 66.00 367 TYR A C 1
ATOM 2855 O O . TYR A 1 367 ? -16.063 -4.340 18.523 1.00 66.00 367 TYR A O 1
ATOM 2863 N N . PRO A 1 368 ? -15.252 -5.125 16.580 1.00 74.25 368 PRO A N 1
ATOM 2864 C CA . PRO A 1 368 ? -14.285 -5.815 15.722 1.00 74.25 368 PRO A CA 1
ATOM 2865 C C . PRO A 1 368 ? -13.141 -4.894 15.243 1.00 74.25 368 PRO A C 1
ATOM 2867 O O . PRO A 1 368 ? -13.337 -3.688 15.087 1.00 74.25 368 PRO A O 1
ATOM 2870 N N . PRO A 1 369 ? -11.946 -5.443 14.944 1.00 82.69 369 PRO A N 1
ATOM 2871 C CA . PRO A 1 369 ? -10.805 -4.644 14.506 1.00 82.69 369 PRO A CA 1
ATOM 2872 C C . PRO A 1 369 ? -10.944 -4.123 13.072 1.00 82.69 369 PRO A C 1
ATOM 2874 O O . PRO A 1 369 ? -10.340 -3.113 12.716 1.00 82.69 369 PRO A O 1
ATOM 2877 N N . VAL A 1 370 ? -11.756 -4.811 12.269 1.00 85.56 370 VAL A N 1
ATOM 2878 C CA . VAL A 1 370 ? -12.142 -4.430 10.913 1.00 85.56 370 VAL A CA 1
ATOM 2879 C C . VAL A 1 370 ? -13.664 -4.492 10.838 1.00 85.56 370 VAL A C 1
ATOM 2881 O O . VAL A 1 370 ? -14.256 -5.490 11.253 1.00 85.56 370 VAL A O 1
ATOM 2884 N N . ARG A 1 371 ? -14.307 -3.449 10.311 1.00 89.56 371 ARG A N 1
ATOM 2885 C CA . ARG A 1 371 ? -15.764 -3.417 10.079 1.00 89.56 371 ARG A CA 1
ATOM 2886 C C . ARG A 1 371 ? -16.095 -2.850 8.703 1.00 89.56 371 ARG A C 1
ATOM 2888 O O . ARG A 1 371 ? -15.209 -2.369 8.004 1.00 89.56 371 ARG A O 1
ATOM 2895 N N . ASN A 1 372 ? -17.373 -2.920 8.319 1.00 90.19 372 ASN A N 1
ATOM 2896 C CA . ASN A 1 372 ? -17.889 -2.397 7.044 1.00 90.19 372 ASN A CA 1
ATOM 2897 C C . ASN A 1 372 ? -17.121 -2.897 5.807 1.00 90.19 372 ASN A C 1
ATOM 2899 O O . ASN A 1 372 ? -17.068 -2.229 4.769 1.00 90.19 372 ASN A O 1
ATOM 2903 N N . LEU A 1 373 ? -16.534 -4.090 5.942 1.00 90.94 373 LEU A N 1
ATOM 2904 C CA . LEU A 1 373 ? -15.740 -4.745 4.924 1.00 90.94 373 LEU A CA 1
ATOM 2905 C C . LEU A 1 373 ? -16.628 -5.106 3.735 1.00 90.94 373 LEU A C 1
ATOM 2907 O O . LEU A 1 373 ? -17.594 -5.857 3.870 1.00 90.94 373 LEU A O 1
ATOM 2911 N N . ARG A 1 374 ? -16.281 -4.588 2.562 1.00 93.38 374 ARG A N 1
ATOM 2912 C CA . ARG A 1 374 ? -17.013 -4.826 1.318 1.00 93.38 374 ARG A CA 1
ATOM 2913 C C . ARG A 1 374 ? -16.081 -4.852 0.119 1.00 93.38 374 ARG A C 1
ATOM 2915 O O . ARG A 1 374 ? -15.012 -4.245 0.126 1.00 93.38 374 ARG A O 1
ATOM 2922 N N . ARG A 1 375 ? -16.518 -5.549 -0.928 1.00 91.81 375 ARG A N 1
ATOM 2923 C CA . ARG A 1 375 ? -15.794 -5.693 -2.192 1.00 91.81 375 ARG A CA 1
ATOM 2924 C C . ARG A 1 375 ? -16.619 -5.114 -3.333 1.00 91.81 375 ARG A C 1
ATOM 2926 O O . ARG A 1 375 ? -17.764 -5.514 -3.514 1.00 91.81 375 ARG A O 1
ATOM 2933 N N . ILE A 1 376 ? -16.017 -4.231 -4.121 1.00 92.56 376 ILE A N 1
ATOM 2934 C CA . ILE A 1 376 ? -16.598 -3.697 -5.358 1.00 92.56 376 ILE A CA 1
ATOM 2935 C C . ILE A 1 376 ? -15.809 -4.299 -6.515 1.00 92.56 376 ILE A C 1
ATOM 2937 O O . ILE A 1 376 ? -14.618 -4.035 -6.639 1.00 92.56 376 ILE A O 1
ATOM 2941 N N . LEU A 1 377 ? -16.440 -5.147 -7.325 1.00 91.44 377 LEU A N 1
ATOM 2942 C CA . LEU A 1 377 ? -15.808 -5.726 -8.512 1.00 91.44 377 LEU A CA 1
ATOM 2943 C C . LEU A 1 377 ? -16.061 -4.840 -9.731 1.00 91.44 377 LEU A C 1
ATOM 2945 O O . LEU A 1 377 ? -17.085 -4.156 -9.803 1.00 91.44 377 LEU A O 1
ATOM 2949 N N . PHE A 1 378 ? -15.105 -4.842 -10.656 1.00 89.31 378 PHE A N 1
ATOM 2950 C CA . PHE A 1 378 ? -15.081 -3.936 -11.798 1.00 89.31 378 PHE A CA 1
ATOM 2951 C C . PHE A 1 378 ? -15.475 -4.547 -13.129 1.00 89.31 378 PHE A C 1
ATOM 2953 O O . PHE A 1 378 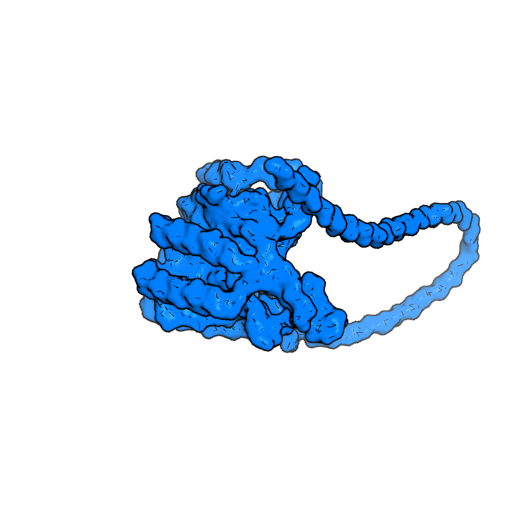? -15.214 -5.751 -13.335 1.00 89.31 378 PHE A O 1
#

Mean predicted aligned error: 10.73 Å